Protein AF-L9KZW6-F1 (afdb_monomer_lite)

InterPro domains:
  IPR000504 RNA recognition motif domain [PF00076] (19-80)
  IPR000504 RNA recognition motif domain [PS50102] (16-87)
  IPR000504 RNA recognition motif domain [SM00360] (17-83)
  IPR012677 Nucleotide-binding alpha-beta plait domain superfamily [G3DSA:3.30.70.330] (2-97)
  IPR035979 RNA-binding domain superfamily [SSF54928] (19-91)
  IPR042861 Testis-expressed protein 11 [PTHR47083] (175-391)

Radius of gyration: 34.35 Å; chains: 1; bounding box: 108×61×88 Å

Organism: Tupaia chinensis (NCBI:txid246437)

Secondary structure (DSSP, 8-state):
--BS----S-HHHHTTEEEEES--TTT--HHHHHHHHGGGS-EEEEEEETTEEEEEESSHHHHHHHHHHHTT-EETTEE-EEEETT--THHHHHHHHHHHHHHHH--SS-----------HHHHHHHHHHHHHHTT-HHHHHHHHHHHHHH---HHHHHHH--HHHHHHHHHHHHHHHHHHHH-TT-HHHHHHHHHHHHHHHTTS---HHHHHHHHHHHHHHHHHHHHHHHH-SSHHHHHHHHHHHHHHHHHHHHHHHHHTTTS--TT-THHHHHHHHHHHHHHHTT-TTHHHHHHHHHT-TT--HHHHHHHHHHHTSTTT--HHHHHHHHHHHHHHHHHSTT--HHHHHHHHHHHHHHHSPPTT--S-PPPHHHHHHHHHHHHHHHHHHHHHHHHHHHHHHHHHHHHHHHTT-

pLDDT: mean 70.12, std 17.5, range [31.34, 97.5]

Structure (mmCIF, N/CA/C/O backbone):
data_AF-L9KZW6-F1
#
_entry.id   AF-L9KZW6-F1
#
loop_
_atom_site.group_PDB
_atom_site.id
_atom_site.type_symbol
_atom_site.label_atom_id
_atom_site.label_alt_id
_atom_site.label_comp_id
_atom_site.label_asym_id
_atom_site.label_entity_id
_atom_site.label_seq_id
_atom_site.pdbx_PDB_ins_code
_atom_site.Cartn_x
_atom_site.Cartn_y
_atom_site.Cartn_z
_atom_site.occupancy
_atom_site.B_iso_or_equiv
_atom_site.auth_seq_id
_atom_site.auth_comp_id
_atom_site.auth_asym_id
_atom_site.auth_atom_id
_atom_site.pdbx_PDB_model_num
ATOM 1 N N . MET A 1 1 ? 41.237 -28.675 -37.847 1.00 50.44 1 MET A N 1
ATOM 2 C CA . MET A 1 1 ? 39.876 -28.739 -38.418 1.00 50.44 1 MET A CA 1
ATOM 3 C C . MET A 1 1 ? 38.962 -27.949 -37.492 1.00 50.44 1 MET A C 1
ATOM 5 O O . MET A 1 1 ? 38.989 -28.221 -36.298 1.00 50.44 1 MET A O 1
ATOM 9 N N . VAL A 1 2 ? 38.278 -26.913 -37.986 1.00 56.03 2 VAL A N 1
ATOM 10 C CA . VAL A 1 2 ? 37.409 -26.044 -37.166 1.00 56.03 2 VAL A CA 1
ATOM 11 C C . VAL A 1 2 ? 36.025 -26.684 -37.055 1.00 56.03 2 VAL A C 1
ATOM 13 O O . VAL A 1 2 ? 35.460 -27.100 -38.065 1.00 56.03 2 VAL A O 1
ATOM 16 N N . SER A 1 3 ? 35.472 -26.774 -35.842 1.00 70.38 3 SER A N 1
ATOM 17 C CA . SER A 1 3 ? 34.146 -27.364 -35.627 1.00 70.38 3 SER A CA 1
ATOM 18 C C . SER A 1 3 ? 33.043 -26.538 -36.306 1.00 70.38 3 SER A C 1
ATOM 20 O O . SER A 1 3 ? 33.085 -25.304 -36.324 1.00 70.38 3 SER A O 1
ATOM 22 N N . ASN A 1 4 ? 32.024 -27.216 -36.841 1.00 61.22 4 ASN A N 1
ATOM 23 C CA . ASN A 1 4 ? 30.801 -26.587 -37.364 1.00 61.22 4 ASN A CA 1
ATOM 24 C C . ASN A 1 4 ? 29.805 -26.209 -36.253 1.00 61.22 4 ASN A C 1
ATOM 26 O O . ASN A 1 4 ? 28.788 -25.578 -36.530 1.00 61.22 4 ASN A O 1
ATOM 30 N N . VAL A 1 5 ? 30.090 -26.589 -35.005 1.00 58.75 5 VAL A N 1
ATOM 31 C CA . VAL A 1 5 ? 29.214 -26.390 -33.848 1.00 58.75 5 VAL A CA 1
ATOM 32 C C . VAL A 1 5 ? 29.963 -25.598 -32.779 1.00 58.75 5 VAL A C 1
ATOM 34 O O . VAL A 1 5 ? 31.076 -25.960 -32.395 1.00 58.75 5 VAL A O 1
ATOM 37 N N . THR A 1 6 ? 29.353 -24.519 -32.287 1.00 58.72 6 THR A N 1
ATOM 38 C CA . THR A 1 6 ? 29.842 -23.751 -31.130 1.00 58.72 6 THR A CA 1
ATOM 39 C C . THR A 1 6 ? 29.119 -24.210 -29.864 1.00 58.72 6 THR A C 1
ATOM 41 O O . THR A 1 6 ? 27.886 -24.218 -29.845 1.00 58.72 6 THR A O 1
ATOM 44 N N . ASN A 1 7 ? 29.859 -24.563 -28.811 1.00 61.19 7 ASN A N 1
ATOM 45 C CA . ASN A 1 7 ? 29.284 -25.012 -27.541 1.00 61.19 7 ASN A CA 1
ATOM 46 C C . ASN A 1 7 ? 28.564 -23.841 -26.828 1.00 61.19 7 ASN A C 1
ATOM 48 O O . ASN A 1 7 ? 29.096 -22.734 -26.746 1.00 61.19 7 ASN A O 1
ATOM 52 N N . LYS A 1 8 ? 27.319 -24.064 -26.384 1.00 57.69 8 LYS A N 1
ATOM 53 C CA . LYS A 1 8 ? 26.458 -23.073 -25.703 1.00 57.69 8 LYS A CA 1
ATOM 54 C C . LYS A 1 8 ? 26.263 -23.390 -24.207 1.00 57.69 8 LYS A C 1
ATOM 56 O O . LYS A 1 8 ? 25.644 -22.594 -23.516 1.00 57.69 8 LYS A O 1
ATOM 61 N N . ILE A 1 9 ? 26.736 -24.541 -23.726 1.00 50.34 9 ILE A N 1
ATOM 62 C CA . ILE A 1 9 ? 26.339 -25.100 -22.422 1.00 50.34 9 ILE A CA 1
ATOM 63 C C . ILE A 1 9 ? 27.388 -24.815 -21.330 1.00 50.34 9 ILE A C 1
ATOM 65 O O . ILE A 1 9 ? 27.025 -24.673 -20.168 1.00 50.34 9 ILE A O 1
ATOM 69 N N . ASP A 1 10 ? 28.661 -24.627 -21.693 1.00 56.78 10 ASP A N 1
ATOM 70 C CA . ASP A 1 10 ? 29.735 -24.376 -20.722 1.00 56.78 10 ASP A CA 1
ATOM 71 C C . ASP A 1 10 ? 29.971 -22.879 -20.465 1.00 56.78 10 ASP A C 1
ATOM 73 O O . ASP A 1 10 ? 30.402 -22.142 -21.359 1.00 56.78 10 ASP A O 1
ATOM 77 N N . SER A 1 11 ? 29.799 -22.440 -19.212 1.00 48.59 11 SER A N 1
ATOM 78 C CA . SER A 1 11 ? 30.023 -21.051 -18.767 1.00 48.59 11 SER A CA 1
ATOM 79 C C . SER A 1 11 ? 31.431 -20.524 -19.079 1.00 48.59 11 SER A C 1
ATOM 81 O O . SER A 1 11 ? 31.597 -19.347 -19.384 1.00 48.59 11 SER A O 1
ATOM 83 N N . CYS A 1 12 ? 32.450 -21.392 -19.088 1.00 52.91 12 CYS A N 1
ATOM 84 C CA . CYS A 1 12 ? 33.834 -21.021 -19.414 1.00 52.91 12 CYS A CA 1
ATOM 85 C C . CYS A 1 12 ? 34.053 -20.776 -20.927 1.00 52.91 12 CYS A C 1
ATOM 87 O O . CYS A 1 12 ? 34.955 -20.041 -21.321 1.00 52.91 12 CYS A O 1
ATOM 89 N N . SER A 1 13 ? 33.191 -21.337 -21.789 1.00 58.66 13 SER A N 1
ATOM 90 C CA . SER A 1 13 ? 33.219 -21.130 -23.248 1.00 58.66 13 SER A CA 1
ATOM 91 C C . SER A 1 13 ? 32.389 -19.920 -23.700 1.00 58.66 13 SER A C 1
ATOM 93 O O . SER A 1 13 ? 32.496 -19.487 -24.845 1.00 58.66 13 SER A O 1
ATOM 95 N N . MET A 1 14 ? 31.566 -19.330 -22.832 1.00 60.16 14 MET A N 1
ATOM 96 C CA . MET A 1 14 ? 30.727 -18.178 -23.189 1.00 60.16 14 MET A CA 1
ATOM 97 C C . MET A 1 14 ? 31.543 -16.906 -23.460 1.00 60.16 14 MET A C 1
ATOM 99 O O . MET A 1 14 ? 31.245 -16.181 -24.411 1.00 60.16 14 MET A O 1
ATOM 103 N N . ASN A 1 15 ? 32.620 -16.680 -22.703 1.00 62.16 15 ASN A N 1
ATOM 104 C CA . ASN A 1 15 ? 33.450 -15.474 -22.821 1.00 62.16 15 ASN A CA 1
ATOM 105 C C . ASN A 1 15 ? 34.400 -15.499 -24.031 1.00 62.16 15 ASN A C 1
ATOM 107 O O . ASN A 1 15 ? 34.839 -14.459 -24.518 1.00 62.16 15 ASN A O 1
ATOM 111 N N . SER A 1 16 ? 34.693 -16.681 -24.576 1.00 66.81 16 SER A N 1
ATOM 112 C CA . SER A 1 16 ? 35.509 -16.840 -25.785 1.00 66.81 16 SER A CA 1
ATOM 113 C C . SER A 1 16 ? 34.680 -16.921 -27.077 1.00 66.81 16 SER A C 1
ATOM 115 O O . SER A 1 16 ? 35.245 -17.060 -28.166 1.00 66.81 16 SER A O 1
ATOM 117 N N . ARG A 1 17 ? 33.348 -16.772 -26.983 1.00 74.88 17 ARG A N 1
ATOM 118 C CA . ARG A 1 17 ? 32.409 -16.774 -28.114 1.00 74.88 17 ARG A CA 1
ATOM 119 C C . ARG A 1 17 ? 32.063 -15.356 -28.564 1.00 74.88 17 ARG A C 1
ATOM 121 O O . ARG A 1 17 ? 31.811 -14.469 -27.749 1.00 74.88 17 ARG A O 1
ATOM 128 N N . LYS A 1 18 ? 31.990 -15.142 -29.874 1.00 73.00 18 LYS A N 1
ATOM 129 C CA . LYS A 1 18 ? 31.642 -13.865 -30.509 1.00 73.00 18 LYS A CA 1
ATOM 130 C C . LYS A 1 18 ? 30.385 -13.993 -31.332 1.00 73.00 18 LYS A C 1
ATOM 132 O O . LYS A 1 18 ? 30.256 -14.966 -32.066 1.00 73.00 18 LYS A O 1
ATOM 137 N N . PHE A 1 19 ? 29.498 -13.016 -31.210 1.00 78.50 19 PHE A N 1
ATOM 138 C CA . PHE A 1 19 ? 28.378 -12.796 -32.113 1.00 78.50 19 PHE A CA 1
ATOM 139 C C . PHE A 1 19 ? 28.809 -11.815 -33.206 1.00 78.50 19 PHE A C 1
ATOM 141 O O . PHE A 1 19 ? 29.358 -10.765 -32.889 1.00 78.50 19 PHE A O 1
ATOM 148 N N . ILE A 1 20 ? 28.561 -12.160 -34.468 1.00 77.81 20 ILE A N 1
ATOM 149 C CA . ILE A 1 20 ? 28.821 -11.322 -35.642 1.00 77.81 20 ILE A CA 1
ATOM 150 C C . ILE A 1 20 ? 27.482 -11.122 -36.350 1.00 77.81 20 ILE A C 1
ATOM 152 O O . ILE A 1 20 ? 26.956 -12.056 -36.953 1.00 77.81 20 ILE A O 1
ATOM 156 N N . GLY A 1 21 ? 26.912 -9.929 -36.244 1.00 71.88 21 GLY A N 1
ATOM 157 C CA . GLY A 1 21 ? 25.659 -9.543 -36.885 1.00 71.88 21 GLY A CA 1
ATOM 158 C C . GLY A 1 21 ? 25.863 -8.764 -38.185 1.00 71.88 21 GLY A C 1
ATOM 159 O O . GLY A 1 21 ? 26.980 -8.389 -38.541 1.00 71.88 21 GLY A O 1
ATOM 160 N N . ASN A 1 22 ? 24.745 -8.492 -38.865 1.00 69.94 22 ASN A N 1
ATOM 161 C CA . ASN A 1 22 ? 24.671 -7.677 -40.084 1.00 69.94 22 ASN A CA 1
ATOM 162 C C . ASN A 1 22 ? 25.496 -8.238 -41.259 1.00 69.94 22 ASN A C 1
ATOM 164 O O . ASN A 1 22 ? 26.228 -7.516 -41.934 1.00 69.94 22 ASN A O 1
ATOM 168 N N . LEU A 1 23 ? 25.380 -9.552 -41.480 1.00 68.75 23 LEU A N 1
ATOM 169 C CA . LEU A 1 23 ? 26.111 -10.284 -42.512 1.00 68.75 23 LEU A CA 1
ATOM 170 C C . LEU A 1 23 ? 25.267 -10.542 -43.764 1.00 68.75 23 LEU A C 1
ATOM 172 O O . LEU A 1 23 ? 24.252 -11.232 -43.707 1.00 68.75 23 LEU A O 1
ATOM 176 N N . LYS A 1 24 ? 25.756 -10.116 -44.932 1.00 61.66 24 LYS A N 1
ATOM 177 C CA . LYS A 1 24 ? 25.251 -10.555 -46.245 1.00 61.66 24 LYS A CA 1
ATOM 178 C C . LYS A 1 24 ? 25.870 -11.895 -46.646 1.00 61.66 24 LYS A C 1
ATOM 180 O O . LYS A 1 24 ? 26.891 -11.976 -47.326 1.00 61.66 24 LYS A O 1
ATOM 185 N N . ILE A 1 25 ? 25.202 -12.974 -46.269 1.00 58.62 25 ILE A N 1
ATOM 186 C CA . ILE A 1 25 ? 25.667 -14.363 -46.480 1.00 58.62 25 ILE A CA 1
ATOM 187 C C . ILE A 1 25 ? 25.580 -14.819 -47.936 1.00 58.62 25 ILE A C 1
ATOM 189 O O . ILE A 1 25 ? 26.194 -15.808 -48.319 1.00 58.62 25 ILE A O 1
ATOM 193 N N . LEU A 1 26 ? 24.856 -14.077 -48.780 1.00 56.75 26 LEU A N 1
ATOM 194 C CA . LEU A 1 26 ? 24.905 -14.280 -50.230 1.00 56.75 26 LEU A CA 1
ATOM 195 C C . LEU A 1 26 ? 26.314 -14.021 -50.800 1.00 56.75 26 LEU A C 1
ATOM 197 O O . LEU A 1 26 ? 26.597 -14.441 -51.917 1.00 56.75 26 LEU A O 1
ATOM 201 N N . VAL A 1 27 ? 27.190 -13.358 -50.032 1.00 60.12 27 VAL A N 1
ATOM 202 C CA . VAL A 1 27 ? 28.564 -13.019 -50.423 1.00 60.12 27 VAL A CA 1
ATOM 203 C C . VAL A 1 27 ? 29.602 -13.626 -49.471 1.00 60.12 27 VAL A C 1
ATOM 205 O O . VAL A 1 27 ? 30.637 -14.083 -49.942 1.00 60.12 27 VAL A O 1
ATOM 208 N N . VAL A 1 28 ? 29.342 -13.666 -48.158 1.00 65.56 28 VAL A N 1
ATOM 209 C CA . VAL A 1 28 ? 30.342 -14.089 -47.159 1.00 65.56 28 VAL A CA 1
ATOM 210 C C . VAL A 1 28 ? 30.153 -15.551 -46.748 1.00 65.56 28 VAL A C 1
ATOM 212 O O . VAL A 1 28 ? 29.150 -15.909 -46.127 1.00 65.56 28 VAL A O 1
ATOM 215 N N . LYS A 1 29 ? 31.137 -16.399 -47.063 1.00 77.06 29 LYS A N 1
ATOM 216 C CA . LYS A 1 29 ? 31.158 -17.825 -46.707 1.00 77.06 29 LYS A CA 1
ATOM 217 C C . LYS A 1 29 ? 31.884 -18.061 -45.382 1.00 77.06 29 LYS A C 1
ATOM 219 O O . LYS A 1 29 ? 32.641 -17.230 -44.887 1.00 77.06 29 LYS A O 1
ATOM 224 N N . LYS A 1 30 ? 31.710 -19.264 -44.825 1.00 76.19 30 LYS A N 1
ATOM 225 C CA . LYS A 1 30 ? 32.429 -19.716 -43.622 1.00 76.19 30 LYS A CA 1
ATOM 226 C C . LYS A 1 30 ? 33.958 -19.597 -43.762 1.00 76.19 30 LYS A C 1
ATOM 228 O O . LYS A 1 30 ? 34.615 -19.199 -42.807 1.00 76.19 30 LYS A O 1
ATOM 233 N N . SER A 1 31 ? 34.507 -19.888 -44.942 1.00 77.56 31 SER A N 1
ATOM 234 C CA . SER A 1 31 ? 35.939 -19.736 -45.237 1.00 77.56 31 SER A CA 1
ATOM 235 C C . SER A 1 31 ? 36.430 -18.299 -45.064 1.00 77.56 31 SER A C 1
ATOM 237 O O . SER A 1 31 ? 37.529 -18.082 -44.563 1.00 77.56 31 SER A O 1
ATOM 239 N N . ASP A 1 32 ? 35.601 -17.322 -45.429 1.00 79.56 32 ASP A N 1
ATOM 240 C CA . ASP A 1 32 ? 35.944 -15.903 -45.339 1.00 79.56 32 ASP A CA 1
ATOM 241 C C . ASP A 1 32 ? 35.928 -15.450 -43.877 1.00 79.56 32 ASP A C 1
ATOM 243 O O . ASP A 1 32 ? 36.826 -14.735 -43.437 1.00 79.56 32 ASP A O 1
ATOM 247 N N . MET A 1 33 ? 34.962 -15.945 -43.093 1.00 78.69 33 MET A N 1
ATOM 248 C CA . MET A 1 33 ? 34.924 -15.724 -41.645 1.00 78.69 33 MET A CA 1
ATOM 249 C C . MET A 1 33 ? 36.146 -16.306 -40.954 1.00 78.69 33 MET A C 1
ATOM 251 O O . MET A 1 33 ? 36.793 -15.625 -40.165 1.00 78.69 33 MET A O 1
ATOM 255 N N . GLU A 1 34 ? 36.509 -17.544 -41.266 1.00 81.00 34 GLU A N 1
ATOM 256 C CA . GLU A 1 34 ? 37.720 -18.132 -40.707 1.00 81.00 34 GLU A CA 1
ATOM 257 C C . GLU A 1 34 ? 38.955 -17.314 -41.105 1.00 81.00 34 GLU A C 1
ATOM 259 O O . GLU A 1 34 ? 39.739 -16.972 -40.227 1.00 81.00 34 GLU A O 1
ATOM 264 N N . ALA A 1 35 ? 39.089 -16.888 -42.365 1.00 81.44 35 ALA A N 1
ATOM 265 C CA . ALA A 1 35 ? 40.222 -16.079 -42.819 1.00 81.44 35 ALA A CA 1
ATOM 266 C C . ALA A 1 35 ? 40.325 -14.709 -42.118 1.00 81.44 35 ALA A C 1
ATOM 268 O O . ALA A 1 35 ? 41.417 -14.304 -41.714 1.00 81.44 35 ALA A O 1
ATOM 269 N N . ILE A 1 36 ? 39.203 -14.004 -41.938 1.00 82.75 36 ILE A N 1
ATOM 270 C CA . ILE A 1 36 ? 39.166 -12.685 -41.284 1.00 82.75 36 ILE A CA 1
ATOM 271 C C . ILE A 1 36 ? 39.509 -12.803 -39.795 1.00 82.75 36 ILE A C 1
ATOM 273 O O . ILE A 1 36 ? 40.265 -11.988 -39.265 1.00 82.75 36 ILE A O 1
ATOM 277 N N . PHE A 1 37 ? 38.971 -13.821 -39.123 1.00 84.00 37 PHE A N 1
ATOM 278 C CA . PHE A 1 37 ? 39.026 -13.942 -37.668 1.00 84.00 37 PHE A CA 1
ATOM 279 C C . PHE A 1 37 ? 40.222 -14.759 -37.154 1.00 84.00 37 PHE A C 1
ATOM 281 O O . PHE A 1 37 ? 40.580 -14.632 -35.979 1.00 84.00 37 PHE A O 1
ATOM 288 N N . LEU A 1 38 ? 40.897 -15.538 -38.009 1.00 85.19 38 LEU A N 1
ATOM 289 C CA . LEU A 1 38 ? 42.064 -16.348 -37.632 1.00 85.19 38 LEU A CA 1
ATOM 290 C C . LEU A 1 38 ? 43.242 -15.497 -37.134 1.00 85.19 38 LEU A C 1
ATOM 292 O O . LEU A 1 38 ? 43.992 -15.940 -36.266 1.00 85.19 38 LEU A O 1
ATOM 296 N N . LYS A 1 39 ? 43.384 -14.256 -37.623 1.00 85.75 39 LYS A N 1
ATOM 297 C CA . LYS A 1 39 ? 44.483 -13.354 -37.231 1.00 85.75 39 LYS A CA 1
ATOM 298 C C . LYS A 1 39 ? 44.453 -12.931 -35.756 1.00 85.75 39 LYS A C 1
ATOM 300 O O . LYS A 1 39 ? 45.480 -12.531 -35.222 1.00 85.75 39 LYS A O 1
ATOM 305 N N . TYR A 1 40 ? 43.300 -13.039 -35.091 1.00 85.25 40 TYR A N 1
ATOM 306 C CA . TYR A 1 40 ? 43.145 -12.685 -33.673 1.00 85.25 40 TYR A CA 1
ATOM 307 C C . TYR A 1 40 ? 43.390 -13.865 -32.723 1.00 85.25 40 TYR A C 1
ATOM 309 O O . TYR A 1 40 ? 43.574 -13.672 -31.518 1.00 85.25 40 TYR A O 1
ATOM 317 N N . GLY A 1 41 ? 43.401 -15.097 -33.238 1.00 84.50 41 GLY A N 1
ATOM 318 C CA . GLY A 1 41 ? 43.674 -16.288 -32.443 1.00 84.50 41 GLY A CA 1
ATOM 319 C C . GLY A 1 41 ? 43.112 -17.572 -33.042 1.00 84.50 41 GLY A C 1
ATOM 320 O O . GLY A 1 41 ? 42.391 -17.576 -34.037 1.00 84.50 41 GLY A O 1
ATOM 321 N N . LYS A 1 42 ? 43.424 -18.697 -32.391 1.00 84.00 42 LYS A N 1
ATOM 322 C CA . LYS A 1 42 ? 42.964 -20.023 -32.818 1.00 84.00 42 LYS A CA 1
ATOM 323 C C . LYS A 1 42 ? 41.449 -20.159 -32.633 1.00 84.00 42 LYS A C 1
ATOM 325 O O . LYS A 1 42 ? 40.946 -20.055 -31.512 1.00 84.00 42 LYS A O 1
ATOM 330 N N . ILE A 1 43 ? 40.750 -20.436 -33.732 1.00 85.56 43 ILE A N 1
ATOM 331 C CA . ILE A 1 43 ? 39.302 -20.663 -33.768 1.00 85.56 43 ILE A CA 1
ATOM 332 C C . ILE A 1 43 ? 39.013 -22.143 -33.478 1.00 85.56 43 ILE A C 1
ATOM 334 O O . ILE A 1 43 ? 39.577 -23.037 -34.109 1.00 85.56 43 ILE A O 1
ATOM 338 N N . VAL A 1 44 ? 38.132 -22.397 -32.513 1.00 82.38 44 VAL A N 1
ATOM 339 C CA . VAL A 1 44 ? 37.678 -23.736 -32.098 1.00 82.38 44 VAL A CA 1
ATOM 340 C C . VAL A 1 44 ? 36.392 -24.126 -32.824 1.00 82.38 44 VAL A C 1
ATOM 342 O O . VAL A 1 44 ? 36.207 -25.285 -33.194 1.00 82.38 44 VAL A O 1
ATOM 345 N N . GLY A 1 45 ? 35.520 -23.153 -33.081 1.00 80.19 45 GLY A N 1
ATOM 346 C CA . GLY A 1 45 ? 34.259 -23.376 -33.774 1.00 80.19 45 GLY A CA 1
ATOM 347 C C . GLY A 1 45 ? 33.796 -22.140 -34.526 1.00 80.19 45 GLY A C 1
ATOM 348 O O . GLY A 1 45 ? 33.946 -21.017 -34.048 1.00 80.19 45 GLY A O 1
ATOM 349 N N . CYS A 1 46 ? 33.217 -22.359 -35.699 1.00 82.31 46 CYS A N 1
ATOM 350 C CA . CYS A 1 46 ? 32.590 -21.317 -36.499 1.00 82.31 46 CYS A CA 1
ATOM 351 C C . CYS A 1 46 ? 31.250 -21.840 -37.019 1.00 82.31 46 CYS A C 1
ATOM 353 O O . CYS A 1 46 ? 31.199 -22.866 -37.708 1.00 82.31 46 CYS A O 1
ATOM 355 N N . SER A 1 47 ? 30.178 -21.130 -36.664 1.00 80.75 47 SER A N 1
ATOM 356 C CA . SER A 1 47 ? 28.805 -21.413 -37.093 1.00 80.75 47 SER A CA 1
ATOM 357 C C . SER A 1 47 ? 28.232 -20.186 -37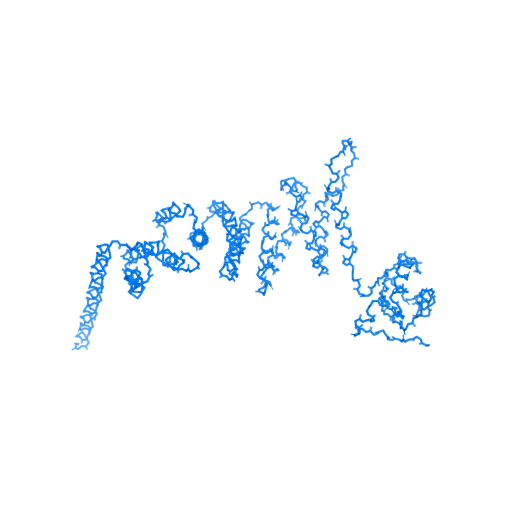.794 1.00 80.75 47 SER A C 1
ATOM 359 O O . SER A 1 47 ? 28.361 -19.071 -37.295 1.00 80.75 47 SER A O 1
ATOM 361 N N . VAL A 1 48 ? 27.631 -20.379 -38.965 1.00 78.25 48 VAL A N 1
ATOM 362 C CA . VAL A 1 48 ? 27.068 -19.301 -39.789 1.00 78.25 48 VAL A CA 1
ATOM 363 C C . VAL A 1 48 ? 25.575 -19.574 -39.967 1.00 78.25 48 VAL A C 1
ATOM 365 O O . VAL A 1 48 ? 25.192 -20.676 -40.356 1.00 78.25 48 VAL A O 1
ATOM 368 N N . HIS A 1 49 ? 24.739 -18.586 -39.656 1.00 76.50 49 HIS A N 1
ATOM 369 C CA . HIS A 1 49 ? 23.273 -18.614 -39.722 1.00 76.50 49 HIS A CA 1
ATOM 370 C C . HIS A 1 49 ? 22.758 -17.473 -40.598 1.00 76.50 49 HIS A C 1
ATOM 372 O O . HIS A 1 49 ? 23.524 -16.566 -40.878 1.00 76.50 49 HIS A O 1
ATOM 378 N N . LYS A 1 50 ? 21.462 -17.487 -40.961 1.00 66.25 50 LYS A N 1
ATOM 379 C CA . LYS A 1 50 ? 20.825 -16.666 -42.018 1.00 66.25 50 LYS A CA 1
ATOM 380 C C . LYS A 1 50 ? 21.056 -15.141 -41.976 1.00 66.25 50 LYS A C 1
ATOM 382 O O . LYS A 1 50 ? 21.025 -14.540 -43.042 1.00 66.25 50 LYS A O 1
ATOM 387 N N . ASP A 1 51 ? 21.387 -14.551 -40.826 1.00 70.19 51 ASP A N 1
ATOM 388 C CA . ASP A 1 51 ? 21.720 -13.115 -40.723 1.00 70.19 51 ASP A CA 1
ATOM 389 C C . ASP A 1 51 ? 22.905 -12.814 -39.774 1.00 70.19 51 ASP A C 1
ATOM 391 O O . ASP A 1 51 ? 23.231 -11.653 -39.507 1.00 70.19 51 ASP A O 1
ATOM 395 N N . PHE A 1 52 ? 23.547 -13.851 -39.224 1.00 78.38 52 PHE A N 1
ATOM 396 C CA . PHE A 1 52 ? 24.586 -13.716 -38.198 1.00 78.38 52 PHE A CA 1
ATOM 397 C C . PHE A 1 52 ? 25.497 -14.947 -38.134 1.00 78.38 52 PHE A C 1
ATOM 399 O O . PHE A 1 52 ? 25.126 -16.044 -38.544 1.00 78.38 52 PHE A O 1
ATOM 406 N N . ALA A 1 53 ? 26.683 -14.795 -37.561 1.00 81.88 53 ALA A N 1
ATOM 407 C CA . ALA A 1 53 ? 27.617 -15.886 -37.322 1.00 81.88 53 ALA A CA 1
ATOM 408 C C . ALA A 1 53 ? 28.113 -15.877 -35.876 1.00 81.88 53 ALA A C 1
ATOM 410 O O . ALA A 1 53 ? 28.122 -14.843 -35.208 1.00 81.88 53 ALA A O 1
ATOM 411 N N . PHE A 1 54 ? 28.556 -17.038 -35.401 1.00 83.25 54 PHE A N 1
ATOM 412 C CA . PHE A 1 54 ? 29.330 -17.142 -34.177 1.00 83.25 54 PHE A CA 1
ATOM 413 C C . PHE A 1 54 ? 30.721 -17.693 -34.446 1.00 83.25 54 PHE A C 1
ATOM 415 O O . PHE A 1 54 ? 30.872 -18.726 -35.105 1.00 83.25 54 PHE A O 1
ATOM 422 N N . VAL A 1 55 ? 31.718 -17.041 -33.854 1.00 85.12 55 VAL A N 1
ATOM 423 C CA . VAL A 1 55 ? 33.112 -17.493 -33.841 1.00 85.12 55 VAL A CA 1
ATOM 424 C C . VAL A 1 55 ? 33.526 -17.755 -32.400 1.00 85.12 55 VAL A C 1
ATOM 426 O O . VAL A 1 55 ? 33.344 -16.913 -31.525 1.00 85.12 55 VAL A O 1
ATOM 429 N N . GLN A 1 56 ? 34.064 -18.941 -32.151 1.00 82.88 56 GLN A N 1
ATOM 430 C CA . GLN A 1 56 ? 34.540 -19.383 -30.849 1.00 82.88 56 GLN A CA 1
ATOM 431 C C . GLN A 1 56 ? 36.062 -19.461 -30.869 1.00 82.88 56 GLN A C 1
ATOM 433 O O . GLN A 1 56 ? 36.626 -20.230 -31.649 1.00 82.88 56 GLN A O 1
ATOM 438 N N . TYR A 1 57 ? 36.720 -18.722 -29.986 1.00 84.62 57 TYR A N 1
ATOM 439 C CA . 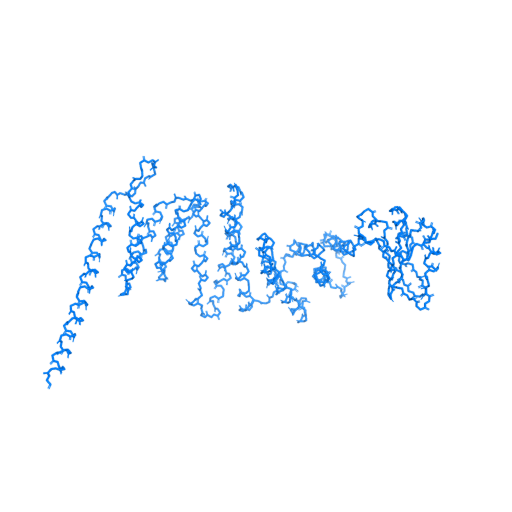TYR A 1 57 ? 38.165 -18.792 -29.797 1.00 84.62 57 TYR A CA 1
ATOM 440 C C . TYR A 1 57 ? 38.545 -19.755 -28.674 1.00 84.62 57 TYR A C 1
ATOM 442 O O . TYR A 1 57 ? 37.728 -20.084 -27.817 1.00 84.62 57 TYR A O 1
ATOM 450 N N . VAL A 1 58 ? 39.812 -20.180 -28.663 1.00 79.50 58 VAL A N 1
ATOM 451 C CA . VAL A 1 58 ? 40.388 -20.904 -27.514 1.00 79.50 58 VAL A CA 1
ATOM 452 C C . VAL A 1 58 ? 40.442 -19.996 -26.280 1.00 79.50 58 VAL A C 1
ATOM 454 O O . VAL A 1 58 ? 40.153 -20.445 -25.179 1.00 79.50 58 VAL A O 1
ATOM 457 N N . ASN A 1 59 ? 40.771 -18.713 -26.470 1.00 78.94 59 ASN A N 1
ATOM 458 C CA . ASN A 1 59 ? 41.019 -17.758 -25.390 1.00 78.94 59 ASN A CA 1
ATOM 459 C C . ASN A 1 59 ? 40.078 -16.550 -25.472 1.00 78.94 59 ASN A C 1
ATOM 461 O O . ASN A 1 59 ? 39.834 -16.019 -26.556 1.00 78.94 59 ASN A O 1
ATOM 465 N N . GLU A 1 60 ? 39.644 -16.045 -24.317 1.00 79.62 60 GLU A N 1
ATOM 466 C CA . GLU A 1 60 ? 38.845 -14.816 -24.202 1.00 79.62 60 GLU A CA 1
ATOM 467 C C . GLU A 1 60 ? 39.575 -13.578 -24.751 1.00 79.62 60 GLU A C 1
ATOM 469 O O . GLU A 1 60 ? 38.973 -12.774 -25.458 1.00 79.62 60 GLU A O 1
ATOM 474 N N . ARG A 1 61 ? 40.889 -13.449 -24.516 1.00 80.56 61 ARG A N 1
ATOM 475 C CA . ARG A 1 61 ? 41.679 -12.298 -25.003 1.00 80.56 61 ARG A CA 1
ATOM 476 C C . ARG A 1 61 ? 41.665 -12.173 -26.529 1.00 80.56 61 ARG A C 1
ATOM 478 O O . ARG A 1 61 ? 41.493 -11.080 -27.054 1.00 80.56 61 ARG A O 1
ATOM 485 N N . SER A 1 62 ? 41.791 -13.296 -27.241 1.00 83.38 62 SER A N 1
ATOM 486 C CA . SER A 1 62 ? 41.660 -13.345 -28.707 1.00 83.38 62 SER A CA 1
ATOM 487 C C . SER A 1 62 ? 40.277 -12.893 -29.153 1.00 83.38 62 SER A C 1
ATOM 489 O O . SER A 1 62 ? 40.117 -12.145 -30.114 1.00 83.38 62 SER A O 1
ATOM 491 N N . ALA A 1 63 ? 39.275 -13.315 -28.391 1.00 78.06 63 ALA A N 1
ATOM 492 C CA . ALA A 1 63 ? 37.898 -12.946 -28.589 1.00 78.06 63 ALA A CA 1
ATOM 493 C C . ALA A 1 63 ? 37.713 -11.416 -28.422 1.00 78.06 63 ALA A C 1
ATOM 495 O O . ALA A 1 63 ? 37.042 -10.787 -29.238 1.00 78.06 63 ALA A O 1
ATOM 496 N N . GLN A 1 64 ? 38.276 -10.790 -27.386 1.00 80.00 64 GLN A N 1
ATOM 497 C CA . GLN A 1 64 ? 38.209 -9.335 -27.158 1.00 80.00 64 GLN A CA 1
ATOM 498 C C . GLN A 1 64 ? 38.960 -8.535 -28.236 1.00 80.00 64 GLN A C 1
ATOM 500 O O . GLN A 1 64 ? 38.411 -7.572 -28.768 1.00 80.00 64 GLN A O 1
ATOM 505 N N . ALA A 1 65 ? 40.157 -8.980 -28.632 1.00 81.38 65 ALA A N 1
ATOM 506 C CA . ALA A 1 65 ? 40.933 -8.350 -29.702 1.00 81.38 65 ALA A CA 1
ATOM 507 C C . ALA A 1 65 ? 40.182 -8.340 -31.046 1.00 81.38 65 ALA A C 1
ATOM 509 O O . ALA A 1 65 ? 40.244 -7.359 -31.783 1.00 81.38 65 ALA A O 1
ATOM 510 N N . ALA A 1 66 ? 39.426 -9.403 -31.340 1.00 82.25 66 ALA A N 1
ATOM 511 C CA . ALA A 1 66 ? 38.588 -9.478 -32.534 1.00 82.25 66 ALA A CA 1
ATOM 512 C C . ALA A 1 66 ? 37.426 -8.468 -32.524 1.00 82.25 66 ALA A C 1
ATOM 514 O O . ALA A 1 66 ? 37.115 -7.908 -33.569 1.00 82.25 66 ALA A O 1
ATOM 515 N N . VAL A 1 67 ? 36.810 -8.204 -31.360 1.00 81.50 67 VAL A N 1
ATOM 516 C CA . VAL A 1 67 ? 35.776 -7.152 -31.232 1.00 81.50 67 VAL A CA 1
ATOM 517 C C . VAL A 1 67 ? 36.399 -5.795 -31.514 1.00 81.50 67 VAL A C 1
ATOM 519 O O . VAL A 1 67 ? 35.947 -5.092 -32.403 1.00 81.50 67 VAL A O 1
ATOM 522 N N . ALA A 1 68 ? 37.485 -5.460 -30.817 1.00 80.12 68 ALA A N 1
ATOM 523 C CA . ALA A 1 68 ? 38.129 -4.158 -30.963 1.00 80.12 68 ALA A CA 1
ATOM 524 C C . ALA A 1 68 ? 38.669 -3.901 -32.383 1.00 80.12 68 ALA A C 1
ATOM 526 O O . ALA A 1 68 ? 38.780 -2.752 -32.797 1.00 80.12 68 ALA A O 1
ATOM 527 N N . GLY A 1 69 ? 39.038 -4.958 -33.113 1.00 80.00 69 GLY A N 1
ATOM 528 C CA . GLY A 1 69 ? 39.663 -4.841 -34.428 1.00 80.00 69 GLY A CA 1
ATOM 529 C C . GLY A 1 69 ? 38.718 -4.909 -35.630 1.00 80.00 69 GLY A C 1
ATOM 530 O O . GLY A 1 69 ? 39.073 -4.385 -36.683 1.00 80.00 69 GLY A O 1
ATOM 531 N N . GLU A 1 70 ? 37.564 -5.570 -35.515 1.00 81.62 70 GLU A N 1
ATOM 532 C CA . GLU A 1 70 ? 36.660 -5.807 -36.656 1.00 81.62 70 GLU A CA 1
ATOM 533 C C . GLU A 1 70 ? 35.249 -5.230 -36.456 1.00 81.62 70 GLU A C 1
ATOM 535 O O . GLU A 1 70 ? 34.490 -5.151 -37.425 1.00 81.62 70 GLU A O 1
ATOM 540 N N . ASP A 1 71 ? 34.873 -4.824 -35.236 1.00 78.88 71 ASP A N 1
ATOM 541 C CA . ASP A 1 71 ? 33.590 -4.160 -34.988 1.00 78.88 71 ASP A CA 1
ATOM 542 C C . ASP A 1 71 ? 33.544 -2.813 -35.722 1.00 78.88 71 ASP A C 1
ATOM 544 O O . ASP A 1 71 ? 34.492 -2.028 -35.679 1.00 78.88 71 ASP A O 1
ATOM 548 N N . GLY A 1 72 ? 32.463 -2.555 -36.460 1.00 73.31 72 GLY A N 1
ATOM 549 C CA . GLY A 1 72 ? 32.345 -1.354 -37.288 1.00 73.31 72 GLY A CA 1
ATOM 550 C C . GLY A 1 72 ? 33.072 -1.424 -38.639 1.00 73.31 72 GLY A C 1
ATOM 551 O O . GLY A 1 72 ? 32.998 -0.475 -39.425 1.00 73.31 72 GLY A O 1
ATOM 552 N N . ARG A 1 73 ? 33.748 -2.534 -38.970 1.00 78.00 73 ARG A N 1
ATOM 553 C CA . ARG A 1 73 ? 34.432 -2.681 -40.261 1.00 78.00 73 ARG A CA 1
ATOM 554 C C . ARG A 1 73 ? 33.442 -2.978 -41.384 1.00 78.00 73 ARG A C 1
ATOM 556 O O . ARG A 1 73 ? 32.517 -3.772 -41.237 1.00 78.00 73 ARG A O 1
ATOM 563 N N . MET A 1 74 ? 33.665 -2.369 -42.544 1.00 76.94 74 MET A N 1
ATOM 564 C CA . MET A 1 74 ? 32.842 -2.590 -43.729 1.00 76.94 74 MET A CA 1
ATOM 565 C C . MET A 1 74 ? 33.310 -3.826 -44.511 1.00 76.94 74 MET A C 1
ATOM 567 O O . MET A 1 74 ? 34.420 -3.846 -45.042 1.00 76.94 74 MET A O 1
ATOM 571 N N . ILE A 1 75 ? 32.451 -4.841 -44.617 1.00 74.19 75 ILE A N 1
ATOM 572 C CA . ILE A 1 75 ? 32.670 -6.053 -45.416 1.00 74.19 75 ILE A CA 1
ATOM 573 C C . ILE A 1 75 ? 31.470 -6.254 -46.342 1.00 74.19 75 ILE A C 1
ATOM 575 O O . ILE A 1 75 ? 30.322 -6.195 -45.911 1.00 74.19 75 ILE A O 1
ATOM 579 N N . ALA A 1 76 ? 31.727 -6.451 -47.639 1.00 69.50 76 ALA A N 1
ATOM 580 C CA . ALA A 1 76 ? 30.687 -6.618 -48.665 1.00 69.50 76 ALA A CA 1
ATOM 581 C C . ALA A 1 76 ? 29.613 -5.498 -48.669 1.00 69.50 76 ALA A C 1
ATOM 583 O O . ALA A 1 76 ? 28.434 -5.740 -48.940 1.00 69.50 76 ALA A O 1
ATOM 584 N N . GLY A 1 77 ? 30.020 -4.261 -48.353 1.00 69.62 77 GLY A N 1
ATOM 585 C CA . GLY A 1 77 ? 29.136 -3.091 -48.308 1.00 69.62 77 GLY A CA 1
ATOM 586 C C . GLY A 1 77 ? 28.223 -3.020 -47.078 1.00 69.62 77 GLY A C 1
ATOM 587 O O . GLY A 1 77 ? 27.265 -2.251 -47.085 1.00 69.62 77 GLY A O 1
ATOM 588 N N . GLN A 1 78 ? 28.486 -3.814 -46.037 1.00 69.25 78 GLN A N 1
ATOM 589 C CA . GLN A 1 78 ? 27.811 -3.728 -44.742 1.00 69.25 78 GLN A CA 1
ATOM 590 C C . GLN A 1 78 ? 28.816 -3.564 -43.610 1.00 69.25 78 GLN A C 1
ATOM 592 O O . GLN A 1 78 ? 29.907 -4.124 -43.640 1.00 69.25 78 GLN A O 1
ATOM 597 N N . VAL A 1 79 ? 28.427 -2.783 -42.609 1.00 74.44 79 VAL A N 1
ATOM 598 C CA . VAL A 1 79 ? 29.193 -2.597 -41.378 1.00 74.44 79 VAL A CA 1
ATOM 599 C C . VAL A 1 79 ? 28.939 -3.793 -40.465 1.00 74.44 79 VAL A C 1
ATOM 601 O O . VAL A 1 79 ? 27.787 -4.054 -40.115 1.00 74.44 79 VAL A O 1
ATOM 604 N N . LEU A 1 80 ? 29.991 -4.520 -40.098 1.00 76.56 80 LEU A N 1
ATOM 605 C CA . LEU A 1 80 ? 29.901 -5.640 -39.165 1.00 76.56 80 LEU A CA 1
ATOM 606 C C . LEU A 1 80 ? 29.567 -5.152 -37.749 1.00 76.56 80 LEU A C 1
ATOM 608 O O . LEU A 1 80 ? 30.165 -4.189 -37.277 1.00 76.56 80 LEU A O 1
ATOM 612 N N . ASP A 1 81 ? 28.647 -5.844 -37.068 1.00 75.19 81 ASP A N 1
ATOM 613 C CA . ASP A 1 81 ? 28.341 -5.633 -35.640 1.00 75.19 81 ASP A CA 1
ATOM 614 C C . ASP A 1 81 ? 28.869 -6.829 -34.846 1.00 75.19 81 ASP A C 1
ATOM 616 O O . ASP A 1 81 ? 28.294 -7.920 -34.907 1.00 75.19 81 ASP A O 1
ATOM 620 N N . ILE A 1 82 ? 29.987 -6.653 -34.143 1.00 79.00 82 ILE A N 1
ATOM 621 C CA . ILE A 1 82 ? 30.677 -7.748 -33.459 1.00 79.00 82 ILE A CA 1
ATOM 622 C C . ILE A 1 82 ? 30.625 -7.513 -31.960 1.00 79.00 82 ILE A C 1
ATOM 624 O O . ILE A 1 82 ? 31.142 -6.526 -31.455 1.00 79.00 82 ILE A O 1
ATOM 628 N N . ASN A 1 83 ? 30.054 -8.464 -31.223 1.00 73.00 83 ASN A N 1
ATOM 629 C CA . ASN A 1 83 ? 29.947 -8.386 -29.768 1.00 73.00 83 ASN A CA 1
ATOM 630 C C . ASN A 1 83 ? 30.410 -9.692 -29.108 1.00 73.00 83 ASN A C 1
ATOM 632 O O . ASN A 1 83 ? 30.390 -10.770 -29.713 1.00 73.00 83 ASN A O 1
ATOM 636 N N . LEU A 1 84 ? 30.827 -9.612 -27.842 1.00 74.69 84 LEU A N 1
ATOM 637 C CA . LEU A 1 84 ? 30.939 -10.793 -26.981 1.00 74.69 84 LEU A CA 1
ATOM 638 C C . LEU A 1 84 ? 29.574 -11.487 -26.942 1.00 74.69 84 LEU A C 1
ATOM 640 O O . LEU A 1 84 ? 28.569 -10.846 -26.665 1.00 74.69 84 LEU A O 1
ATOM 644 N N . ALA A 1 85 ? 29.513 -12.797 -27.188 1.00 62.00 85 ALA A N 1
ATOM 645 C CA . ALA A 1 85 ? 28.236 -13.512 -27.108 1.00 62.00 85 ALA A CA 1
ATOM 646 C C . ALA A 1 85 ? 27.668 -13.529 -25.672 1.00 62.00 85 ALA A C 1
ATOM 648 O O . ALA A 1 85 ? 26.473 -13.751 -25.498 1.00 62.00 85 ALA A O 1
ATOM 649 N N . ALA A 1 86 ? 28.524 -13.289 -24.670 1.00 56.84 86 ALA A N 1
ATOM 650 C CA . ALA A 1 86 ? 28.165 -13.101 -23.267 1.00 56.84 86 ALA A CA 1
ATOM 651 C C . ALA A 1 86 ? 27.742 -11.657 -22.913 1.00 56.84 86 ALA A C 1
ATOM 653 O O . ALA A 1 86 ? 27.101 -11.464 -21.886 1.00 56.84 86 ALA A O 1
ATOM 654 N N . GLU A 1 87 ? 28.047 -10.654 -23.749 1.00 53.81 87 GLU A N 1
ATOM 655 C CA . GLU A 1 87 ? 27.646 -9.257 -23.523 1.00 53.81 87 GLU A CA 1
ATOM 656 C C . GLU A 1 87 ? 26.594 -8.831 -24.560 1.00 53.81 87 GLU A C 1
ATOM 658 O O . GLU A 1 87 ? 26.929 -8.407 -25.671 1.00 53.81 87 GLU A O 1
ATOM 663 N N . PRO A 1 88 ? 25.294 -8.925 -24.236 1.00 50.12 88 PRO A N 1
ATOM 664 C CA . PRO A 1 88 ? 24.271 -8.297 -25.054 1.00 50.12 88 PRO A CA 1
ATOM 665 C C . PRO A 1 88 ? 24.385 -6.763 -24.972 1.00 50.12 88 PRO A C 1
ATOM 667 O O . PRO A 1 88 ? 25.009 -6.220 -24.063 1.00 50.12 88 PRO A O 1
ATOM 670 N N . LYS A 1 89 ? 23.721 -6.062 -25.906 1.00 50.22 89 LYS A N 1
ATOM 671 C CA . LYS A 1 89 ? 23.664 -4.591 -26.147 1.00 50.22 89 LYS A CA 1
ATOM 672 C C . LYS A 1 89 ? 23.440 -3.660 -24.927 1.00 50.22 89 LYS A C 1
ATOM 674 O O . LYS A 1 89 ? 23.401 -2.443 -25.091 1.00 50.22 89 LYS A O 1
ATOM 679 N N . VAL A 1 90 ? 23.311 -4.215 -23.729 1.00 49.62 90 VAL A N 1
ATOM 680 C CA . VAL A 1 90 ? 23.123 -3.564 -22.428 1.00 49.62 90 VAL A CA 1
ATOM 681 C C . VAL A 1 90 ? 24.218 -2.525 -22.133 1.00 49.62 90 VAL A C 1
ATOM 683 O O . VAL A 1 90 ? 23.900 -1.446 -21.640 1.00 49.62 90 VAL A O 1
ATOM 686 N N . ASN A 1 91 ? 25.480 -2.781 -22.509 1.00 49.69 91 ASN A N 1
ATOM 687 C CA . ASN A 1 91 ? 26.598 -1.864 -22.224 1.00 49.69 91 ASN A CA 1
ATOM 688 C C . ASN A 1 91 ? 26.589 -0.585 -23.081 1.00 49.69 91 ASN A C 1
ATOM 690 O O . ASN A 1 91 ? 26.836 0.496 -22.555 1.00 49.69 91 ASN A O 1
ATOM 694 N N . ARG A 1 92 ? 26.242 -0.659 -24.375 1.00 49.44 92 ARG A N 1
ATOM 695 C CA . ARG A 1 92 ? 26.130 0.544 -25.230 1.00 49.44 92 ARG A CA 1
ATOM 696 C C . ARG A 1 92 ? 24.941 1.418 -24.822 1.00 49.44 92 ARG A C 1
ATOM 698 O O . ARG A 1 92 ? 25.051 2.639 -24.834 1.00 49.44 92 ARG A O 1
ATOM 705 N N . ALA A 1 93 ? 23.831 0.795 -24.420 1.00 48.53 93 ALA A N 1
ATOM 706 C CA . ALA A 1 93 ? 22.675 1.510 -23.887 1.00 48.53 93 ALA A CA 1
ATOM 707 C C . ALA A 1 93 ? 23.018 2.230 -22.571 1.00 48.53 93 ALA A C 1
ATOM 709 O O . ALA A 1 93 ? 22.705 3.407 -22.425 1.00 48.53 93 ALA A O 1
ATOM 710 N N . LEU A 1 94 ? 23.730 1.562 -21.655 1.00 52.62 94 LEU A N 1
ATOM 711 C CA . LEU A 1 94 ? 24.217 2.169 -20.412 1.00 52.62 94 LEU A CA 1
ATOM 712 C C . LEU A 1 94 ? 25.176 3.340 -20.661 1.00 52.62 94 LEU A C 1
ATOM 714 O O . LEU A 1 94 ? 25.003 4.390 -20.054 1.00 52.62 94 LEU A O 1
ATOM 718 N N . GLN A 1 95 ? 26.133 3.196 -21.580 1.00 50.72 95 GLN A N 1
ATOM 719 C CA . GLN A 1 95 ? 27.077 4.267 -21.930 1.00 50.72 95 GLN A CA 1
ATOM 720 C C . GLN A 1 95 ? 26.378 5.483 -22.556 1.00 50.72 95 GLN A C 1
ATOM 722 O O . GLN A 1 95 ? 26.699 6.623 -22.224 1.00 50.72 95 GLN A O 1
ATOM 727 N N . ALA A 1 96 ? 25.373 5.259 -23.408 1.00 50.97 96 ALA A N 1
ATOM 728 C CA . ALA A 1 96 ? 24.566 6.338 -23.976 1.00 50.97 96 ALA A CA 1
ATOM 729 C C . ALA A 1 96 ? 23.755 7.078 -22.897 1.00 50.97 96 ALA A C 1
ATOM 731 O O . ALA A 1 96 ? 23.673 8.303 -22.928 1.00 50.97 96 ALA A O 1
ATOM 732 N N . ILE A 1 97 ? 23.208 6.349 -21.918 1.00 56.69 97 ILE A N 1
ATOM 733 C CA . ILE A 1 97 ? 22.481 6.932 -20.781 1.00 56.69 97 ILE A CA 1
ATOM 734 C C . ILE A 1 97 ? 23.425 7.757 -19.889 1.00 56.69 97 ILE A C 1
ATOM 736 O O . ILE A 1 97 ? 23.087 8.887 -19.558 1.00 56.69 97 ILE A O 1
ATOM 740 N N . MET A 1 98 ? 24.624 7.251 -19.574 1.00 54.06 98 MET A N 1
ATOM 741 C CA . MET A 1 98 ? 25.636 7.982 -18.788 1.00 54.06 98 MET A CA 1
ATOM 742 C C . MET A 1 98 ? 26.174 9.224 -19.520 1.00 54.06 98 MET A C 1
ATOM 744 O O . MET A 1 98 ? 26.468 10.242 -18.909 1.00 54.06 98 MET A O 1
ATOM 748 N N . THR A 1 99 ? 26.274 9.181 -20.850 1.00 50.56 99 THR A N 1
ATOM 749 C CA . THR A 1 99 ? 26.683 10.356 -21.640 1.00 50.56 99 THR A CA 1
ATOM 750 C C . THR A 1 99 ? 25.593 11.437 -21.640 1.00 50.56 99 THR A C 1
ATOM 752 O O . THR A 1 99 ? 25.899 12.626 -21.597 1.00 50.56 99 THR A O 1
ATOM 755 N N . LEU A 1 100 ? 24.315 11.039 -21.664 1.00 53.88 100 LEU A N 1
ATOM 756 C CA . LEU A 1 100 ? 23.175 11.960 -21.560 1.00 53.88 100 LEU A CA 1
ATOM 757 C C . LEU A 1 100 ? 23.047 12.581 -20.161 1.00 53.88 100 LEU A C 1
ATOM 759 O O . LEU A 1 100 ? 22.605 13.721 -20.053 1.00 53.88 100 LEU A O 1
ATOM 763 N N . GLU A 1 101 ? 23.451 11.852 -19.120 1.00 54.91 101 GLU A N 1
ATOM 764 C CA . GLU A 1 101 ? 23.569 12.348 -17.743 1.00 54.91 101 GLU A CA 1
ATOM 765 C C . GLU A 1 101 ? 24.599 13.484 -17.641 1.00 54.91 101 GLU A C 1
ATOM 767 O O . GLU A 1 101 ? 24.265 14.563 -17.160 1.00 54.91 101 GLU A O 1
ATOM 772 N N . ASN A 1 102 ? 25.804 13.308 -18.194 1.00 54.47 102 ASN A N 1
ATOM 773 C CA . ASN A 1 102 ? 26.840 14.352 -18.169 1.00 54.47 102 ASN A CA 1
ATOM 774 C C . ASN A 1 102 ? 26.406 15.647 -18.890 1.00 54.47 102 ASN A C 1
ATOM 776 O O . ASN A 1 102 ? 26.716 16.752 -18.455 1.00 54.47 102 ASN A O 1
ATOM 780 N N . LEU A 1 103 ? 25.623 15.530 -19.969 1.00 50.53 103 LEU A N 1
ATOM 781 C CA . LEU A 1 103 ? 25.067 16.685 -20.691 1.00 50.53 103 LEU A CA 1
ATOM 782 C C . LEU A 1 103 ? 23.966 17.430 -19.914 1.00 50.53 103 LEU A C 1
ATOM 784 O O . LEU A 1 103 ? 23.636 18.566 -20.257 1.00 50.53 103 LEU A O 1
ATOM 788 N N . LEU A 1 104 ? 23.363 16.793 -18.907 1.00 52.31 104 LEU A N 1
ATOM 789 C CA . LEU A 1 104 ? 22.399 17.419 -18.000 1.00 52.31 104 LEU A CA 1
ATOM 790 C C . LEU A 1 104 ? 23.091 18.163 -16.853 1.00 52.31 104 LEU A C 1
ATOM 792 O O . LEU A 1 104 ? 22.539 19.150 -16.374 1.00 52.31 104 LEU A O 1
ATOM 796 N N . THR A 1 105 ? 24.278 17.717 -16.436 1.00 48.66 105 THR A N 1
ATOM 797 C CA . THR A 1 105 ? 25.060 18.341 -15.357 1.00 48.66 105 THR A CA 1
ATOM 798 C C . THR A 1 105 ? 25.888 19.546 -15.810 1.00 48.66 105 THR A C 1
ATOM 800 O O . THR A 1 105 ? 26.165 20.410 -14.989 1.00 48.66 105 THR A O 1
ATOM 803 N N . ASP A 1 106 ? 26.215 19.669 -17.101 1.00 44.84 106 ASP A N 1
ATOM 804 C CA . ASP A 1 106 ? 27.051 20.762 -17.641 1.00 44.84 106 ASP A CA 1
ATOM 805 C C . ASP A 1 106 ? 26.313 22.101 -17.879 1.00 44.84 106 ASP A C 1
ATOM 807 O O . ASP A 1 106 ? 26.852 23.016 -18.503 1.00 44.84 106 ASP A O 1
ATOM 811 N N . LYS A 1 107 ? 25.082 22.284 -17.382 1.00 41.03 107 LYS A N 1
ATOM 812 C CA . LYS A 1 107 ? 24.361 23.566 -17.508 1.00 41.03 107 LYS A CA 1
ATOM 813 C C . LYS A 1 107 ? 24.649 24.538 -16.363 1.00 41.03 107 LYS A C 1
ATOM 815 O O . LYS A 1 107 ? 23.731 25.025 -15.715 1.00 41.03 107 LYS A O 1
ATOM 820 N N . GLU A 1 108 ? 25.915 24.902 -16.215 1.00 41.94 108 GLU A N 1
ATOM 821 C CA . GLU A 1 108 ? 26.326 26.181 -15.626 1.00 41.94 108 GLU A CA 1
ATOM 822 C C . GLU A 1 108 ? 27.459 26.800 -16.460 1.00 41.94 108 GLU A C 1
ATOM 824 O O . GLU A 1 108 ? 28.573 26.915 -15.975 1.00 41.94 108 GLU A O 1
ATOM 829 N N . GLN A 1 109 ? 27.206 27.174 -17.724 1.00 38.62 109 GLN A N 1
ATOM 830 C CA . GLN A 1 109 ? 27.710 28.425 -18.328 1.00 38.62 109 GLN A CA 1
ATOM 831 C C . GLN A 1 109 ? 27.400 28.561 -19.830 1.00 38.62 109 GLN A C 1
ATOM 833 O O . GLN A 1 109 ? 27.325 27.590 -20.573 1.00 38.62 109 GLN A O 1
ATOM 838 N N . GLU A 1 110 ? 27.292 29.832 -20.222 1.00 36.03 110 GLU A N 1
ATOM 839 C CA . GLU A 1 110 ? 27.260 30.423 -21.567 1.00 36.03 110 GLU A CA 1
ATOM 840 C C . GLU A 1 110 ? 25.919 30.497 -22.314 1.00 36.03 110 GLU A C 1
ATOM 842 O O . GLU A 1 110 ? 25.499 29.648 -23.098 1.00 36.03 110 GLU A O 1
ATOM 847 N N . ASP A 1 111 ? 25.299 31.656 -22.084 1.00 39.72 111 ASP A N 1
ATOM 848 C CA . ASP A 1 111 ? 24.539 32.439 -23.047 1.00 39.72 111 ASP A CA 1
ATOM 849 C C . ASP A 1 111 ? 25.287 32.547 -24.389 1.00 39.72 111 ASP A C 1
ATOM 851 O O . ASP A 1 111 ? 26.369 33.125 -24.470 1.00 39.72 111 ASP A O 1
ATOM 855 N N . ASN A 1 112 ? 24.707 31.975 -25.440 1.00 31.34 112 ASN A N 1
ATOM 856 C CA . ASN A 1 112 ? 24.762 32.516 -26.791 1.00 31.34 112 ASN A CA 1
ATOM 857 C C . ASN A 1 112 ? 23.633 31.891 -27.606 1.00 31.34 112 ASN A C 1
ATOM 859 O O . ASN A 1 112 ? 23.483 30.671 -27.703 1.00 31.34 112 ASN A O 1
ATOM 863 N N . GLY A 1 113 ? 22.801 32.766 -28.165 1.00 42.09 113 GLY A N 1
ATOM 864 C CA . GLY A 1 113 ? 21.668 32.384 -28.985 1.00 42.09 113 GLY A CA 1
ATOM 865 C C . GLY A 1 113 ? 22.060 31.501 -30.169 1.00 42.09 113 GLY A C 1
ATOM 866 O O . GLY A 1 113 ? 23.183 31.543 -30.667 1.00 42.09 113 GLY A O 1
ATOM 867 N N . LEU A 1 114 ? 21.044 30.785 -30.660 1.00 36.53 114 LEU A N 1
ATOM 868 C CA . LEU A 1 114 ? 21.018 30.022 -31.909 1.00 36.53 114 LEU A CA 1
ATOM 869 C C . LEU A 1 114 ? 21.440 28.542 -31.819 1.00 36.53 114 LEU A C 1
ATOM 871 O O . LEU A 1 114 ? 22.413 28.148 -32.440 1.00 36.53 114 LEU A O 1
ATOM 875 N N . LEU A 1 115 ? 20.612 27.694 -31.192 1.00 31.83 115 LEU A N 1
ATOM 876 C CA . LEU A 1 115 ? 20.260 26.378 -31.757 1.00 31.83 115 LEU A CA 1
ATOM 877 C C . LEU A 1 115 ? 18.818 25.998 -31.385 1.00 31.83 115 LEU A C 1
ATOM 879 O O . LEU A 1 115 ? 18.512 25.442 -30.332 1.00 31.83 115 LEU A O 1
ATOM 883 N N . THR A 1 116 ? 17.930 26.326 -32.311 1.00 32.91 116 THR A N 1
ATOM 884 C CA . THR A 1 116 ? 16.589 25.780 -32.480 1.00 32.91 116 THR A CA 1
ATOM 885 C C . THR A 1 116 ? 16.633 24.267 -32.783 1.00 32.91 116 THR A C 1
ATOM 887 O O . THR A 1 116 ? 17.531 23.775 -33.459 1.00 32.91 116 THR A O 1
ATOM 890 N N . GLU A 1 117 ? 15.623 23.533 -32.300 1.00 35.50 117 GLU A N 1
ATOM 891 C CA . GLU A 1 117 ? 15.193 22.196 -32.770 1.00 35.50 117 GLU A CA 1
ATOM 892 C C . GLU A 1 117 ? 16.095 20.951 -32.580 1.00 35.50 117 GLU A C 1
ATOM 894 O O . GLU A 1 117 ? 16.223 20.114 -33.479 1.00 35.50 117 GLU A O 1
ATOM 899 N N . ARG A 1 118 ? 16.599 20.674 -31.371 1.00 35.03 118 ARG A N 1
ATOM 900 C CA . ARG A 1 118 ? 16.969 19.285 -31.023 1.00 35.03 118 ARG A CA 1
ATOM 901 C C . ARG A 1 118 ? 16.523 18.951 -29.600 1.00 35.03 118 ARG A C 1
ATOM 903 O O . ARG A 1 118 ? 16.811 19.698 -28.676 1.00 35.03 118 ARG A O 1
ATOM 910 N N . GLY A 1 119 ? 15.723 17.888 -29.474 1.00 43.78 119 GLY A N 1
ATOM 911 C CA . GLY A 1 119 ? 14.894 17.579 -28.302 1.00 43.78 119 GLY A CA 1
ATOM 912 C C . GLY A 1 119 ? 15.620 17.668 -26.958 1.00 43.78 119 GLY A C 1
ATOM 913 O O . GLY A 1 119 ? 16.786 17.299 -26.849 1.00 43.78 119 GLY A O 1
ATOM 914 N N . SER A 1 120 ? 14.897 18.153 -25.942 1.00 51.56 120 SER A N 1
ATOM 915 C CA . SER A 1 120 ? 15.375 18.274 -24.560 1.00 51.56 120 SER A CA 1
ATOM 916 C C . SER A 1 120 ? 16.067 16.977 -24.092 1.00 51.56 120 SER A C 1
ATOM 918 O O . SER A 1 120 ? 15.542 15.894 -24.363 1.00 51.56 120 SER A O 1
ATOM 920 N N . PRO A 1 121 ? 17.201 17.033 -23.369 1.00 51.31 121 PRO A N 1
ATOM 921 C CA . PRO A 1 121 ? 17.881 15.841 -22.847 1.00 51.31 121 PRO A CA 1
ATOM 922 C C . PRO A 1 121 ? 16.963 14.918 -22.021 1.00 51.31 121 PRO A C 1
ATOM 924 O O . PRO A 1 121 ? 17.077 13.695 -22.090 1.00 51.31 121 PRO A O 1
ATOM 927 N N . THR A 1 122 ? 15.958 15.483 -21.345 1.00 49.97 122 THR A N 1
ATOM 928 C CA . THR A 1 122 ? 14.882 14.747 -20.656 1.00 49.97 122 THR A CA 1
ATOM 929 C C . THR A 1 122 ? 14.049 13.895 -21.623 1.00 49.97 122 THR A C 1
ATOM 931 O O . THR A 1 122 ? 13.721 12.744 -21.346 1.00 49.97 122 THR A O 1
ATOM 934 N N . MET A 1 123 ? 13.746 14.421 -22.810 1.00 49.88 123 MET A N 1
ATOM 935 C CA . MET A 1 123 ? 13.012 13.713 -23.863 1.00 49.88 123 MET A CA 1
ATOM 936 C C . MET A 1 123 ? 13.827 12.543 -24.435 1.00 49.88 123 MET A C 1
ATOM 938 O O . MET A 1 123 ? 13.269 11.490 -24.750 1.00 49.88 123 MET A O 1
ATOM 942 N N . LEU A 1 124 ? 15.151 12.700 -24.524 1.00 53.84 124 LEU A N 1
ATOM 943 C CA . LEU A 1 124 ? 16.071 11.646 -24.960 1.00 53.84 124 LEU A CA 1
ATOM 944 C C . LEU A 1 124 ? 16.185 10.520 -23.923 1.00 53.84 124 LEU A C 1
ATOM 946 O O . LEU A 1 124 ? 16.169 9.350 -24.303 1.00 53.84 124 LEU A O 1
ATOM 950 N N . LEU A 1 125 ? 16.204 10.848 -22.628 1.00 59.44 125 LEU A N 1
ATOM 951 C CA . LEU A 1 125 ? 16.162 9.855 -21.549 1.00 59.44 125 LEU A CA 1
ATOM 952 C C . LEU A 1 125 ? 14.835 9.077 -21.520 1.00 59.44 125 LEU A C 1
ATOM 954 O O . LEU A 1 125 ? 14.849 7.854 -21.378 1.00 59.44 125 LEU A O 1
ATOM 958 N N . CYS A 1 126 ? 13.696 9.741 -21.754 1.00 51.12 126 CYS A N 1
ATOM 959 C CA . CYS A 1 126 ? 12.396 9.071 -21.898 1.00 51.12 126 CYS A CA 1
ATOM 960 C C . CYS A 1 126 ? 12.380 8.077 -23.071 1.00 51.12 126 CYS A C 1
ATOM 962 O O . CYS A 1 126 ? 11.881 6.957 -22.939 1.00 51.12 126 CYS A O 1
ATOM 964 N N . LEU A 1 127 ? 12.953 8.455 -24.218 1.00 51.16 127 LEU A N 1
ATOM 965 C CA . LEU A 1 127 ? 13.072 7.574 -25.386 1.00 51.16 127 LEU A CA 1
ATOM 966 C C . LEU A 1 127 ? 14.042 6.407 -25.136 1.00 51.16 127 LEU A C 1
ATOM 968 O O . LEU A 1 127 ? 13.777 5.288 -25.580 1.00 51.16 127 LEU A O 1
ATOM 972 N N . ALA A 1 128 ? 15.130 6.638 -24.396 1.00 57.91 128 ALA A N 1
ATOM 973 C CA . ALA A 1 128 ? 16.084 5.601 -24.010 1.00 57.91 128 ALA A CA 1
ATOM 974 C C . ALA A 1 128 ? 15.454 4.565 -23.065 1.00 57.91 128 ALA A C 1
ATOM 976 O O . ALA A 1 128 ? 15.594 3.362 -23.296 1.00 57.91 128 ALA A O 1
ATOM 977 N N . ALA A 1 129 ? 14.684 5.014 -22.067 1.00 57.22 129 ALA A N 1
ATOM 978 C CA . ALA A 1 129 ? 13.916 4.138 -21.184 1.00 57.22 129 ALA A CA 1
ATOM 979 C C . ALA A 1 129 ? 12.904 3.287 -21.972 1.00 57.22 129 ALA A C 1
ATOM 981 O O . ALA A 1 129 ? 12.847 2.070 -21.798 1.00 57.22 129 ALA A O 1
ATOM 982 N N . GLN A 1 130 ? 12.160 3.896 -22.903 1.00 48.44 130 GLN A N 1
ATOM 983 C CA . GLN A 1 130 ? 11.206 3.191 -23.770 1.00 48.44 130 GLN A CA 1
ATOM 984 C C . GLN A 1 130 ? 11.877 2.125 -24.641 1.00 48.44 130 GLN A C 1
ATOM 986 O O . GLN A 1 130 ? 11.376 1.005 -24.752 1.00 48.44 130 GLN A O 1
ATOM 991 N N . PHE A 1 131 ? 13.009 2.454 -25.266 1.00 50.28 131 PHE A N 1
ATOM 992 C CA . PHE A 1 131 ? 13.736 1.509 -26.107 1.00 50.28 131 PHE A CA 1
ATOM 993 C C . PHE A 1 131 ? 14.308 0.349 -25.285 1.00 50.28 131 PHE A C 1
ATOM 995 O O . PHE A 1 131 ? 14.215 -0.802 -25.709 1.00 50.28 131 PHE A O 1
ATOM 1002 N N . ALA A 1 132 ? 14.852 0.625 -24.098 1.00 52.72 132 ALA A N 1
ATOM 1003 C CA . ALA A 1 132 ? 15.365 -0.404 -23.202 1.00 52.72 132 ALA A CA 1
ATOM 1004 C C . ALA A 1 132 ? 14.249 -1.345 -22.714 1.00 52.72 132 ALA A C 1
ATOM 1006 O O . ALA A 1 132 ? 14.402 -2.562 -22.798 1.00 52.72 132 ALA A O 1
ATOM 1007 N N . LEU A 1 133 ? 13.093 -0.803 -22.314 1.00 51.00 133 LEU A N 1
ATOM 1008 C CA . LEU A 1 133 ? 11.928 -1.589 -21.889 1.00 51.00 133 LEU A CA 1
ATOM 1009 C C . LEU A 1 133 ? 11.363 -2.459 -23.018 1.00 51.00 133 LEU A C 1
ATOM 1011 O O . LEU A 1 133 ? 11.101 -3.641 -22.811 1.00 51.00 133 LEU A O 1
ATOM 1015 N N . LYS A 1 134 ? 11.235 -1.906 -24.232 1.00 44.09 134 LYS A N 1
ATOM 1016 C CA . LYS A 1 134 ? 10.725 -2.634 -25.406 1.00 44.09 134 LYS A CA 1
ATOM 1017 C C . LYS A 1 134 ? 11.619 -3.807 -25.826 1.00 44.09 134 LYS A C 1
ATOM 1019 O O . LYS A 1 134 ? 11.143 -4.729 -26.478 1.00 44.09 134 LYS A O 1
ATOM 1024 N N . ASN A 1 135 ? 12.900 -3.767 -25.467 1.00 45.62 135 ASN A N 1
ATOM 1025 C CA . ASN A 1 135 ? 13.873 -4.821 -25.752 1.00 45.62 135 ASN A CA 1
ATOM 1026 C C . ASN A 1 135 ? 14.218 -5.665 -24.506 1.00 45.62 135 ASN A C 1
ATOM 1028 O O . ASN A 1 135 ? 15.277 -6.289 -24.481 1.00 45.62 135 ASN A O 1
ATOM 1032 N N . GLU A 1 136 ? 13.368 -5.650 -23.469 1.00 44.34 136 GLU A N 1
ATOM 1033 C CA . GLU A 1 136 ? 13.537 -6.391 -22.203 1.00 44.34 136 GLU A CA 1
ATOM 1034 C C . GLU A 1 136 ? 14.851 -6.094 -21.450 1.00 44.34 136 GLU A C 1
ATOM 1036 O O . GLU A 1 136 ? 15.295 -6.848 -20.582 1.00 44.34 136 GLU A O 1
ATOM 1041 N N . GLN A 1 137 ? 15.478 -4.951 -21.729 1.00 45.81 137 GLN A N 1
ATOM 1042 C CA . GLN A 1 137 ? 16.707 -4.521 -21.071 1.00 45.81 137 GLN A CA 1
ATOM 1043 C C . GLN A 1 137 ? 16.371 -3.791 -19.769 1.00 45.81 137 GLN A C 1
ATOM 1045 O O . GLN A 1 137 ? 16.296 -2.563 -19.712 1.00 45.81 137 GLN A O 1
ATOM 1050 N N . ARG A 1 138 ? 16.177 -4.572 -18.702 1.00 43.06 138 ARG A N 1
ATOM 1051 C CA . ARG A 1 138 ? 15.747 -4.083 -17.380 1.00 43.06 138 ARG A CA 1
ATOM 1052 C C . ARG A 1 138 ? 16.750 -3.130 -16.717 1.00 43.06 138 ARG A C 1
ATOM 1054 O O . ARG A 1 138 ? 16.338 -2.151 -16.110 1.00 43.06 138 ARG A O 1
ATOM 1061 N N . ILE A 1 139 ? 18.055 -3.372 -16.875 1.00 49.38 139 ILE A N 1
ATOM 1062 C CA . ILE A 1 139 ? 19.113 -2.573 -16.225 1.00 49.38 139 ILE A CA 1
ATOM 1063 C C . ILE A 1 139 ? 19.235 -1.161 -16.843 1.00 49.38 139 ILE A C 1
ATOM 1065 O O . ILE A 1 139 ? 19.174 -0.188 -16.092 1.00 49.38 139 ILE A O 1
ATOM 1069 N N . PRO A 1 140 ? 19.344 -0.988 -18.180 1.00 53.03 140 PRO A N 1
ATOM 1070 C CA . PRO A 1 140 ? 19.365 0.342 -18.794 1.00 53.03 140 PRO A CA 1
ATOM 1071 C C . PRO A 1 140 ? 18.037 1.089 -18.627 1.00 53.03 140 PRO A C 1
ATOM 1073 O O . PRO A 1 140 ? 18.045 2.298 -18.426 1.00 53.03 140 PRO A O 1
ATOM 1076 N N . ALA A 1 141 ? 16.903 0.379 -18.658 1.00 53.44 141 ALA A N 1
ATOM 1077 C CA . ALA A 1 141 ? 15.596 0.971 -18.392 1.00 53.44 141 ALA A CA 1
ATOM 1078 C C . ALA A 1 141 ? 15.512 1.538 -16.970 1.00 53.44 141 ALA A C 1
ATOM 1080 O O . ALA A 1 141 ? 15.144 2.697 -16.801 1.00 53.44 141 ALA A O 1
ATOM 1081 N N . GLY A 1 142 ? 15.905 0.744 -15.968 1.00 46.19 142 GLY A N 1
ATOM 1082 C CA . GLY A 1 142 ? 15.927 1.167 -14.569 1.00 46.19 142 GLY A CA 1
ATOM 1083 C C . GLY A 1 142 ? 16.794 2.406 -14.361 1.00 46.19 142 GLY A C 1
ATOM 1084 O O . GLY A 1 142 ? 16.323 3.383 -13.789 1.00 46.19 142 GLY A O 1
ATOM 1085 N N . LYS A 1 143 ? 18.009 2.422 -14.926 1.00 56.12 143 LYS A N 1
ATOM 1086 C CA . LYS A 1 143 ? 18.898 3.588 -14.837 1.00 56.12 143 LYS A CA 1
ATOM 1087 C C . LYS A 1 143 ? 18.337 4.824 -15.542 1.00 56.12 143 LYS A C 1
ATOM 1089 O O . LYS A 1 143 ? 18.286 5.885 -14.937 1.00 56.12 143 LYS A O 1
ATOM 1094 N N . ALA A 1 144 ? 17.866 4.707 -16.787 1.00 59.41 144 ALA A N 1
ATOM 1095 C CA . ALA A 1 144 ? 17.291 5.842 -17.520 1.00 59.41 144 ALA A CA 1
ATOM 1096 C C . ALA A 1 144 ? 16.102 6.480 -16.777 1.00 59.41 144 ALA A C 1
ATOM 1098 O O . ALA A 1 144 ? 15.941 7.699 -16.788 1.00 59.41 144 ALA A O 1
ATOM 1099 N N . LEU A 1 145 ? 15.292 5.658 -16.105 1.00 55.88 145 LEU A N 1
ATOM 1100 C CA . LEU A 1 145 ? 14.160 6.106 -15.294 1.00 55.88 145 LEU A CA 1
ATOM 1101 C C . LEU A 1 145 ? 14.597 6.729 -13.960 1.00 55.88 145 LEU A C 1
ATOM 1103 O O . LEU A 1 145 ? 14.010 7.724 -13.537 1.00 55.88 145 LEU A O 1
ATOM 1107 N N . GLU A 1 146 ? 15.638 6.194 -13.321 1.00 53.03 146 GLU A N 1
ATOM 1108 C CA . GLU A 1 146 ? 16.228 6.769 -12.107 1.00 53.03 146 GLU A CA 1
ATOM 1109 C C . GLU A 1 146 ? 16.777 8.184 -12.362 1.00 53.03 146 GLU A C 1
ATOM 1111 O O . GLU A 1 146 ? 16.547 9.096 -11.566 1.00 53.03 146 GLU A O 1
ATOM 1116 N N . TYR A 1 147 ? 17.427 8.398 -13.509 1.00 59.47 147 TYR A N 1
ATOM 1117 C CA . TYR A 1 147 ? 17.964 9.705 -13.897 1.00 59.47 147 TYR A CA 1
ATOM 1118 C C . TYR A 1 147 ? 16.875 10.731 -14.226 1.00 59.47 147 TYR A C 1
ATOM 1120 O O . TYR A 1 147 ? 16.980 11.890 -13.825 1.00 59.47 147 TYR A O 1
ATOM 1128 N N . LEU A 1 148 ? 15.779 10.316 -14.871 1.00 59.06 148 LEU A N 1
ATOM 1129 C CA . LEU A 1 148 ? 14.614 11.187 -15.079 1.00 59.06 148 LEU A CA 1
ATOM 1130 C C . LEU A 1 148 ? 14.019 11.681 -13.758 1.00 59.06 148 LEU A C 1
ATOM 1132 O O . LEU A 1 148 ? 13.607 12.835 -13.656 1.00 59.06 148 LEU A O 1
ATOM 1136 N N . ALA A 1 149 ? 13.996 10.816 -12.744 1.00 52.53 149 ALA A N 1
ATOM 1137 C CA . ALA A 1 149 ? 13.453 11.148 -11.435 1.00 52.53 149 ALA A CA 1
ATOM 1138 C C . ALA A 1 149 ? 14.345 12.108 -10.626 1.00 52.53 149 ALA A C 1
ATOM 1140 O O . ALA A 1 149 ? 13.824 12.787 -9.745 1.00 52.53 149 ALA A O 1
ATOM 1141 N N . LYS A 1 150 ? 15.656 12.164 -10.904 1.00 53.16 150 LYS A N 1
ATOM 1142 C CA . LYS A 1 150 ? 16.626 13.018 -10.193 1.00 53.16 150 LYS A CA 1
ATOM 1143 C C . LYS A 1 150 ? 16.715 14.456 -10.724 1.00 53.16 150 LYS A C 1
ATOM 1145 O O . LYS A 1 150 ? 17.043 15.340 -9.948 1.00 53.16 150 LYS A O 1
ATOM 1150 N N . HIS A 1 151 ? 16.423 14.700 -12.006 1.00 53.50 151 HIS A N 1
ATOM 1151 C CA . HIS A 1 151 ? 16.749 15.976 -12.677 1.00 53.50 151 HIS A CA 1
ATOM 1152 C C . HIS A 1 151 ? 15.541 16.785 -13.183 1.00 53.50 151 HIS A C 1
ATOM 1154 O O . HIS A 1 151 ? 15.706 17.774 -13.894 1.00 53.50 151 HIS A O 1
ATOM 1160 N N . SER A 1 152 ? 14.312 16.372 -12.871 1.00 53.66 152 SER A N 1
ATOM 1161 C CA . SER A 1 152 ? 13.098 17.052 -13.335 1.00 53.66 152 SER A CA 1
ATOM 1162 C C . SER A 1 152 ? 12.544 18.014 -12.274 1.00 53.66 152 SER A C 1
ATOM 1164 O O . SER A 1 152 ? 11.648 17.643 -11.521 1.00 53.66 152 SER A O 1
ATOM 1166 N N . GLU A 1 153 ? 13.037 19.254 -12.238 1.00 46.94 153 GLU A N 1
ATOM 1167 C CA . GLU A 1 153 ? 12.588 20.289 -11.283 1.00 46.94 153 GLU A CA 1
ATOM 1168 C C . GLU A 1 153 ? 11.302 21.044 -11.692 1.00 46.94 153 GLU A C 1
ATOM 1170 O O . GLU A 1 153 ? 10.753 21.781 -10.878 1.00 46.94 153 GLU A O 1
ATOM 1175 N N . ASP A 1 154 ? 10.770 20.868 -12.913 1.00 46.59 154 ASP A N 1
ATOM 1176 C CA . ASP A 1 154 ? 9.598 21.638 -13.376 1.00 46.59 154 ASP A CA 1
ATOM 1177 C C . ASP A 1 154 ? 8.690 20.845 -14.355 1.00 46.59 154 ASP A C 1
ATOM 1179 O O . ASP A 1 154 ? 8.986 20.756 -15.555 1.00 46.59 154 ASP A O 1
ATOM 1183 N N . PRO A 1 155 ? 7.569 20.263 -13.878 1.00 47.09 155 PRO A N 1
ATOM 1184 C CA . PRO A 1 155 ? 6.621 19.500 -14.699 1.00 47.09 155 PRO A CA 1
ATOM 1185 C C . PRO A 1 155 ? 5.937 20.323 -15.805 1.00 47.09 155 PRO A C 1
ATOM 1187 O O . PRO A 1 155 ? 5.599 19.775 -16.858 1.00 47.09 155 PRO A O 1
ATOM 1190 N N . LEU A 1 156 ? 5.751 21.638 -15.610 1.00 40.50 156 LEU A N 1
ATOM 1191 C CA . LEU A 1 156 ? 4.992 22.488 -16.540 1.00 40.50 156 LEU A CA 1
ATOM 1192 C C . LEU A 1 156 ? 5.775 22.836 -17.816 1.00 40.50 156 LEU A C 1
ATOM 1194 O O . LEU A 1 156 ? 5.186 22.922 -18.893 1.00 40.50 156 LEU A O 1
ATOM 1198 N N . LYS A 1 157 ? 7.102 23.000 -17.737 1.00 43.09 157 LYS A N 1
ATOM 1199 C CA . LYS A 1 157 ? 7.945 23.290 -18.917 1.00 43.09 157 LYS A CA 1
ATOM 1200 C C . LYS A 1 157 ? 8.101 22.091 -19.850 1.00 43.09 157 LYS A C 1
ATOM 1202 O O . LYS A 1 157 ? 8.231 22.267 -21.061 1.00 43.09 157 LYS A O 1
ATOM 1207 N N . VAL A 1 158 ? 8.062 20.880 -19.298 1.00 42.16 158 VAL A N 1
ATOM 1208 C CA . VAL A 1 158 ? 8.094 19.625 -20.063 1.00 42.16 158 VAL A CA 1
ATOM 1209 C C . VAL A 1 158 ? 6.786 19.444 -20.846 1.00 42.16 158 VAL A C 1
ATOM 1211 O O . VAL A 1 158 ? 6.819 19.063 -22.014 1.00 42.16 158 VAL A O 1
ATOM 1214 N N . LEU A 1 159 ? 5.648 19.817 -20.252 1.00 37.91 159 LEU A N 1
ATOM 1215 C CA . LEU A 1 159 ? 4.310 19.748 -20.855 1.00 37.91 159 LEU A CA 1
ATOM 1216 C C . LEU A 1 159 ? 4.145 20.630 -22.104 1.00 37.91 159 LEU A C 1
ATOM 1218 O O . LEU A 1 159 ? 3.580 20.177 -23.095 1.00 37.91 159 LEU A O 1
ATOM 1222 N N . THR A 1 160 ? 4.689 21.851 -22.111 1.00 36.84 160 THR A N 1
ATOM 1223 C CA . THR A 1 160 ? 4.593 22.764 -23.271 1.00 36.84 160 THR A CA 1
ATOM 1224 C C . THR A 1 160 ? 5.408 22.283 -24.481 1.00 36.84 160 THR A C 1
ATOM 1226 O O . THR A 1 160 ? 5.132 22.675 -25.615 1.00 36.84 160 THR A O 1
ATOM 1229 N N . ALA A 1 161 ? 6.399 21.412 -24.258 1.00 34.97 161 ALA A N 1
ATOM 1230 C CA . ALA A 1 161 ? 7.235 20.828 -25.306 1.00 34.97 161 ALA A CA 1
ATOM 1231 C C . ALA A 1 161 ? 6.674 19.511 -25.878 1.00 34.97 161 ALA A C 1
ATOM 1233 O O . ALA A 1 161 ? 7.061 19.123 -26.983 1.00 34.97 161 ALA A O 1
ATOM 1234 N N . LEU A 1 162 ? 5.774 18.831 -25.155 1.00 36.34 162 LEU A N 1
ATOM 1235 C CA . LEU A 1 162 ? 5.274 17.509 -25.526 1.00 36.34 162 LEU A CA 1
ATOM 1236 C C . LEU A 1 162 ? 4.062 17.615 -26.467 1.00 36.34 162 LEU A C 1
ATOM 1238 O O . LEU A 1 162 ? 2.966 18.017 -26.079 1.00 36.34 162 LEU A O 1
ATOM 1242 N N . LYS A 1 163 ? 4.230 17.235 -27.737 1.00 41.72 163 LYS A N 1
ATOM 1243 C CA . LYS A 1 163 ? 3.121 17.196 -28.714 1.00 41.72 163 LYS A CA 1
ATOM 1244 C C . LYS A 1 163 ? 2.159 16.043 -28.374 1.00 41.72 163 LYS A C 1
ATOM 1246 O O . LYS A 1 163 ? 2.551 15.053 -27.770 1.00 41.72 163 LYS A O 1
ATOM 1251 N N . LYS A 1 164 ? 0.907 16.086 -28.859 1.00 42.25 164 LYS A N 1
ATOM 1252 C CA . LYS A 1 164 ? -0.158 15.068 -28.628 1.00 42.25 164 LYS A CA 1
ATOM 1253 C C . LYS A 1 164 ? 0.295 13.594 -28.758 1.00 42.25 164 LYS A C 1
ATOM 1255 O O . LYS A 1 164 ? -0.145 12.747 -27.995 1.00 42.25 164 LYS A O 1
ATOM 1260 N N . LYS A 1 165 ? 1.226 13.292 -29.673 1.00 40.06 165 LYS A N 1
ATOM 1261 C CA . LYS A 1 165 ? 1.798 11.945 -29.895 1.00 40.06 165 LYS A CA 1
ATOM 1262 C C . LYS A 1 165 ? 2.700 11.448 -28.751 1.00 40.06 165 LYS A C 1
ATOM 1264 O O . LYS A 1 165 ? 2.960 10.253 -28.646 1.00 40.06 165 LYS A O 1
ATOM 1269 N N . GLU A 1 166 ? 3.221 12.349 -27.928 1.00 48.53 166 GLU A N 1
ATOM 1270 C CA . GLU A 1 166 ? 4.061 12.038 -26.769 1.00 48.53 166 GLU A CA 1
ATOM 1271 C C . GLU A 1 166 ? 3.237 11.835 -25.494 1.00 48.53 166 GLU A C 1
ATOM 1273 O O . GLU A 1 166 ? 3.637 11.038 -24.648 1.00 48.53 166 GLU A O 1
ATOM 1278 N N . MET A 1 167 ? 2.040 12.422 -25.419 1.00 52.00 167 MET A N 1
ATOM 1279 C CA . MET A 1 167 ? 1.053 12.139 -24.370 1.00 52.00 167 MET A CA 1
ATOM 1280 C C . MET A 1 167 ? 0.571 10.685 -24.409 1.00 52.00 167 MET A C 1
ATOM 1282 O O . MET A 1 167 ? 0.591 10.002 -23.388 1.00 52.00 167 MET A O 1
ATOM 1286 N N . ASP A 1 168 ? 0.255 10.166 -25.601 1.00 53.56 168 ASP A N 1
ATOM 1287 C CA . ASP A 1 168 ? -0.110 8.751 -25.781 1.00 53.56 168 ASP A CA 1
ATOM 1288 C C . ASP A 1 168 ? 1.027 7.806 -25.342 1.00 53.56 168 ASP A C 1
ATOM 1290 O O . ASP A 1 168 ? 0.800 6.707 -24.824 1.00 53.56 168 ASP A O 1
ATOM 1294 N N . ARG A 1 169 ? 2.283 8.243 -25.510 1.00 55.12 169 ARG A N 1
ATOM 1295 C CA . ARG A 1 169 ? 3.469 7.490 -25.075 1.00 55.12 169 ARG A CA 1
ATOM 1296 C C . ARG A 1 169 ? 3.652 7.536 -23.561 1.00 55.12 169 ARG A C 1
ATOM 1298 O O . ARG A 1 169 ? 3.977 6.501 -22.986 1.00 55.12 169 ARG A O 1
ATOM 1305 N N . LEU A 1 170 ? 3.419 8.682 -22.918 1.00 57.34 170 LEU A N 1
ATOM 1306 C CA . LEU A 1 170 ? 3.427 8.797 -21.456 1.00 57.34 170 LEU A CA 1
ATOM 1307 C C . LEU A 1 170 ? 2.361 7.900 -20.825 1.00 57.34 170 LEU A C 1
ATOM 1309 O O . LEU A 1 170 ? 2.669 7.149 -19.902 1.00 57.34 170 LEU A O 1
ATOM 1313 N N . LEU A 1 171 ? 1.151 7.891 -21.387 1.00 64.31 171 LEU A N 1
ATOM 1314 C CA . LEU A 1 171 ? 0.070 7.022 -20.927 1.00 64.31 171 LEU A CA 1
ATOM 1315 C C . LEU A 1 171 ? 0.414 5.532 -21.104 1.00 64.31 171 LEU A C 1
ATOM 1317 O O . LEU A 1 171 ? 0.139 4.710 -20.232 1.00 64.31 171 LEU A O 1
ATOM 1321 N N . THR A 1 172 ? 1.093 5.179 -22.200 1.00 63.81 172 THR A N 1
ATOM 1322 C CA . THR A 1 172 ? 1.602 3.814 -22.414 1.00 63.81 172 THR A CA 1
ATOM 1323 C C . THR A 1 172 ? 2.659 3.431 -21.371 1.00 63.81 172 THR A C 1
ATOM 1325 O O . THR A 1 172 ? 2.620 2.320 -20.839 1.00 63.81 172 THR A O 1
ATOM 1328 N N . CYS A 1 173 ? 3.590 4.335 -21.045 1.00 60.09 173 CYS A N 1
ATOM 1329 C CA . CYS A 1 173 ? 4.590 4.110 -19.998 1.00 60.09 173 CYS A CA 1
ATOM 1330 C C . CYS A 1 173 ? 3.943 3.934 -18.618 1.00 60.09 173 CYS A C 1
ATOM 1332 O O . CYS A 1 173 ? 4.322 3.018 -17.892 1.00 60.09 173 CYS A O 1
ATOM 1334 N N . LEU A 1 174 ? 2.948 4.762 -18.289 1.00 70.62 174 LEU A N 1
ATOM 1335 C CA . LEU A 1 174 ? 2.166 4.665 -17.056 1.00 70.62 174 LEU A CA 1
ATOM 1336 C C . LEU A 1 174 ? 1.499 3.290 -16.934 1.00 70.62 174 LEU A C 1
ATOM 1338 O O . LEU A 1 174 ? 1.724 2.576 -15.960 1.00 70.62 174 LEU A O 1
ATOM 1342 N N . ASN A 1 175 ? 0.775 2.864 -17.972 1.00 70.69 175 ASN A N 1
ATOM 1343 C CA . ASN A 1 175 ? 0.118 1.555 -17.994 1.00 70.69 175 ASN A CA 1
ATOM 1344 C C . ASN A 1 175 ? 1.118 0.394 -17.911 1.00 70.69 175 ASN A C 1
ATOM 1346 O O . ASN A 1 175 ? 0.850 -0.624 -17.276 1.00 70.69 175 ASN A O 1
ATOM 1350 N N . THR A 1 176 ? 2.288 0.539 -18.534 1.00 65.94 176 THR A N 1
ATOM 1351 C CA . THR A 1 176 ? 3.346 -0.477 -18.467 1.00 65.94 176 THR A CA 1
ATOM 1352 C C . THR A 1 176 ? 3.904 -0.593 -17.051 1.00 65.94 176 THR A C 1
ATOM 1354 O O . THR A 1 176 ? 4.022 -1.705 -16.545 1.00 65.94 176 THR A O 1
ATOM 1357 N N . ALA A 1 177 ? 4.203 0.531 -16.392 1.00 66.44 177 ALA A N 1
ATOM 1358 C CA . ALA A 1 177 ? 4.670 0.546 -15.008 1.00 66.44 177 ALA A CA 1
ATOM 1359 C C . ALA A 1 177 ? 3.630 -0.075 -14.064 1.00 66.44 177 ALA A C 1
ATOM 1361 O O . ALA A 1 177 ? 3.972 -0.949 -13.273 1.00 66.44 177 ALA A O 1
ATOM 1362 N N . TRP A 1 178 ? 2.353 0.288 -14.211 1.00 79.00 178 TRP A N 1
ATOM 1363 C CA . TRP A 1 178 ? 1.255 -0.325 -13.464 1.00 79.00 178 TRP A CA 1
ATOM 1364 C C . TRP A 1 178 ? 1.199 -1.850 -13.645 1.00 79.00 178 TRP A C 1
ATOM 1366 O O . TRP A 1 178 ? 1.168 -2.599 -12.670 1.00 79.00 178 TRP A O 1
ATOM 1376 N N . ASN A 1 179 ? 1.239 -2.330 -14.890 1.00 72.19 179 ASN A N 1
ATOM 1377 C CA . ASN A 1 179 ? 1.185 -3.763 -15.181 1.00 72.19 179 ASN A CA 1
ATOM 1378 C C . ASN A 1 179 ? 2.394 -4.517 -14.614 1.00 72.19 179 ASN A C 1
ATOM 1380 O O . ASN A 1 179 ? 2.238 -5.626 -14.108 1.00 72.19 179 ASN A O 1
ATOM 1384 N N . LEU A 1 180 ? 3.587 -3.916 -14.666 1.00 59.12 180 LEU A N 1
ATOM 1385 C CA . LEU A 1 180 ? 4.789 -4.481 -14.053 1.00 59.12 180 LEU A CA 1
ATOM 1386 C C . LEU A 1 180 ? 4.674 -4.538 -12.526 1.00 59.12 180 LEU A C 1
ATOM 1388 O O . LEU A 1 180 ? 5.094 -5.533 -11.939 1.00 59.12 180 LEU A O 1
ATOM 1392 N N . ALA A 1 181 ? 4.061 -3.534 -11.889 1.00 69.25 181 ALA A N 1
ATOM 1393 C CA . ALA A 1 181 ? 3.788 -3.563 -10.453 1.00 69.25 181 ALA A CA 1
ATOM 1394 C C . ALA A 1 181 ? 2.906 -4.765 -10.090 1.00 69.25 181 ALA A C 1
ATOM 1396 O O . ALA A 1 181 ? 3.288 -5.583 -9.260 1.00 69.25 181 ALA A O 1
ATOM 1397 N N . VAL A 1 182 ? 1.773 -4.926 -10.782 1.00 76.44 182 VAL A N 1
ATOM 1398 C CA . VAL A 1 182 ? 0.817 -6.026 -10.553 1.00 76.44 182 VAL A CA 1
ATOM 1399 C C . VAL A 1 182 ? 1.453 -7.404 -10.783 1.00 76.44 182 VAL A C 1
ATOM 1401 O O . VAL A 1 182 ? 1.129 -8.354 -10.078 1.00 76.44 182 VAL A O 1
ATOM 1404 N N . GLN A 1 183 ? 2.379 -7.520 -11.738 1.00 73.44 183 GLN A N 1
ATOM 1405 C CA . GLN A 1 183 ? 3.109 -8.763 -12.025 1.00 73.44 183 GLN A CA 1
ATOM 1406 C C . GLN A 1 183 ? 4.255 -9.062 -11.045 1.00 73.44 183 GLN A C 1
ATOM 1408 O O . GLN A 1 183 ? 4.828 -10.148 -11.100 1.00 73.44 183 GLN A O 1
ATOM 1413 N N . SER A 1 184 ? 4.611 -8.123 -10.166 1.00 74.12 184 SER A N 1
ATOM 1414 C CA . SER A 1 184 ? 5.717 -8.259 -9.209 1.00 74.12 184 SER A CA 1
ATOM 1415 C C . SER A 1 184 ? 5.256 -8.808 -7.850 1.00 74.12 184 SER A C 1
ATOM 1417 O O . SER A 1 184 ? 5.808 -8.446 -6.817 1.00 74.12 184 SER A O 1
ATOM 1419 N N . ASP A 1 185 ? 4.252 -9.688 -7.825 1.00 78.25 185 ASP A N 1
ATOM 1420 C CA . ASP A 1 185 ? 3.630 -10.253 -6.611 1.00 78.25 185 ASP A CA 1
ATOM 1421 C C . ASP A 1 185 ? 4.615 -10.913 -5.630 1.00 78.25 185 ASP A C 1
ATOM 1423 O O . ASP A 1 185 ? 4.392 -10.919 -4.421 1.00 78.25 185 ASP A O 1
ATOM 1427 N N . LYS A 1 186 ? 5.730 -11.435 -6.143 1.00 78.94 186 LYS A N 1
ATOM 1428 C CA . LYS A 1 186 ? 6.787 -12.092 -5.356 1.00 78.94 186 LYS A CA 1
ATOM 1429 C C . LYS A 1 186 ? 7.858 -11.145 -4.815 1.00 78.94 186 LYS A C 1
ATOM 1431 O O . LYS A 1 186 ? 8.686 -11.585 -4.021 1.00 78.94 186 LYS A O 1
ATOM 1436 N N . ASP A 1 187 ? 7.872 -9.888 -5.251 1.00 78.56 187 ASP A N 1
ATOM 1437 C CA . ASP A 1 187 ? 8.858 -8.885 -4.848 1.00 78.56 187 ASP A CA 1
ATOM 1438 C C . ASP A 1 187 ? 8.151 -7.567 -4.477 1.00 78.56 187 ASP A C 1
ATOM 1440 O O . ASP A 1 187 ? 7.933 -6.706 -5.340 1.00 78.56 187 ASP A O 1
ATOM 1444 N N . PRO A 1 188 ? 7.781 -7.388 -3.193 1.00 80.50 188 PRO A N 1
ATOM 1445 C CA . PRO A 1 188 ? 7.022 -6.223 -2.748 1.00 80.50 188 PRO A CA 1
ATOM 1446 C C . PRO A 1 188 ? 7.812 -4.917 -2.903 1.00 80.50 188 PRO A C 1
ATOM 1448 O O . PRO A 1 188 ? 7.218 -3.867 -3.146 1.00 80.50 188 PRO A O 1
ATOM 1451 N N . VAL A 1 189 ? 9.147 -4.956 -2.832 1.00 79.06 189 VAL A N 1
ATOM 1452 C CA . VAL A 1 189 ? 9.983 -3.767 -3.049 1.00 79.06 189 VAL A CA 1
ATOM 1453 C C . VAL A 1 189 ? 9.862 -3.320 -4.502 1.00 79.06 189 VAL A C 1
ATOM 1455 O O . VAL A 1 189 ? 9.524 -2.165 -4.764 1.00 79.06 189 VAL A O 1
ATOM 1458 N N . THR A 1 190 ? 10.046 -4.241 -5.448 1.00 68.88 190 THR A N 1
ATOM 1459 C CA . THR A 1 190 ? 9.919 -3.936 -6.880 1.00 68.88 190 THR A CA 1
ATOM 1460 C C . THR A 1 190 ? 8.494 -3.524 -7.257 1.00 68.88 190 THR A C 1
ATOM 1462 O O . THR A 1 190 ? 8.314 -2.548 -7.989 1.00 68.88 190 THR A O 1
ATOM 1465 N N . MET A 1 191 ? 7.471 -4.200 -6.721 1.00 77.94 191 MET A N 1
ATOM 1466 C CA . MET A 1 191 ? 6.066 -3.817 -6.909 1.00 77.94 191 MET A CA 1
ATOM 1467 C C . MET A 1 191 ? 5.828 -2.356 -6.505 1.00 77.94 191 MET A C 1
ATOM 1469 O O . MET A 1 191 ? 5.259 -1.573 -7.271 1.00 77.94 191 MET A O 1
ATOM 1473 N N . ARG A 1 192 ? 6.297 -1.976 -5.313 1.00 87.06 192 ARG A N 1
ATOM 1474 C CA . ARG A 1 192 ? 6.162 -0.620 -4.779 1.00 87.06 192 ARG A CA 1
ATOM 1475 C C . ARG A 1 192 ? 6.871 0.413 -5.647 1.00 87.06 192 ARG A C 1
ATOM 1477 O O . ARG A 1 192 ? 6.285 1.454 -5.945 1.00 87.06 192 ARG A O 1
ATOM 1484 N N . GLU A 1 193 ? 8.097 0.136 -6.085 1.00 76.62 193 GLU A N 1
ATOM 1485 C CA . GLU A 1 193 ? 8.838 1.053 -6.958 1.00 76.62 193 GLU A CA 1
ATOM 1486 C C . GLU A 1 193 ? 8.121 1.284 -8.293 1.00 76.62 193 GLU A C 1
ATOM 1488 O O . GLU A 1 193 ? 8.053 2.420 -8.764 1.00 76.62 193 GLU A O 1
ATOM 1493 N N . PHE A 1 194 ? 7.500 0.254 -8.873 1.00 74.00 194 PHE A N 1
ATOM 1494 C CA . PHE A 1 194 ? 6.710 0.419 -10.092 1.00 74.00 194 PHE A CA 1
ATOM 1495 C C . PHE A 1 194 ? 5.426 1.233 -9.879 1.00 74.00 194 PHE A C 1
ATOM 1497 O O . PHE A 1 194 ? 5.091 2.055 -10.737 1.00 74.00 194 PHE A O 1
ATOM 1504 N N . PHE A 1 195 ? 4.735 1.086 -8.742 1.00 84.25 195 PHE A N 1
ATOM 1505 C CA . PHE A 1 195 ? 3.602 1.960 -8.414 1.00 84.25 195 PHE A CA 1
ATOM 1506 C C . PHE A 1 195 ? 4.035 3.423 -8.266 1.00 84.25 195 PHE A C 1
ATOM 1508 O O . PHE A 1 195 ? 3.395 4.311 -8.831 1.00 84.25 195 PHE A O 1
ATOM 1515 N N . ILE A 1 196 ? 5.149 3.689 -7.580 1.00 80.88 196 ILE A N 1
ATOM 1516 C CA . ILE A 1 196 ? 5.685 5.051 -7.444 1.00 80.88 196 ILE A CA 1
ATOM 1517 C C . ILE A 1 196 ? 6.169 5.610 -8.780 1.00 80.88 196 ILE A C 1
ATOM 1519 O O . ILE A 1 196 ? 5.968 6.792 -9.055 1.00 80.88 196 ILE A O 1
ATOM 1523 N N . LEU A 1 197 ? 6.765 4.783 -9.637 1.00 74.44 197 LEU A N 1
ATOM 1524 C CA . LEU A 1 197 ? 7.139 5.190 -10.985 1.00 74.44 197 LEU A CA 1
ATOM 1525 C C . LEU A 1 197 ? 5.901 5.581 -11.800 1.00 74.44 197 LEU A C 1
ATOM 1527 O O . LEU A 1 197 ? 5.892 6.641 -12.421 1.00 74.44 197 LEU A O 1
ATOM 1531 N N . SER A 1 198 ? 4.854 4.756 -11.768 1.00 78.31 198 SER A N 1
ATOM 1532 C CA . SER A 1 198 ? 3.578 5.039 -12.430 1.00 78.31 198 SER A CA 1
ATOM 1533 C C . SER A 1 198 ? 2.971 6.356 -11.929 1.00 78.31 198 SER A C 1
ATOM 1535 O O . SER A 1 198 ? 2.558 7.192 -12.734 1.00 78.31 198 SER A O 1
ATOM 1537 N N . TYR A 1 199 ? 3.011 6.596 -10.614 1.00 83.62 199 TYR A N 1
ATOM 1538 C CA . TYR A 1 199 ? 2.616 7.871 -10.016 1.00 83.62 199 TYR A CA 1
ATOM 1539 C C . TYR A 1 199 ? 3.449 9.042 -10.557 1.00 83.62 199 TYR A C 1
ATOM 1541 O O . TYR A 1 199 ? 2.882 9.996 -11.080 1.00 83.62 199 TYR A O 1
ATOM 1549 N N . LYS A 1 200 ? 4.782 8.972 -10.517 1.00 76.19 200 LYS A N 1
ATOM 1550 C CA . LYS A 1 200 ? 5.652 10.051 -11.018 1.00 76.19 200 LYS A CA 1
ATOM 1551 C C . LYS A 1 200 ? 5.410 10.344 -12.501 1.00 76.19 200 LYS A C 1
ATOM 1553 O O . LYS A 1 200 ? 5.313 11.501 -12.889 1.00 76.19 200 LYS A O 1
ATOM 1558 N N . LEU A 1 201 ? 5.246 9.307 -13.326 1.00 68.56 201 LEU A N 1
ATOM 1559 C CA . LEU A 1 201 ? 4.940 9.456 -14.753 1.00 68.56 201 LEU A CA 1
ATOM 1560 C C . LEU A 1 201 ? 3.595 10.156 -14.992 1.00 68.56 201 LEU A C 1
ATOM 1562 O O . LEU A 1 201 ? 3.465 10.963 -15.911 1.00 68.56 201 LEU A O 1
ATOM 1566 N N . SER A 1 202 ? 2.602 9.877 -14.150 1.00 76.00 202 SER A N 1
ATOM 1567 C CA . SER A 1 202 ? 1.283 10.501 -14.250 1.00 76.00 202 SER A CA 1
ATOM 1568 C C . SER A 1 202 ? 1.296 12.005 -13.951 1.00 76.00 202 SER A C 1
ATOM 1570 O O . SER A 1 202 ? 0.418 12.716 -14.426 1.00 76.00 202 SER A O 1
ATOM 1572 N N . GLN A 1 203 ? 2.284 12.516 -13.205 1.00 76.50 203 GLN A N 1
ATOM 1573 C CA . GLN A 1 203 ? 2.393 13.948 -12.888 1.00 76.50 203 GLN A CA 1
ATOM 1574 C C . GLN A 1 203 ? 2.745 14.801 -14.116 1.00 76.50 203 GLN A C 1
ATOM 1576 O O . GLN A 1 203 ? 2.533 16.009 -14.103 1.00 76.50 203 GLN A O 1
ATOM 1581 N N . PHE A 1 204 ? 3.251 14.181 -15.187 1.00 65.94 204 PHE A N 1
ATOM 1582 C CA . PHE A 1 204 ? 3.473 14.843 -16.476 1.00 65.94 204 PHE A CA 1
ATOM 1583 C C . PHE A 1 204 ? 2.212 14.882 -17.348 1.00 65.94 204 PHE A C 1
ATOM 1585 O O . PHE A 1 204 ? 2.232 15.467 -18.431 1.00 65.94 204 PHE A O 1
ATOM 1592 N N . CYS A 1 205 ? 1.130 14.231 -16.914 1.00 65.56 205 CYS A N 1
ATOM 1593 C CA . CYS A 1 205 ? -0.135 14.240 -17.628 1.00 65.56 205 CYS A CA 1
ATOM 1594 C C . CYS A 1 205 ? -1.007 15.419 -17.174 1.00 65.56 205 CYS A C 1
ATOM 1596 O O . CYS A 1 205 ? -0.929 15.813 -16.010 1.00 65.56 205 CYS A O 1
ATOM 1598 N N . PRO A 1 206 ? -1.845 15.997 -18.057 1.00 67.81 206 PRO A N 1
ATOM 1599 C CA . PRO A 1 206 ? -2.831 16.977 -17.635 1.00 67.81 206 PRO A CA 1
ATOM 1600 C C . PRO A 1 206 ? -3.731 16.343 -16.574 1.00 67.81 206 PRO A C 1
ATOM 1602 O O . PRO A 1 206 ? -4.167 15.200 -16.720 1.00 67.81 206 PRO A O 1
ATOM 1605 N N . SER A 1 207 ? -3.982 17.088 -15.502 1.00 72.94 207 SER A N 1
ATOM 1606 C CA . SER A 1 207 ? -4.799 16.629 -14.383 1.00 72.94 207 SER A CA 1
ATOM 1607 C C . SER A 1 207 ? -6.266 16.538 -14.798 1.00 72.94 207 SER A C 1
ATOM 1609 O O . SER A 1 207 ? -7.022 17.498 -14.667 1.00 72.94 207 SER A O 1
ATOM 1611 N N . ASP A 1 208 ? -6.661 15.378 -15.314 1.00 82.06 208 ASP A N 1
ATOM 1612 C CA . ASP A 1 208 ? -8.054 14.981 -15.485 1.00 82.06 208 ASP A CA 1
ATOM 1613 C C . ASP A 1 208 ? -8.458 13.933 -14.433 1.00 82.06 208 ASP A C 1
ATOM 1615 O O . ASP A 1 208 ? -7.631 13.418 -13.675 1.00 82.06 208 ASP A O 1
ATOM 1619 N N . GLN A 1 209 ? -9.752 13.618 -14.363 1.00 88.06 209 GLN A N 1
ATOM 1620 C CA . GLN A 1 209 ? -10.283 12.669 -13.383 1.00 88.06 209 GLN A CA 1
ATOM 1621 C C . GLN A 1 209 ? -9.628 11.280 -13.494 1.00 88.06 209 GLN A C 1
ATOM 1623 O O . GLN A 1 209 ? -9.403 10.628 -12.476 1.00 88.06 209 GLN A O 1
ATOM 1628 N N . VAL A 1 210 ? -9.288 10.828 -14.705 1.00 87.00 210 VAL A N 1
ATOM 1629 C CA . VAL A 1 210 ? -8.683 9.508 -14.943 1.00 87.00 210 VAL A CA 1
ATOM 1630 C C . VAL A 1 210 ? -7.259 9.474 -14.394 1.00 87.00 210 VAL A C 1
ATOM 1632 O O . VAL A 1 210 ? -6.886 8.530 -13.695 1.00 87.00 210 VAL A O 1
ATOM 1635 N N . ILE A 1 211 ? -6.479 10.524 -14.651 1.00 85.44 211 ILE A N 1
ATOM 1636 C CA . ILE A 1 211 ? -5.113 10.668 -14.144 1.00 85.44 211 ILE A CA 1
ATOM 1637 C C . ILE A 1 211 ? -5.104 10.826 -12.623 1.00 85.44 211 ILE A C 1
ATOM 1639 O O . ILE A 1 211 ? -4.290 10.186 -11.962 1.00 85.44 211 ILE A O 1
ATOM 1643 N N . LEU A 1 212 ? -6.033 11.593 -12.044 1.00 88.31 212 LEU A N 1
ATOM 1644 C CA . LEU A 1 212 ? -6.161 11.725 -10.588 1.00 88.31 212 LEU A CA 1
ATOM 1645 C C . LEU A 1 212 ? -6.527 10.387 -9.921 1.00 88.31 212 LEU A C 1
ATOM 1647 O O . LEU A 1 212 ? -5.968 10.041 -8.879 1.00 88.31 212 LEU A O 1
ATOM 1651 N N . ILE A 1 213 ? -7.409 9.588 -10.536 1.00 90.69 213 ILE A N 1
ATOM 1652 C CA . ILE A 1 213 ? -7.708 8.224 -10.072 1.00 90.69 213 ILE A CA 1
ATOM 1653 C C . ILE A 1 213 ? -6.456 7.344 -10.149 1.00 90.69 213 ILE A C 1
ATOM 1655 O O . ILE A 1 213 ? -6.159 6.629 -9.188 1.00 90.69 213 ILE A O 1
ATOM 1659 N N . ALA A 1 214 ? -5.702 7.400 -11.250 1.00 90.00 214 ALA A N 1
ATOM 1660 C CA . ALA A 1 214 ? -4.465 6.636 -11.398 1.00 90.00 214 ALA A CA 1
ATOM 1661 C C . ALA A 1 214 ? -3.431 7.032 -10.330 1.00 90.00 214 ALA A C 1
ATOM 1663 O O . ALA A 1 214 ? -2.898 6.164 -9.641 1.00 90.00 214 ALA A O 1
ATOM 1664 N N . GLN A 1 215 ? -3.222 8.334 -10.121 1.00 91.12 215 GLN A N 1
ATOM 1665 C CA . GLN A 1 215 ? -2.342 8.883 -9.090 1.00 91.12 215 GLN A CA 1
ATOM 1666 C C . GLN A 1 215 ? -2.706 8.390 -7.691 1.00 91.12 215 GLN A C 1
ATOM 1668 O O . GLN A 1 215 ? -1.861 7.814 -7.000 1.00 91.12 215 GLN A O 1
ATOM 1673 N N . LYS A 1 216 ? -3.976 8.575 -7.305 1.00 94.25 216 LYS A N 1
ATOM 1674 C CA . LYS A 1 216 ? -4.537 8.099 -6.036 1.00 94.25 216 LYS A CA 1
ATOM 1675 C C . LYS A 1 216 ? -4.251 6.615 -5.854 1.00 94.25 216 LYS A C 1
ATOM 1677 O O . LYS A 1 216 ? -3.734 6.200 -4.823 1.00 94.25 216 LYS A O 1
ATOM 1682 N N . THR A 1 217 ? -4.570 5.811 -6.865 1.00 94.50 217 THR A N 1
ATOM 1683 C CA . THR A 1 217 ? -4.455 4.354 -6.774 1.00 94.50 217 THR A CA 1
ATOM 1684 C C . THR A 1 217 ? -2.993 3.916 -6.665 1.00 94.50 217 THR A C 1
ATOM 1686 O O . THR A 1 217 ? -2.681 3.068 -5.836 1.00 94.50 217 THR A O 1
ATOM 1689 N N . CYS A 1 218 ? -2.070 4.528 -7.413 1.00 93.38 218 CYS A N 1
ATOM 1690 C CA . CYS A 1 218 ? -0.639 4.242 -7.300 1.00 93.38 218 CYS A CA 1
ATOM 1691 C C . CYS A 1 218 ? -0.090 4.538 -5.897 1.00 93.38 218 CYS A C 1
ATOM 1693 O O . CYS A 1 218 ? 0.581 3.687 -5.314 1.00 93.38 218 CYS A O 1
ATOM 1695 N N . LEU A 1 219 ? -0.390 5.717 -5.341 1.00 96.38 219 LEU A N 1
ATOM 1696 C CA . LEU A 1 219 ? 0.049 6.081 -3.989 1.00 96.38 219 LEU A CA 1
ATOM 1697 C C . LEU A 1 219 ? -0.583 5.184 -2.926 1.00 96.38 219 LEU A C 1
ATOM 1699 O O . LEU A 1 219 ? 0.102 4.746 -2.006 1.00 96.38 219 LEU A O 1
ATOM 1703 N N . PHE A 1 220 ? -1.873 4.881 -3.076 1.00 96.25 220 PHE A N 1
ATOM 1704 C CA . PHE A 1 220 ? -2.606 4.000 -2.175 1.00 96.25 220 PHE A CA 1
ATOM 1705 C C . PHE A 1 220 ? -1.984 2.598 -2.129 1.00 96.25 220 PHE A C 1
ATOM 1707 O O . PHE A 1 220 ? -1.722 2.073 -1.048 1.00 96.25 220 PHE A O 1
ATOM 1714 N N . MET A 1 221 ? -1.686 2.015 -3.294 1.00 95.94 221 MET A N 1
ATOM 1715 C CA . MET A 1 221 ? -1.052 0.698 -3.378 1.00 95.94 221 MET A CA 1
ATOM 1716 C C . MET A 1 221 ? 0.382 0.720 -2.841 1.00 95.94 221 MET A C 1
ATOM 1718 O O . MET A 1 221 ? 0.770 -0.188 -2.112 1.00 95.94 221 MET A O 1
ATOM 1722 N N . ALA A 1 222 ? 1.162 1.767 -3.130 1.00 93.69 222 ALA A N 1
ATOM 1723 C CA . ALA A 1 222 ? 2.508 1.909 -2.579 1.00 93.69 222 ALA A CA 1
ATOM 1724 C C . ALA A 1 222 ? 2.498 2.005 -1.041 1.00 93.69 222 ALA A C 1
ATOM 1726 O O . ALA A 1 222 ? 3.299 1.340 -0.387 1.00 93.69 222 ALA A O 1
ATOM 1727 N N . ALA A 1 223 ? 1.563 2.770 -0.465 1.00 97.50 223 ALA A N 1
ATOM 1728 C CA . ALA A 1 223 ? 1.379 2.860 0.983 1.00 97.50 223 ALA A CA 1
ATOM 1729 C C . ALA A 1 223 ? 0.988 1.508 1.600 1.00 97.50 223 ALA A C 1
ATOM 1731 O O . ALA A 1 223 ? 1.530 1.129 2.634 1.00 97.50 223 ALA A O 1
ATOM 1732 N N . ALA A 1 224 ? 0.089 0.760 0.950 1.00 96.50 224 ALA A N 1
ATOM 1733 C CA . ALA A 1 224 ? -0.324 -0.567 1.402 1.00 96.50 224 ALA A CA 1
ATOM 1734 C C . ALA A 1 224 ? 0.857 -1.550 1.457 1.00 96.50 224 ALA A C 1
ATOM 1736 O O . ALA A 1 224 ? 1.019 -2.273 2.440 1.00 96.50 224 ALA A O 1
ATOM 1737 N N . VAL A 1 225 ? 1.705 -1.540 0.424 1.00 94.69 225 VAL A N 1
ATOM 1738 C CA . VAL A 1 225 ? 2.903 -2.386 0.360 1.00 94.69 225 VAL A CA 1
ATOM 1739 C C . VAL A 1 225 ? 3.923 -1.996 1.436 1.00 94.69 225 VAL A C 1
ATOM 1741 O O . VAL A 1 225 ? 4.516 -2.874 2.063 1.00 94.69 225 VAL A O 1
ATOM 1744 N N . ASP A 1 226 ? 4.113 -0.699 1.684 1.00 95.44 226 ASP A N 1
ATOM 1745 C CA . ASP A 1 226 ? 5.016 -0.207 2.732 1.00 95.44 226 ASP A CA 1
ATOM 1746 C C . ASP A 1 226 ? 4.520 -0.576 4.139 1.00 95.44 226 ASP A C 1
ATOM 1748 O O . ASP A 1 226 ? 5.312 -1.021 4.969 1.00 95.44 226 ASP A O 1
ATOM 1752 N N . LEU A 1 227 ? 3.211 -0.484 4.393 1.00 95.06 227 LEU A N 1
ATOM 1753 C CA . LEU A 1 227 ? 2.591 -0.942 5.640 1.00 95.06 227 LEU A CA 1
ATOM 1754 C C . LEU A 1 227 ? 2.754 -2.449 5.842 1.00 95.06 227 LEU A C 1
ATOM 1756 O O . LEU A 1 227 ? 3.154 -2.890 6.919 1.00 95.06 227 LEU A O 1
ATOM 1760 N N . GLU A 1 228 ? 2.479 -3.254 4.813 1.00 94.06 228 GLU A N 1
ATOM 1761 C CA . GLU A 1 228 ? 2.611 -4.708 4.906 1.00 94.06 228 GLU A CA 1
ATOM 1762 C C . GLU A 1 228 ? 4.058 -5.128 5.191 1.00 94.06 228 GLU A C 1
ATOM 1764 O O . GLU A 1 228 ? 4.298 -5.989 6.042 1.00 94.06 228 GLU A O 1
ATOM 1769 N N . GLN A 1 229 ? 5.028 -4.496 4.526 1.00 91.75 229 GLN A N 1
ATOM 1770 C CA . GLN A 1 229 ? 6.442 -4.713 4.822 1.00 91.75 229 GLN A CA 1
ATOM 1771 C C . GLN A 1 229 ? 6.800 -4.226 6.229 1.00 91.75 229 GLN A C 1
ATOM 1773 O O . GLN A 1 229 ? 7.505 -4.929 6.945 1.00 91.75 229 GLN A O 1
ATOM 1778 N N . GLY A 1 230 ? 6.259 -3.088 6.675 1.00 92.00 230 GLY A N 1
ATOM 1779 C CA . GLY A 1 230 ? 6.462 -2.567 8.029 1.00 92.00 230 GLY A CA 1
ATOM 1780 C C . GLY A 1 230 ? 5.973 -3.520 9.125 1.00 92.00 230 GLY A C 1
ATOM 1781 O O . GLY A 1 230 ? 6.607 -3.628 10.175 1.00 92.00 230 GLY A O 1
ATOM 1782 N N . ARG A 1 231 ? 4.895 -4.278 8.879 1.00 90.94 231 ARG A N 1
ATOM 1783 C CA . ARG A 1 231 ? 4.422 -5.341 9.791 1.00 90.94 231 ARG A CA 1
ATOM 1784 C C . ARG A 1 231 ? 5.351 -6.559 9.832 1.00 90.94 231 ARG A C 1
ATOM 1786 O O . ARG A 1 231 ? 5.381 -7.254 10.841 1.00 90.94 231 ARG A O 1
ATOM 1793 N N . LYS A 1 232 ? 6.075 -6.830 8.741 1.00 90.88 232 LYS A N 1
ATOM 1794 C CA . LYS A 1 232 ? 6.999 -7.971 8.580 1.00 90.88 232 LYS A CA 1
ATOM 1795 C C . LYS A 1 232 ? 8.465 -7.610 8.858 1.00 90.88 232 LYS A C 1
ATOM 1797 O O . LYS A 1 232 ? 9.323 -8.486 8.778 1.00 90.88 232 LYS A O 1
ATOM 1802 N N . ALA A 1 233 ? 8.754 -6.340 9.140 1.00 90.38 233 ALA A N 1
ATOM 1803 C CA . ALA A 1 233 ? 10.105 -5.835 9.334 1.00 90.38 233 ALA A CA 1
ATOM 1804 C C . ALA A 1 233 ? 10.808 -6.559 10.488 1.00 90.38 233 ALA A C 1
ATOM 1806 O O . ALA A 1 233 ? 10.218 -6.803 11.542 1.00 90.38 233 ALA A O 1
ATOM 1807 N N . SER A 1 234 ? 12.088 -6.881 10.296 1.00 89.56 234 SER A N 1
ATOM 1808 C CA . SER A 1 234 ? 12.861 -7.633 11.298 1.00 89.56 234 SER A CA 1
ATOM 1809 C C . SER A 1 234 ? 13.40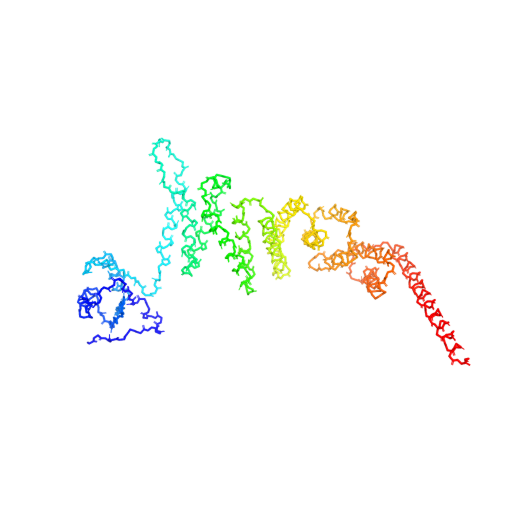0 -6.735 12.410 1.00 89.56 234 SER A C 1
ATOM 1811 O O . SER A 1 234 ? 13.764 -7.212 13.483 1.00 89.56 234 SER A O 1
ATOM 1813 N N . THR A 1 235 ? 13.482 -5.429 12.151 1.00 90.00 235 THR A N 1
ATOM 1814 C CA . THR A 1 235 ? 14.029 -4.445 13.086 1.00 90.00 235 THR A CA 1
ATOM 1815 C C . THR A 1 235 ? 13.117 -3.232 13.202 1.00 90.00 235 THR A C 1
ATOM 1817 O O . THR A 1 235 ? 12.459 -2.832 12.241 1.00 90.00 235 THR A O 1
ATOM 1820 N N . THR A 1 236 ? 13.132 -2.588 14.370 1.00 89.12 236 THR A N 1
ATOM 1821 C CA . THR A 1 236 ? 12.411 -1.328 14.600 1.00 89.12 236 THR A CA 1
ATOM 1822 C C . THR A 1 236 ? 12.870 -0.227 13.643 1.00 89.12 236 THR A C 1
ATOM 1824 O O . THR A 1 236 ? 12.055 0.553 13.169 1.00 89.12 236 THR A O 1
ATOM 1827 N N . PHE A 1 237 ? 14.163 -0.175 13.306 1.00 89.06 237 PHE A N 1
ATOM 1828 C CA . PHE A 1 237 ? 14.700 0.818 12.371 1.00 89.06 237 PHE A CA 1
ATOM 1829 C C . PHE A 1 237 ? 14.115 0.666 10.958 1.00 89.06 237 PHE A C 1
ATOM 1831 O O . PHE A 1 237 ? 13.637 1.637 10.376 1.00 89.06 237 PHE A O 1
ATOM 1838 N N . GLU A 1 238 ? 14.104 -0.560 10.429 1.00 89.62 238 GLU A N 1
ATOM 1839 C CA . GLU A 1 238 ? 13.498 -0.875 9.132 1.00 89.62 238 GLU A CA 1
ATOM 1840 C C . GLU A 1 238 ? 11.998 -0.556 9.127 1.00 89.62 238 GLU A C 1
ATOM 1842 O O . GLU A 1 238 ? 11.503 0.095 8.205 1.00 89.62 238 GLU A O 1
ATOM 1847 N N . GLN A 1 239 ? 11.291 -0.935 10.196 1.00 92.31 239 GLN A N 1
ATOM 1848 C CA . GLN A 1 239 ? 9.877 -0.616 10.368 1.00 92.31 239 GLN A CA 1
ATOM 1849 C C . GLN A 1 239 ? 9.630 0.896 10.317 1.00 92.31 239 GLN A C 1
ATOM 1851 O O . GLN A 1 239 ? 8.764 1.347 9.575 1.00 92.31 239 GLN A O 1
ATOM 1856 N N . VAL A 1 240 ? 10.411 1.695 11.047 1.00 90.75 240 VAL A N 1
ATOM 1857 C CA . VAL A 1 240 ? 10.267 3.159 11.076 1.00 90.75 240 VAL A CA 1
ATOM 1858 C C . VAL A 1 240 ? 10.490 3.780 9.694 1.00 90.75 240 VAL A C 1
ATOM 1860 O O . VAL A 1 240 ? 9.755 4.693 9.318 1.00 90.75 240 VAL A O 1
ATOM 1863 N N . ILE A 1 241 ? 11.456 3.297 8.906 1.00 91.06 241 ILE A N 1
ATOM 1864 C CA . ILE A 1 241 ? 11.669 3.786 7.531 1.00 91.06 241 ILE A CA 1
ATOM 1865 C C . ILE A 1 241 ? 10.440 3.508 6.660 1.00 91.06 241 ILE A C 1
ATOM 1867 O O . ILE A 1 241 ? 9.959 4.404 5.963 1.00 91.06 241 ILE A O 1
ATOM 1871 N N . LEU A 1 242 ? 9.924 2.279 6.709 1.00 91.81 242 LEU A N 1
ATOM 1872 C CA . LEU A 1 242 ? 8.770 1.860 5.914 1.00 91.81 242 LEU A CA 1
ATOM 1873 C C . LEU A 1 242 ? 7.502 2.629 6.308 1.00 91.81 242 LEU A C 1
ATOM 1875 O O . LEU A 1 242 ? 6.796 3.128 5.434 1.00 91.81 242 LEU A O 1
ATOM 1879 N N . LEU A 1 243 ? 7.251 2.798 7.610 1.00 94.50 243 LEU A N 1
ATOM 1880 C CA . LEU A 1 243 ? 6.096 3.538 8.121 1.00 94.50 243 LEU A CA 1
ATOM 1881 C C . LEU A 1 243 ? 6.161 5.034 7.776 1.00 94.50 243 LEU A C 1
ATOM 1883 O O . LEU A 1 243 ? 5.163 5.590 7.319 1.00 94.50 243 LEU A O 1
ATOM 1887 N N . ASN A 1 244 ? 7.328 5.678 7.890 1.00 93.19 244 ASN A N 1
ATOM 1888 C CA . ASN A 1 244 ? 7.508 7.067 7.447 1.00 93.19 244 ASN A CA 1
ATOM 1889 C C . ASN A 1 244 ? 7.229 7.228 5.948 1.00 93.19 244 ASN A C 1
ATOM 1891 O O . ASN A 1 244 ? 6.546 8.163 5.525 1.00 93.19 244 ASN A O 1
ATOM 1895 N N . ARG A 1 245 ? 7.734 6.293 5.136 1.00 92.00 245 ARG A N 1
ATOM 1896 C CA . ARG A 1 245 ? 7.515 6.294 3.688 1.00 92.00 245 ARG A CA 1
ATOM 1897 C C . ARG A 1 245 ? 6.041 6.100 3.339 1.00 92.00 245 ARG A C 1
ATOM 1899 O O . ARG A 1 245 ? 5.544 6.792 2.448 1.00 92.00 245 ARG A O 1
ATOM 1906 N N . ALA A 1 246 ? 5.346 5.212 4.054 1.00 97.00 246 ALA A N 1
ATOM 1907 C CA . ALA A 1 246 ? 3.906 5.015 3.924 1.00 97.00 246 ALA A CA 1
ATOM 1908 C C . ALA A 1 246 ? 3.137 6.297 4.273 1.00 97.00 246 ALA A C 1
ATOM 1910 O O . ALA A 1 246 ? 2.281 6.713 3.495 1.00 97.00 246 ALA A O 1
ATOM 1911 N N . LEU A 1 247 ? 3.482 6.961 5.383 1.00 95.88 247 LEU A N 1
ATOM 1912 C CA . LEU A 1 247 ? 2.849 8.211 5.817 1.00 95.88 247 LEU A CA 1
ATOM 1913 C C . LEU A 1 247 ? 2.960 9.316 4.763 1.00 95.88 247 LEU A C 1
ATOM 1915 O O . LEU A 1 247 ? 1.976 9.987 4.458 1.00 95.88 247 LEU A O 1
ATOM 1919 N N . GLU A 1 248 ? 4.133 9.460 4.145 1.00 93.81 248 GLU A N 1
ATOM 1920 C CA . GLU A 1 248 ? 4.340 10.412 3.053 1.00 93.81 248 GLU A CA 1
ATOM 1921 C C . GLU A 1 248 ? 3.410 10.128 1.860 1.00 93.81 248 GLU A C 1
ATOM 1923 O O . GLU A 1 248 ? 2.793 11.048 1.316 1.00 93.81 248 GLU A O 1
ATOM 1928 N N . GLN A 1 249 ? 3.270 8.855 1.463 1.00 93.94 249 GLN A N 1
ATOM 1929 C CA . GLN A 1 249 ? 2.368 8.487 0.368 1.00 93.94 249 GLN A CA 1
ATOM 1930 C C . GLN A 1 249 ? 0.897 8.680 0.745 1.00 93.94 249 GLN A C 1
ATOM 1932 O O . GLN A 1 249 ? 0.109 9.095 -0.103 1.00 93.94 249 GLN A O 1
ATOM 1937 N N . ILE A 1 250 ? 0.524 8.421 2.002 1.00 97.00 250 ILE A N 1
ATOM 1938 C CA . ILE A 1 250 ? -0.835 8.630 2.518 1.00 97.00 250 ILE A CA 1
ATOM 1939 C C . ILE A 1 250 ? -1.213 10.108 2.432 1.00 97.00 250 ILE A C 1
ATOM 1941 O O . ILE A 1 250 ? -2.278 10.418 1.901 1.00 97.00 250 ILE A O 1
ATOM 1945 N N . HIS A 1 251 ? -0.345 11.020 2.879 1.00 94.81 251 HIS A N 1
ATOM 1946 C CA . HIS A 1 251 ? -0.606 12.460 2.794 1.00 94.81 251 HIS A CA 1
ATOM 1947 C C . HIS A 1 251 ? -0.762 12.925 1.342 1.00 94.81 251 HIS A C 1
ATOM 1949 O O . HIS A 1 251 ? -1.778 13.528 1.001 1.00 94.81 251 HIS A O 1
ATOM 1955 N N . LYS A 1 252 ? 0.164 12.538 0.454 1.00 93.38 252 LYS A N 1
ATOM 1956 C CA . LYS A 1 252 ? 0.051 12.834 -0.986 1.00 93.38 252 LYS A CA 1
ATOM 1957 C C . LYS A 1 252 ? -1.244 12.278 -1.584 1.00 93.38 252 LYS A C 1
ATOM 1959 O O . LYS A 1 252 ? -1.897 12.932 -2.392 1.00 93.38 252 LYS A O 1
ATOM 1964 N N . CYS A 1 253 ? -1.638 11.070 -1.180 1.00 96.12 253 CYS A N 1
ATOM 1965 C CA . CYS A 1 253 ? -2.867 10.437 -1.645 1.00 96.12 253 CYS A CA 1
ATOM 1966 C C . CYS A 1 253 ? -4.110 11.185 -1.143 1.00 96.12 253 CYS A C 1
ATOM 1968 O O . CYS A 1 253 ? -5.056 11.359 -1.907 1.00 96.12 253 CYS A O 1
ATOM 1970 N N . LYS A 1 254 ? -4.097 11.687 0.099 1.00 94.62 254 LYS A N 1
ATOM 1971 C CA . LYS A 1 254 ? -5.166 12.528 0.657 1.00 94.62 254 LYS A CA 1
ATOM 1972 C C . LYS A 1 254 ? -5.322 13.847 -0.097 1.00 94.62 254 LYS A C 1
ATOM 1974 O O . LYS A 1 254 ? -6.456 14.239 -0.366 1.00 94.62 254 LYS A O 1
ATOM 1979 N N . ASP A 1 255 ? -4.226 14.494 -0.483 1.00 93.06 255 ASP A N 1
ATOM 1980 C CA . ASP A 1 255 ? -4.278 15.727 -1.278 1.00 93.06 255 ASP A CA 1
ATOM 1981 C C . ASP A 1 255 ?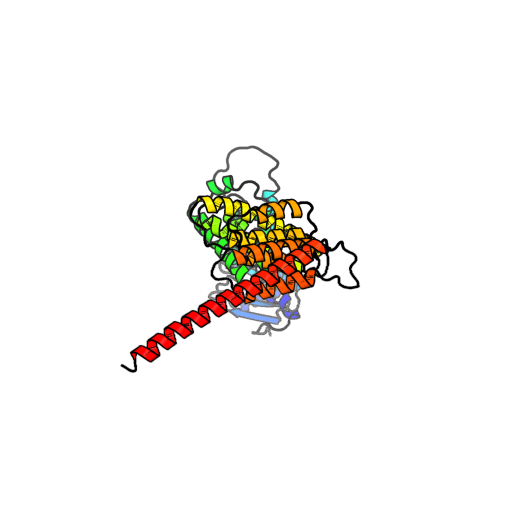 -4.964 15.480 -2.627 1.00 93.06 255 ASP A C 1
ATOM 1983 O O . ASP A 1 255 ? -5.913 16.174 -2.998 1.00 93.06 255 ASP A O 1
ATOM 1987 N N . ILE A 1 256 ? -4.557 14.414 -3.321 1.00 91.50 256 ILE A N 1
ATOM 1988 C CA . ILE A 1 256 ? -5.147 14.007 -4.603 1.00 91.50 256 ILE A CA 1
ATOM 1989 C C . ILE A 1 256 ? -6.605 13.585 -4.428 1.00 91.50 256 ILE A C 1
ATOM 1991 O O . ILE A 1 256 ? -7.450 13.926 -5.252 1.00 91.50 256 ILE A O 1
ATOM 1995 N N . TRP A 1 257 ? -6.931 12.891 -3.338 1.00 92.88 257 TRP A N 1
ATOM 1996 C CA . TRP A 1 257 ? -8.300 12.514 -3.001 1.00 92.88 257 TRP A CA 1
ATOM 1997 C C . TRP A 1 257 ? -9.199 13.733 -2.781 1.00 92.88 257 TRP A C 1
ATOM 1999 O O . TRP A 1 257 ? -10.326 13.768 -3.273 1.00 92.88 257 TRP A O 1
ATOM 2009 N N . ASN A 1 258 ? -8.705 14.757 -2.087 1.00 91.44 258 ASN A N 1
ATOM 2010 C CA . ASN A 1 258 ? -9.443 15.996 -1.862 1.00 91.44 258 ASN A CA 1
ATOM 2011 C C . ASN A 1 258 ? -9.696 16.767 -3.163 1.00 91.44 258 ASN A C 1
ATOM 2013 O O . ASN A 1 258 ? -10.779 17.329 -3.319 1.00 91.44 258 ASN A O 1
ATOM 2017 N N . LEU A 1 259 ? -8.749 16.749 -4.106 1.00 90.75 259 LEU A N 1
ATOM 2018 C CA . LEU A 1 259 ? -8.955 17.277 -5.458 1.00 90.75 259 LEU A CA 1
ATOM 2019 C C . LEU A 1 259 ? -9.984 16.442 -6.230 1.00 90.75 259 LEU A C 1
ATOM 2021 O O . LEU A 1 259 ? -10.904 16.987 -6.834 1.00 90.75 259 LEU A O 1
ATOM 2025 N N . LEU A 1 260 ? -9.875 15.114 -6.168 1.00 90.56 260 LEU A N 1
ATOM 2026 C CA . LEU A 1 260 ? -10.765 14.199 -6.877 1.00 90.56 260 LEU A CA 1
ATOM 2027 C C . LEU A 1 260 ? -12.219 14.332 -6.399 1.00 90.56 260 LEU A C 1
ATOM 2029 O O . LEU A 1 260 ? -13.119 14.374 -7.235 1.00 90.56 260 LEU A O 1
ATOM 2033 N N . LYS A 1 261 ? -12.460 14.507 -5.092 1.00 89.31 261 LYS A N 1
ATOM 2034 C CA . LYS A 1 261 ? -13.799 14.754 -4.517 1.00 89.31 261 LYS A CA 1
ATOM 2035 C C . LYS A 1 261 ? -14.508 15.984 -5.102 1.00 89.31 261 LYS A C 1
ATOM 2037 O O . LYS A 1 261 ? -15.729 16.049 -5.056 1.00 89.31 261 LYS A O 1
ATOM 2042 N N . GLN A 1 262 ? -13.776 16.943 -5.671 1.00 88.06 262 GLN A N 1
ATOM 2043 C CA . GLN A 1 262 ? -14.368 18.116 -6.330 1.00 88.06 262 GLN A CA 1
ATOM 2044 C C . GLN A 1 262 ? -14.889 17.805 -7.743 1.00 88.06 262 GLN A C 1
ATOM 2046 O O . GLN A 1 262 ? -15.625 18.603 -8.315 1.00 88.06 262 GLN A O 1
ATOM 2051 N N . THR A 1 263 ? -14.509 16.659 -8.318 1.00 85.19 263 THR A N 1
ATOM 2052 C CA . THR A 1 263 ? -14.802 16.299 -9.716 1.00 85.19 263 THR A CA 1
ATOM 2053 C C . THR A 1 263 ? -16.039 15.412 -9.892 1.00 85.19 263 THR A C 1
ATOM 2055 O O . THR A 1 263 ? -16.516 15.262 -11.014 1.00 85.19 263 THR A O 1
ATOM 2058 N N . GLY A 1 264 ? -16.585 14.830 -8.819 1.00 82.31 264 GLY A N 1
ATOM 2059 C CA . GLY A 1 264 ? -17.735 13.925 -8.893 1.00 82.31 264 GLY A CA 1
ATOM 2060 C C . GLY A 1 264 ? -18.147 13.345 -7.539 1.00 82.31 264 GLY A C 1
ATOM 2061 O O . GLY A 1 264 ? -17.548 13.661 -6.513 1.00 82.31 264 GLY A O 1
ATOM 2062 N N . ASP A 1 265 ? -19.174 12.490 -7.539 1.00 82.88 265 ASP A N 1
ATOM 2063 C CA . ASP A 1 265 ? -19.625 11.777 -6.338 1.00 82.88 265 ASP A CA 1
ATOM 2064 C C . ASP A 1 265 ? -18.822 10.483 -6.131 1.00 82.88 265 ASP A C 1
ATOM 2066 O O . ASP A 1 265 ? -18.803 9.597 -6.987 1.00 82.88 265 ASP A O 1
ATOM 2070 N N . PHE A 1 266 ? -18.180 10.377 -4.967 1.00 83.94 266 PHE A N 1
ATOM 2071 C CA . PHE A 1 266 ? -17.416 9.209 -4.530 1.00 83.94 266 PHE A CA 1
ATOM 2072 C C . PHE A 1 266 ? -17.905 8.658 -3.183 1.00 83.94 266 PHE A C 1
ATOM 2074 O O . PHE A 1 266 ? -17.152 7.997 -2.471 1.00 83.94 266 PHE A O 1
ATOM 2081 N N . SER A 1 267 ? -19.165 8.905 -2.822 1.00 75.50 267 SER A N 1
ATOM 2082 C CA . SER A 1 267 ? -19.775 8.499 -1.545 1.00 75.50 267 SER A CA 1
ATOM 2083 C C . SER A 1 267 ? -19.626 7.008 -1.192 1.00 75.50 267 SER A C 1
ATOM 2085 O O . SER A 1 267 ? -19.623 6.648 -0.014 1.00 75.50 267 SER A O 1
ATOM 2087 N N . ASN A 1 268 ? -19.460 6.138 -2.194 1.00 77.81 268 ASN A N 1
ATOM 2088 C CA . ASN A 1 268 ? -19.277 4.692 -2.022 1.00 77.81 268 ASN A CA 1
ATOM 2089 C C . ASN A 1 268 ? -17.811 4.216 -2.082 1.00 77.81 268 ASN A C 1
ATOM 2091 O O . ASN A 1 268 ? -17.554 3.033 -1.852 1.00 77.81 268 ASN A O 1
ATOM 2095 N N . ASP A 1 269 ? -16.850 5.088 -2.399 1.00 82.81 269 ASP A N 1
ATOM 2096 C CA . ASP A 1 269 ? -15.435 4.711 -2.490 1.00 82.81 269 ASP A CA 1
ATOM 2097 C C . ASP A 1 269 ? -14.854 4.515 -1.069 1.00 82.81 269 ASP A C 1
ATOM 2099 O O . ASP A 1 269 ? -14.914 5.422 -0.233 1.00 82.81 269 ASP A O 1
ATOM 2103 N N . PRO A 1 270 ? -14.272 3.342 -0.753 1.00 87.50 270 PRO A N 1
ATOM 2104 C CA . PRO A 1 270 ? -13.725 3.066 0.574 1.00 87.50 270 PRO A CA 1
ATOM 2105 C C . PRO A 1 270 ? -12.418 3.820 0.879 1.00 87.50 270 PRO A C 1
ATOM 2107 O O . PRO A 1 270 ? -11.924 3.730 2.003 1.00 87.50 270 PRO A O 1
ATOM 2110 N N . CYS A 1 271 ? -11.836 4.537 -0.085 1.00 90.00 271 CYS A N 1
ATOM 2111 C CA . CYS A 1 271 ? -10.502 5.130 -0.006 1.00 90.00 271 CYS A CA 1
ATOM 2112 C C . CYS A 1 271 ? -10.332 6.070 1.187 1.00 90.00 271 CYS A C 1
ATOM 2114 O O . CYS A 1 271 ? -9.331 5.956 1.887 1.00 90.00 271 CYS A O 1
ATOM 2116 N N . GLU A 1 272 ? -11.312 6.924 1.491 1.00 89.75 272 GLU A N 1
ATOM 2117 C CA . GLU A 1 272 ? -11.224 7.831 2.644 1.00 89.75 272 GLU A CA 1
ATOM 2118 C C . GLU A 1 272 ? -11.137 7.066 3.971 1.00 89.75 272 GLU A C 1
ATOM 2120 O O . GLU A 1 272 ? -10.299 7.368 4.821 1.00 89.75 272 GLU A O 1
ATOM 2125 N N . THR A 1 273 ? -11.948 6.014 4.119 1.00 91.50 273 THR A N 1
ATOM 2126 C CA . THR A 1 273 ? -11.919 5.151 5.308 1.00 91.50 273 THR A CA 1
ATOM 2127 C C . THR A 1 273 ? -10.608 4.367 5.393 1.00 91.50 273 THR A C 1
ATOM 2129 O O . THR A 1 273 ? -10.045 4.229 6.475 1.00 91.50 273 THR A O 1
ATOM 2132 N N . LEU A 1 274 ? -10.100 3.860 4.267 1.00 94.25 274 LEU A N 1
ATOM 2133 C CA . LEU A 1 274 ? -8.858 3.088 4.237 1.00 94.25 274 LEU A CA 1
ATOM 2134 C C . LEU A 1 274 ? -7.624 3.960 4.500 1.00 94.25 274 LEU A C 1
ATOM 2136 O O . LEU A 1 274 ? -6.769 3.556 5.280 1.00 94.25 274 LEU A O 1
ATOM 2140 N N . LEU A 1 275 ? -7.547 5.162 3.921 1.00 94.44 275 LEU A N 1
ATOM 2141 C CA . LEU A 1 275 ? -6.465 6.118 4.189 1.00 94.44 275 LEU A CA 1
ATOM 2142 C C . LEU A 1 275 ? -6.447 6.550 5.658 1.00 94.44 275 LEU A C 1
ATOM 2144 O O . LEU A 1 275 ? -5.374 6.706 6.233 1.00 94.44 275 LEU A O 1
ATOM 2148 N N . LEU A 1 276 ? -7.621 6.708 6.276 1.00 95.00 276 LEU A N 1
ATOM 2149 C CA . LEU A 1 276 ? -7.739 6.964 7.710 1.00 95.00 276 LEU A CA 1
ATOM 2150 C C . LEU A 1 276 ? -7.163 5.808 8.533 1.00 95.00 276 LEU A C 1
ATOM 2152 O O . LEU A 1 276 ? -6.37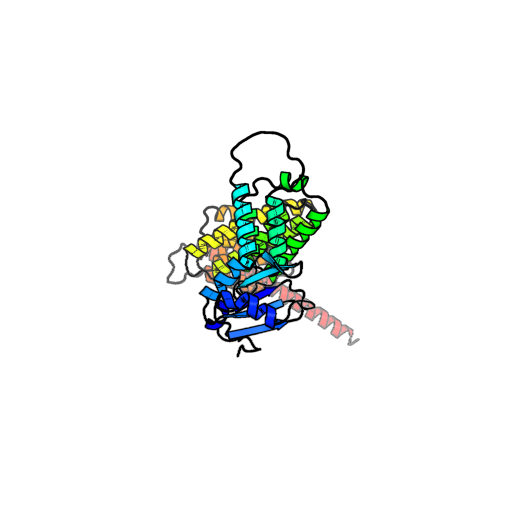9 6.049 9.445 1.00 95.00 276 LEU A O 1
ATOM 2156 N N . LEU A 1 277 ? -7.520 4.562 8.204 1.00 96.00 277 LEU A N 1
ATOM 2157 C CA . LEU A 1 277 ? -6.995 3.380 8.895 1.00 96.00 277 LEU A CA 1
ATOM 2158 C C . LEU A 1 277 ? -5.481 3.226 8.704 1.00 96.00 277 LEU A C 1
ATOM 2160 O O . LEU A 1 277 ? -4.786 2.886 9.656 1.00 96.00 277 LEU A O 1
ATOM 2164 N N . TYR A 1 278 ? -4.971 3.512 7.505 1.00 96.81 278 TYR A N 1
ATOM 2165 C CA . TYR A 1 278 ? -3.539 3.483 7.207 1.00 96.81 278 TYR A CA 1
ATOM 2166 C C . TYR A 1 278 ? -2.777 4.537 8.012 1.00 96.81 278 TYR A C 1
ATOM 2168 O O . TYR A 1 278 ? -1.756 4.222 8.616 1.00 96.81 278 TYR A O 1
ATOM 2176 N N . GLU A 1 279 ? -3.279 5.773 8.073 1.00 96.56 279 GLU A N 1
ATOM 2177 C CA . GLU A 1 279 ? -2.645 6.824 8.873 1.00 96.56 279 GLU A CA 1
ATOM 2178 C C . GLU A 1 279 ? -2.685 6.503 10.365 1.00 96.56 279 GLU A C 1
ATOM 2180 O O . GLU A 1 279 ? -1.674 6.656 11.049 1.00 96.56 279 GLU A O 1
ATOM 2185 N N . PHE A 1 280 ? -3.825 6.007 10.856 1.00 96.44 280 PHE A N 1
ATOM 2186 C CA . PHE A 1 280 ? -3.952 5.553 12.235 1.00 96.44 280 PHE A CA 1
ATOM 2187 C C . PHE A 1 280 ? -2.899 4.491 12.566 1.00 96.44 280 PHE A C 1
ATOM 2189 O O . PHE A 1 280 ? -2.206 4.613 13.572 1.00 96.44 280 PHE A O 1
ATOM 2196 N N . GLU A 1 281 ? -2.751 3.478 11.708 1.00 95.38 281 GLU A N 1
ATOM 2197 C CA . GLU A 1 281 ? -1.784 2.400 11.903 1.00 95.38 281 GLU A CA 1
ATOM 2198 C C . GLU A 1 281 ? -0.346 2.919 11.989 1.00 95.38 281 GLU A C 1
ATOM 2200 O O . GLU A 1 281 ? 0.402 2.511 12.879 1.00 95.38 281 GLU A O 1
ATOM 2205 N N . VAL A 1 282 ? 0.042 3.837 11.099 1.00 95.50 282 VAL A N 1
ATOM 2206 C CA . VAL A 1 282 ? 1.375 4.443 11.157 1.00 95.50 282 VAL A CA 1
ATOM 2207 C C . VAL A 1 282 ? 1.554 5.215 12.462 1.00 95.50 282 VAL A C 1
ATOM 2209 O O . VAL A 1 282 ? 2.519 4.977 13.188 1.00 95.50 282 VAL A O 1
ATOM 2212 N N . LYS A 1 283 ? 0.617 6.114 12.784 1.00 94.56 283 LYS A N 1
ATOM 2213 C CA . LYS A 1 283 ? 0.719 6.999 13.951 1.00 94.56 283 LYS A CA 1
ATOM 2214 C C . LYS A 1 283 ? 0.769 6.227 15.263 1.00 94.56 283 LYS A C 1
ATOM 2216 O O . LYS A 1 283 ? 1.579 6.554 16.126 1.00 94.56 283 LYS A O 1
ATOM 2221 N N . VAL A 1 284 ? -0.054 5.187 15.395 1.00 93.25 284 VAL A N 1
ATOM 2222 C CA . VAL A 1 284 ? -0.110 4.364 16.606 1.00 93.25 284 VAL A CA 1
ATOM 2223 C C . VAL A 1 284 ? 1.159 3.519 16.761 1.00 93.25 284 VAL A C 1
ATOM 2225 O O . VAL A 1 284 ? 1.734 3.486 17.841 1.00 93.25 284 VAL A O 1
ATOM 2228 N N . LYS A 1 285 ? 1.681 2.913 15.682 1.00 91.00 285 LYS A N 1
ATOM 2229 C CA . LYS A 1 285 ? 2.916 2.105 15.742 1.00 91.00 285 LYS A CA 1
ATOM 2230 C C . LYS A 1 285 ? 4.180 2.952 15.934 1.00 91.00 285 LYS A C 1
ATOM 2232 O O . LYS A 1 285 ? 5.169 2.446 16.454 1.00 91.00 285 LYS A O 1
ATOM 2237 N N . MET A 1 286 ? 4.159 4.222 15.529 1.00 90.00 286 MET A N 1
ATOM 2238 C CA . MET A 1 286 ? 5.275 5.157 15.712 1.00 90.00 286 MET A CA 1
ATOM 2239 C C . MET A 1 286 ? 5.200 5.985 17.004 1.00 90.00 286 MET A C 1
ATOM 2241 O O . MET A 1 286 ? 6.119 6.763 17.257 1.00 90.00 286 MET A O 1
ATOM 2245 N N . ASN A 1 287 ? 4.140 5.837 17.809 1.00 87.62 287 ASN A N 1
ATOM 2246 C CA . ASN A 1 287 ? 3.857 6.697 18.963 1.00 87.62 287 ASN A CA 1
ATOM 2247 C C . ASN A 1 287 ? 3.919 8.200 18.596 1.00 87.62 287 ASN A C 1
ATOM 2249 O O . ASN A 1 287 ? 4.588 9.001 19.253 1.00 87.62 287 ASN A O 1
ATOM 2253 N N . ASP A 1 288 ? 3.273 8.559 17.480 1.00 91.00 288 ASP A N 1
ATOM 2254 C CA . ASP A 1 288 ? 3.275 9.912 16.914 1.00 91.00 288 ASP A CA 1
ATOM 2255 C C . ASP A 1 288 ? 2.609 10.915 17.886 1.00 91.00 288 ASP A C 1
ATOM 2257 O O . ASP A 1 288 ? 1.492 10.668 18.349 1.00 91.00 288 ASP A O 1
ATOM 2261 N N . PRO A 1 289 ? 3.233 12.076 18.175 1.00 90.56 289 PRO A N 1
ATOM 2262 C CA . PRO A 1 289 ? 2.704 13.059 19.128 1.00 90.56 289 PRO A CA 1
ATOM 2263 C C . PRO A 1 289 ? 1.358 13.677 18.715 1.00 90.56 289 PRO A C 1
ATOM 2265 O O . PRO A 1 289 ? 0.661 14.253 19.546 1.00 90.56 289 PRO A O 1
ATOM 2268 N N . SER A 1 290 ? 0.983 13.581 17.439 1.00 93.12 290 SER A N 1
ATOM 2269 C CA . SER A 1 290 ? -0.300 14.054 16.905 1.00 93.12 290 SER A CA 1
ATOM 2270 C C . SER A 1 290 ? -1.398 12.984 16.895 1.00 93.12 290 SER A C 1
ATOM 2272 O O . SER A 1 290 ? -2.489 13.241 16.392 1.00 93.12 290 SER A O 1
ATOM 2274 N N . LEU A 1 291 ? -1.145 11.786 17.433 1.00 93.12 291 LEU A N 1
ATOM 2275 C CA . LEU A 1 291 ? -2.116 10.689 17.440 1.00 93.12 291 LEU A CA 1
ATOM 2276 C C . LEU A 1 291 ? -3.429 11.070 18.137 1.00 93.12 291 LEU A C 1
ATOM 2278 O O . LEU A 1 291 ? -4.501 10.799 17.598 1.00 93.12 291 LEU A O 1
ATOM 2282 N N . ASP A 1 292 ? -3.355 11.723 19.297 1.00 89.56 292 ASP A N 1
ATOM 2283 C CA . ASP A 1 292 ? -4.549 12.114 20.050 1.00 89.56 292 ASP A CA 1
ATOM 2284 C C . ASP A 1 292 ? -5.384 13.146 19.282 1.00 89.56 292 ASP A C 1
ATOM 2286 O O . ASP A 1 292 ? -6.587 12.960 19.111 1.00 89.56 292 ASP A O 1
ATOM 2290 N N . SER A 1 293 ? -4.754 14.196 18.739 1.00 93.62 293 SER A N 1
ATOM 2291 C CA . SER A 1 293 ? -5.465 15.219 17.958 1.00 93.62 293 SER A CA 1
ATOM 2292 C C . SER A 1 293 ? -6.058 14.656 16.664 1.00 93.62 293 SER A C 1
ATOM 2294 O O . SER A 1 293 ? -7.173 15.018 16.283 1.00 93.62 293 SER A O 1
ATOM 2296 N N . PHE A 1 294 ? -5.351 13.726 16.017 1.00 93.88 294 PHE A N 1
ATOM 2297 C CA . PHE A 1 294 ? -5.868 12.971 14.883 1.00 93.88 294 PHE A CA 1
ATOM 2298 C C . PHE A 1 294 ? -7.110 12.162 15.278 1.00 93.88 294 PHE A C 1
ATOM 2300 O O . PHE A 1 294 ? -8.135 12.260 14.604 1.00 93.88 294 PHE A O 1
ATOM 2307 N N . LEU A 1 295 ? -7.066 11.406 16.377 1.00 92.56 295 LEU A N 1
ATOM 2308 C CA . LEU A 1 295 ? -8.187 10.578 16.822 1.00 92.56 295 LEU A CA 1
ATOM 2309 C C . LEU A 1 295 ? -9.423 11.399 17.192 1.00 92.56 295 LEU A C 1
ATOM 2311 O O . LEU A 1 295 ? -10.522 11.016 16.799 1.00 92.56 295 LEU A O 1
ATOM 2315 N N . GLU A 1 296 ? -9.260 12.538 17.866 1.00 91.56 296 GLU A N 1
ATOM 2316 C CA . GLU A 1 296 ? -10.383 13.445 18.137 1.00 91.56 296 GLU A CA 1
ATOM 2317 C C . GLU A 1 296 ? -11.076 13.876 16.834 1.00 91.56 296 GLU A C 1
ATOM 2319 O O . GLU A 1 296 ? -12.300 13.815 16.734 1.00 91.56 296 GLU A O 1
ATOM 2324 N N . SER A 1 297 ? -10.313 14.183 15.776 1.00 91.94 297 SER A N 1
ATOM 2325 C CA . SER A 1 297 ? -10.905 14.485 14.463 1.00 91.94 297 SER A CA 1
ATOM 2326 C C . SER A 1 297 ? -11.640 13.290 13.837 1.00 91.94 297 SER A C 1
ATOM 2328 O O . SER A 1 297 ? -12.663 13.470 13.178 1.00 91.94 297 SER A O 1
ATOM 2330 N N . VAL A 1 298 ? -11.163 12.060 14.072 1.00 92.25 298 VAL A N 1
ATOM 2331 C CA . VAL A 1 298 ? -11.795 10.824 13.583 1.00 92.25 298 VAL A CA 1
ATOM 2332 C C . VAL A 1 298 ? -13.121 10.557 14.294 1.00 92.25 298 VAL A C 1
ATOM 2334 O O . VAL A 1 298 ? -14.082 10.120 13.656 1.00 92.25 298 VAL A O 1
ATOM 2337 N N . TRP A 1 299 ? -13.205 10.814 15.601 1.00 89.62 299 TRP A N 1
ATOM 2338 C CA . TRP A 1 299 ? -14.410 10.554 16.396 1.00 89.62 299 TRP A CA 1
ATOM 2339 C C . TRP A 1 299 ? -15.589 11.459 16.048 1.00 89.62 299 TRP A C 1
ATOM 2341 O O . TRP A 1 299 ? -16.740 11.032 16.216 1.00 89.62 299 TRP A O 1
ATOM 2351 N N . GLU A 1 300 ? -15.307 12.645 15.520 1.00 88.56 300 GLU A N 1
ATOM 2352 C CA . GLU A 1 300 ? -16.301 13.631 15.090 1.00 88.56 300 GLU A CA 1
ATOM 2353 C C . GLU A 1 300 ? -16.810 13.408 13.655 1.00 88.56 300 GLU A C 1
ATOM 2355 O O . GLU A 1 300 ? -17.727 14.096 13.205 1.00 88.56 300 GLU A O 1
ATOM 2360 N N . LEU A 1 301 ? -16.278 12.420 12.923 1.00 86.25 301 LEU A N 1
ATOM 2361 C CA . LEU A 1 301 ? -16.727 12.141 11.558 1.00 86.25 301 LEU A CA 1
ATOM 2362 C C . LEU A 1 301 ? -18.183 11.624 11.531 1.00 86.25 301 LEU A C 1
ATOM 2364 O O . LEU A 1 301 ? -18.475 10.567 12.102 1.00 86.25 301 LEU A O 1
ATOM 2368 N N . PRO A 1 302 ? -19.104 12.285 10.797 1.00 79.00 302 PRO A N 1
ATOM 2369 C CA . PRO A 1 302 ? -20.529 11.936 10.796 1.00 79.00 302 PRO A CA 1
ATOM 2370 C C . PRO A 1 302 ? -20.830 10.593 10.115 1.00 79.00 302 PRO A C 1
ATOM 2372 O O . PRO A 1 302 ? -21.827 9.946 10.428 1.00 79.00 302 PRO A O 1
ATOM 2375 N N . HIS A 1 303 ? -19.964 10.152 9.200 1.00 80.94 303 HIS A N 1
ATOM 2376 C CA . HIS A 1 303 ? -20.121 8.911 8.433 1.00 80.94 303 HIS A CA 1
ATOM 2377 C C . HIS A 1 303 ? -19.273 7.749 8.976 1.00 80.94 303 HIS A C 1
ATOM 2379 O O . HIS A 1 303 ? -19.072 6.747 8.284 1.00 80.94 303 HIS A O 1
ATOM 2385 N N . LEU A 1 304 ? -18.756 7.867 10.205 1.00 86.00 304 LEU A N 1
ATOM 2386 C CA . LEU A 1 304 ? -17.936 6.827 10.818 1.00 86.00 304 LEU A CA 1
ATOM 2387 C C . LEU A 1 304 ? -18.754 5.542 11.027 1.00 86.00 304 LEU A C 1
ATOM 2389 O O . LEU A 1 304 ? -19.790 5.536 11.692 1.00 86.00 304 LEU A O 1
ATOM 2393 N N . LYS A 1 305 ? -18.272 4.431 10.462 1.00 87.88 305 LYS A N 1
ATOM 2394 C CA . LYS A 1 305 ? -18.917 3.114 10.563 1.00 87.88 305 LYS A CA 1
ATOM 2395 C C . LYS A 1 305 ? -18.389 2.353 11.778 1.00 87.88 305 LYS A C 1
ATOM 2397 O O . LYS A 1 305 ? -17.197 2.406 12.077 1.00 87.88 305 LYS A O 1
ATOM 2402 N N . SER A 1 306 ? -19.244 1.546 12.412 1.00 86.56 306 SER A N 1
ATOM 2403 C CA . SER A 1 306 ? -18.851 0.692 13.547 1.00 86.56 306 SER A CA 1
ATOM 2404 C C . SER A 1 306 ? -17.682 -0.240 13.205 1.00 86.56 306 SER A C 1
ATOM 2406 O O . SER A 1 306 ? -16.766 -0.405 14.006 1.00 86.56 306 SER A O 1
ATOM 2408 N N . LYS A 1 307 ? -17.644 -0.764 11.972 1.00 88.12 307 LYS A N 1
ATOM 2409 C CA . LYS A 1 307 ? -16.540 -1.605 11.483 1.00 88.12 307 LYS A CA 1
ATOM 2410 C C . LYS A 1 307 ? -15.189 -0.880 11.447 1.00 88.12 307 LYS A C 1
ATOM 2412 O O . LYS A 1 307 ? -14.160 -1.504 11.706 1.00 88.12 307 LYS A O 1
ATOM 2417 N N . THR A 1 308 ? -15.181 0.420 11.155 1.00 91.56 308 THR A N 1
ATOM 2418 C CA . THR A 1 308 ? -13.959 1.234 11.180 1.00 91.56 308 THR A CA 1
ATOM 2419 C C . THR A 1 308 ? -13.424 1.318 12.606 1.00 91.56 308 THR A C 1
ATOM 2421 O O . THR A 1 308 ? -12.253 1.036 12.831 1.00 91.56 308 THR A O 1
ATOM 2424 N N . CYS A 1 309 ? -14.295 1.585 13.584 1.00 90.31 309 CYS A N 1
ATOM 2425 C CA . CYS A 1 309 ? -13.936 1.606 15.003 1.00 90.31 309 CYS A CA 1
ATOM 2426 C C . CYS A 1 309 ? -13.409 0.249 15.508 1.00 90.31 309 CYS A C 1
ATOM 2428 O O . CYS A 1 309 ? -12.400 0.211 16.204 1.00 90.31 309 CYS A O 1
ATOM 2430 N N . GLU A 1 310 ? -14.031 -0.869 15.118 1.00 88.19 310 GLU A N 1
ATOM 2431 C CA . GLU A 1 310 ? -13.524 -2.218 15.439 1.00 88.19 310 GLU A CA 1
ATOM 2432 C C . GLU A 1 310 ? -12.112 -2.457 14.879 1.00 88.19 310 GLU A C 1
ATOM 2434 O O . GLU A 1 310 ? -11.277 -3.100 15.519 1.00 88.19 310 GLU A O 1
ATOM 2439 N N . THR A 1 311 ? -11.842 -1.943 13.677 1.00 91.94 311 THR A N 1
ATOM 2440 C CA . THR A 1 311 ? -10.530 -2.075 13.030 1.00 91.94 311 THR A CA 1
ATOM 2441 C C . THR A 1 311 ? -9.486 -1.216 13.740 1.00 91.94 311 THR A C 1
ATOM 2443 O O . THR A 1 311 ? -8.404 -1.713 14.027 1.00 91.94 311 THR A O 1
ATOM 2446 N N . ILE A 1 312 ? -9.833 0.023 14.113 1.00 93.62 312 ILE A N 1
ATOM 2447 C CA . ILE A 1 312 ? -8.978 0.896 14.936 1.00 93.62 312 ILE A CA 1
ATOM 2448 C C . ILE A 1 312 ? -8.630 0.209 16.260 1.00 93.62 312 ILE A C 1
ATOM 2450 O O . ILE A 1 312 ? -7.464 0.173 16.640 1.00 93.62 312 ILE A O 1
ATOM 2454 N N . ALA A 1 313 ? -9.614 -0.396 16.933 1.00 87.75 313 ALA A N 1
ATOM 2455 C CA . ALA A 1 313 ? -9.371 -1.115 18.179 1.00 87.75 313 ALA A CA 1
ATOM 2456 C C . ALA A 1 313 ? -8.419 -2.303 18.007 1.00 87.75 313 ALA A C 1
ATOM 2458 O O . ALA A 1 313 ? -7.549 -2.523 18.845 1.00 87.75 313 ALA A O 1
ATOM 2459 N N . SER A 1 314 ? -8.571 -3.045 16.909 1.00 89.12 314 SER A N 1
ATOM 2460 C CA . SER A 1 314 ? -7.700 -4.181 16.596 1.00 89.12 314 SER A CA 1
ATOM 2461 C C . SER A 1 314 ? -6.263 -3.711 16.348 1.00 89.12 314 SER A C 1
ATOM 2463 O O . SER A 1 314 ? -5.348 -4.200 17.000 1.00 89.12 314 SER A O 1
ATOM 2465 N N . LEU A 1 315 ? -6.079 -2.702 15.489 1.00 90.50 315 LEU A N 1
ATOM 2466 C CA . LEU A 1 315 ? -4.770 -2.125 15.161 1.00 90.50 315 LEU A CA 1
ATOM 2467 C C . LEU A 1 315 ? -4.078 -1.491 16.380 1.00 90.50 315 LEU A C 1
ATOM 2469 O O . LEU A 1 315 ? -2.862 -1.587 16.508 1.00 90.50 315 LEU A O 1
ATOM 2473 N N . ALA A 1 316 ? -4.838 -0.878 17.295 1.00 88.75 316 ALA A N 1
ATOM 2474 C CA . ALA A 1 316 ? -4.304 -0.298 18.529 1.00 88.75 316 ALA A CA 1
ATOM 2475 C C . ALA A 1 316 ? -3.694 -1.352 19.468 1.00 88.75 316 ALA A C 1
ATOM 2477 O O . ALA A 1 316 ? -2.770 -1.039 20.212 1.00 88.75 316 ALA A O 1
ATOM 2478 N N . MET A 1 317 ? -4.202 -2.587 19.438 1.00 84.19 317 MET A N 1
ATOM 2479 C CA . MET A 1 317 ? -3.716 -3.702 20.259 1.00 84.19 317 MET A CA 1
ATOM 2480 C C . MET A 1 317 ? -2.626 -4.532 19.572 1.00 84.19 317 MET A C 1
ATOM 2482 O O . MET A 1 317 ? -2.068 -5.436 20.188 1.00 84.19 317 MET A O 1
ATOM 2486 N N . GLU A 1 318 ? -2.309 -4.255 18.307 1.00 84.62 318 GLU A N 1
ATOM 2487 C CA . GLU A 1 318 ? -1.222 -4.941 17.618 1.00 84.62 318 GLU A CA 1
ATOM 2488 C C . GLU A 1 318 ? 0.142 -4.445 18.101 1.00 84.62 318 GLU A C 1
ATOM 2490 O O . GLU A 1 318 ? 0.400 -3.242 18.176 1.00 84.62 318 GLU A O 1
ATOM 2495 N N . MET A 1 319 ? 1.070 -5.377 18.314 1.00 74.06 319 MET A N 1
ATOM 2496 C CA . MET A 1 319 ? 2.482 -5.046 18.505 1.00 74.06 319 MET A CA 1
ATOM 2497 C C . MET A 1 319 ? 3.031 -4.318 17.256 1.00 74.06 319 MET A C 1
ATOM 2499 O O . MET A 1 319 ? 2.657 -4.654 16.124 1.00 74.06 319 MET A O 1
ATOM 2503 N N . PRO A 1 320 ? 3.908 -3.311 17.414 1.00 75.00 320 PRO A N 1
ATOM 2504 C CA . PRO A 1 320 ? 4.510 -2.821 18.662 1.00 75.00 320 PRO A CA 1
ATOM 2505 C C . PRO A 1 320 ? 3.686 -1.753 19.408 1.00 75.00 320 PRO A C 1
ATOM 2507 O O . PRO A 1 320 ? 4.184 -1.192 20.376 1.00 75.00 320 PRO A O 1
ATOM 2510 N N . AL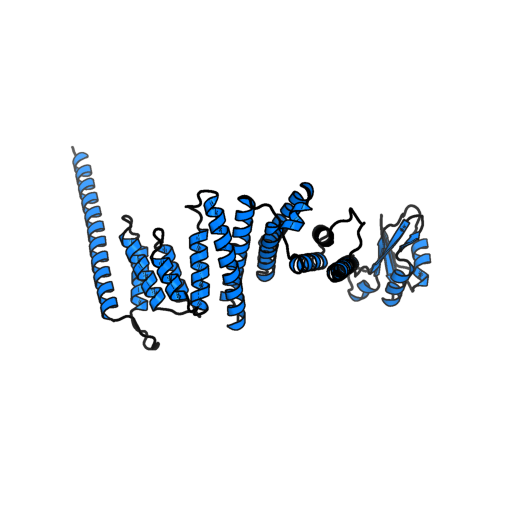A A 1 321 ? 2.477 -1.422 18.950 1.00 79.19 321 ALA A N 1
ATOM 2511 C CA . ALA A 1 321 ? 1.751 -0.247 19.416 1.00 79.19 321 ALA A CA 1
ATOM 2512 C C . ALA A 1 321 ? 1.162 -0.432 20.825 1.00 79.19 321 ALA A C 1
ATOM 2514 O O . ALA A 1 321 ? 1.470 0.340 21.723 1.00 79.19 321 ALA A O 1
ATOM 2515 N N . CYS A 1 322 ? 0.336 -1.464 21.026 1.00 80.12 322 CYS A N 1
ATOM 2516 C CA . CYS A 1 322 ? -0.274 -1.817 22.316 1.00 80.12 322 CYS A CA 1
ATOM 2517 C C . CYS A 1 322 ? -0.799 -0.614 23.132 1.00 80.12 322 CYS A C 1
ATOM 2519 O O . CYS A 1 322 ? -0.299 -0.308 24.215 1.00 80.12 322 CYS A O 1
ATOM 2521 N N . HIS A 1 323 ? -1.864 0.030 22.638 1.00 81.12 323 HIS A N 1
ATOM 2522 C CA . HIS A 1 323 ? -2.581 1.126 23.301 1.00 81.12 323 HIS A CA 1
ATOM 2523 C C . HIS A 1 323 ? -4.008 0.713 23.737 1.00 81.12 323 HIS A C 1
ATOM 2525 O O . HIS A 1 323 ? -4.986 1.036 23.048 1.00 81.12 323 HIS A O 1
ATOM 2531 N N . PRO A 1 324 ? -4.173 0.058 24.907 1.00 76.12 324 PRO A N 1
ATOM 2532 C CA . PRO A 1 324 ? -5.477 -0.389 25.408 1.00 76.12 324 PRO A CA 1
ATOM 2533 C C . PRO A 1 324 ? -6.510 0.729 25.564 1.00 76.12 324 PRO A C 1
ATOM 2535 O O . PRO A 1 324 ? -7.685 0.525 25.276 1.00 76.12 324 PRO A O 1
ATOM 2538 N N . SER A 1 325 ? -6.088 1.932 25.962 1.00 76.56 325 SER A N 1
ATOM 2539 C CA . SER A 1 325 ? -6.984 3.084 26.133 1.00 76.56 325 SER A CA 1
ATOM 2540 C C . SER A 1 325 ? -7.621 3.536 24.813 1.00 76.56 325 SER A C 1
ATOM 2542 O O . SER A 1 325 ? -8.812 3.848 24.767 1.00 76.56 325 SER A O 1
ATOM 2544 N N . ILE A 1 326 ? -6.851 3.527 23.720 1.00 85.00 326 ILE A N 1
ATOM 2545 C CA . ILE A 1 326 ? -7.336 3.844 22.371 1.00 85.00 326 ILE A CA 1
ATOM 2546 C C . ILE A 1 326 ? -8.272 2.736 21.887 1.00 85.00 326 ILE A C 1
ATOM 2548 O O . ILE A 1 326 ? -9.357 3.028 21.380 1.00 85.00 326 ILE A O 1
ATOM 2552 N N . ALA A 1 327 ? -7.890 1.472 22.094 1.00 79.44 327 ALA A N 1
ATOM 2553 C CA . ALA A 1 327 ? -8.720 0.328 21.733 1.00 79.44 327 ALA A CA 1
ATOM 2554 C C . ALA A 1 327 ? -10.075 0.358 22.450 1.00 79.44 327 ALA A C 1
ATOM 2556 O O . ALA A 1 327 ? -11.124 0.203 21.824 1.00 79.44 327 ALA A O 1
ATOM 2557 N N . PHE A 1 328 ? -10.059 0.653 23.747 1.00 75.81 328 PHE A N 1
ATOM 2558 C CA . PHE A 1 328 ? -11.247 0.806 24.569 1.00 75.81 328 PHE A CA 1
ATOM 2559 C C . PHE A 1 328 ? -12.161 1.931 24.065 1.00 75.81 328 PHE A C 1
ATOM 2561 O O . PHE A 1 328 ? -13.349 1.699 23.821 1.00 75.81 328 PHE A O 1
ATOM 2568 N N . LYS A 1 329 ? -11.616 3.135 23.827 1.00 82.31 329 LYS A N 1
ATOM 2569 C CA . LYS A 1 329 ? -12.377 4.267 23.263 1.00 82.31 329 LYS A CA 1
ATOM 2570 C C . LYS A 1 329 ? -13.019 3.907 21.919 1.00 82.31 329 LYS A C 1
ATOM 2572 O O . LYS A 1 329 ? -14.199 4.194 21.699 1.00 82.31 329 LYS A O 1
ATOM 2577 N N . ALA A 1 330 ? -12.271 3.242 21.039 1.00 86.56 330 ALA A N 1
ATOM 2578 C CA . ALA A 1 330 ? -12.756 2.831 19.728 1.00 86.56 330 ALA A CA 1
ATOM 2579 C C . ALA A 1 330 ? -13.892 1.796 19.832 1.00 86.56 330 ALA A C 1
ATOM 2581 O O . ALA A 1 330 ? -14.929 1.964 19.189 1.00 86.56 330 ALA A O 1
ATOM 2582 N N . LEU A 1 331 ? -13.764 0.773 20.686 1.00 79.19 331 LEU A N 1
ATOM 2583 C CA . LEU A 1 331 ? -14.834 -0.205 20.922 1.00 79.19 331 LEU A CA 1
ATOM 2584 C C . LEU A 1 331 ? -16.081 0.450 21.530 1.00 79.19 331 LEU A C 1
ATOM 2586 O O . LEU A 1 331 ? -17.192 0.171 21.081 1.00 79.19 331 LEU A O 1
ATOM 2590 N N . LYS A 1 332 ? -15.921 1.386 22.474 1.00 78.62 332 LYS A N 1
ATOM 2591 C CA . LYS A 1 332 ? -17.046 2.156 23.033 1.00 78.62 332 LYS A CA 1
ATOM 2592 C C . LYS A 1 332 ? -17.803 2.914 21.938 1.00 78.62 332 LYS A C 1
ATOM 2594 O O . LYS A 1 332 ? -19.030 2.841 21.866 1.00 78.62 332 LYS A O 1
ATOM 2599 N N . LYS A 1 333 ? -17.088 3.585 21.028 1.00 84.00 333 LYS A N 1
ATOM 2600 C CA . LYS A 1 333 ? -17.702 4.256 19.868 1.00 84.00 333 LYS A CA 1
ATOM 2601 C C . LYS A 1 333 ? -18.389 3.256 18.928 1.00 84.00 333 LYS A C 1
ATOM 2603 O O . LYS A 1 333 ? -19.500 3.528 18.476 1.00 84.00 333 LYS A O 1
ATOM 2608 N N . ALA A 1 334 ? -17.783 2.093 18.676 1.00 83.31 334 ALA A N 1
ATOM 2609 C CA . ALA A 1 334 ? -18.375 1.037 17.852 1.00 83.31 334 ALA A CA 1
ATOM 2610 C C . ALA A 1 334 ? -19.722 0.554 18.418 1.00 83.31 334 ALA A C 1
ATOM 2612 O O . ALA A 1 334 ? -20.694 0.429 17.673 1.00 83.31 334 ALA A O 1
ATOM 2613 N N . LEU A 1 335 ? -19.803 0.346 19.736 1.00 75.25 335 LEU A N 1
ATOM 2614 C CA . LEU A 1 335 ? -21.022 -0.070 20.438 1.00 75.25 335 LEU A CA 1
ATOM 2615 C C . LEU A 1 335 ? -22.129 0.985 20.352 1.00 75.25 335 LEU A C 1
ATOM 2617 O O . LEU A 1 335 ? -23.279 0.648 20.070 1.00 75.25 335 LEU A O 1
ATOM 2621 N N . LEU A 1 336 ? -21.784 2.266 20.529 1.00 79.44 336 LEU A N 1
ATOM 2622 C CA . LEU A 1 336 ? -22.731 3.374 20.364 1.00 79.44 336 LEU A CA 1
ATOM 2623 C C . LEU A 1 336 ? -23.306 3.430 18.942 1.00 79.44 336 LEU A C 1
ATOM 2625 O O . LEU A 1 336 ? -24.492 3.711 18.768 1.00 79.44 336 LEU A O 1
ATOM 2629 N N . LEU A 1 337 ? -22.487 3.143 17.928 1.00 81.38 337 LEU A N 1
ATOM 2630 C CA . LEU A 1 337 ? -22.925 3.087 16.532 1.00 81.38 337 LEU A CA 1
ATOM 2631 C C . LEU A 1 337 ? -23.797 1.856 16.249 1.00 81.38 337 LEU A C 1
ATOM 2633 O O . LEU A 1 337 ? -24.802 1.980 15.552 1.00 81.38 337 LEU A O 1
ATOM 2637 N N . HIS A 1 338 ? -23.474 0.694 16.826 1.00 74.00 338 HIS A N 1
ATOM 2638 C CA . HIS A 1 338 ? -24.320 -0.504 16.735 1.00 74.00 338 HIS A CA 1
ATOM 2639 C C . HIS A 1 338 ? -25.699 -0.283 17.378 1.00 74.00 338 HIS A C 1
ATOM 2641 O O . HIS A 1 338 ? -26.692 -0.746 16.828 1.00 74.00 338 HIS A O 1
ATOM 2647 N N . LYS A 1 339 ? -25.785 0.481 18.479 1.00 67.50 339 LYS A N 1
ATOM 2648 C CA . LYS A 1 339 ? -27.053 0.826 19.158 1.00 67.50 339 LYS A CA 1
ATOM 2649 C C . LYS A 1 339 ? -27.968 1.738 18.331 1.00 67.50 339 LYS A C 1
ATOM 2651 O O . LYS A 1 339 ? -29.180 1.681 18.495 1.00 67.50 339 LYS A O 1
ATOM 2656 N N . LYS A 1 340 ? -27.404 2.594 17.471 1.00 70.69 340 LYS A N 1
ATOM 2657 C CA . LYS A 1 340 ? -28.173 3.523 16.621 1.00 70.69 340 LYS A CA 1
ATOM 2658 C C . LYS A 1 340 ? -28.767 2.867 15.370 1.00 70.69 340 LYS A C 1
ATOM 2660 O O . LYS A 1 340 ? -29.654 3.454 14.764 1.00 70.69 340 LYS A O 1
ATOM 2665 N N . ASN A 1 341 ? -28.284 1.690 14.975 1.00 63.28 341 ASN A N 1
ATOM 2666 C CA . ASN A 1 341 ? -28.819 0.955 13.832 1.00 63.28 341 ASN A CA 1
ATOM 2667 C C . ASN A 1 341 ? -29.906 -0.028 14.302 1.00 63.28 341 ASN A C 1
ATOM 2669 O O . ASN A 1 341 ? -29.603 -1.005 14.982 1.00 63.28 341 ASN A O 1
ATOM 2673 N N . ASP A 1 342 ? -31.155 0.178 13.870 1.00 50.94 342 ASP A N 1
ATOM 2674 C CA . ASP A 1 342 ? -32.338 -0.642 14.216 1.00 50.94 342 ASP A CA 1
ATOM 2675 C C . ASP A 1 342 ? -32.247 -2.133 13.804 1.00 50.94 342 ASP A C 1
ATOM 2677 O O . ASP A 1 342 ? -33.108 -2.946 14.146 1.00 50.94 342 ASP A O 1
ATOM 2681 N N . SER A 1 343 ? -31.195 -2.522 13.076 1.00 50.84 343 SER A N 1
ATOM 2682 C CA . SER A 1 343 ? -30.897 -3.893 12.640 1.00 50.84 343 SER A CA 1
ATOM 2683 C C . SER A 1 343 ? -29.785 -4.580 13.446 1.00 50.84 343 SER A C 1
ATOM 2685 O O . SER A 1 343 ? -29.191 -5.534 12.946 1.00 50.84 343 SER A O 1
ATOM 2687 N N . ALA A 1 344 ? -29.498 -4.092 14.662 1.00 55.28 344 ALA A N 1
ATOM 2688 C CA . ALA A 1 344 ? -28.396 -4.509 15.532 1.00 55.28 344 ALA A CA 1
ATOM 2689 C C . ALA A 1 344 ? -28.009 -5.995 15.385 1.00 55.28 344 ALA A C 1
ATOM 2691 O O . ALA A 1 344 ? -28.717 -6.908 15.815 1.00 55.28 344 ALA A O 1
ATOM 2692 N N . ASP A 1 345 ? -26.847 -6.223 14.772 1.00 61.66 345 ASP A N 1
ATOM 2693 C CA . ASP A 1 345 ? -26.218 -7.535 14.673 1.00 61.66 345 ASP A CA 1
ATOM 2694 C C . ASP A 1 345 ? -25.718 -7.930 16.070 1.00 61.66 345 ASP A C 1
ATOM 2696 O O . ASP A 1 345 ? -24.625 -7.552 16.503 1.00 61.66 345 ASP A O 1
ATOM 2700 N N . VAL A 1 346 ? -26.573 -8.653 16.797 1.00 63.75 346 VAL A N 1
ATOM 2701 C CA . VAL A 1 346 ? -26.373 -9.066 18.195 1.00 63.75 346 VAL A CA 1
ATOM 2702 C C . VAL A 1 346 ? -25.038 -9.793 18.385 1.00 63.75 346 VAL A C 1
ATOM 2704 O O . VAL A 1 346 ? -24.389 -9.629 19.418 1.00 63.75 346 VAL A O 1
ATOM 2707 N N . LEU A 1 347 ? -24.579 -10.541 17.374 1.00 66.12 347 LEU A N 1
ATOM 2708 C CA . LEU A 1 347 ? -23.300 -11.252 17.413 1.00 66.12 347 LEU A CA 1
ATOM 2709 C C . LEU A 1 347 ? -22.112 -10.285 17.351 1.00 66.12 347 LEU A C 1
ATOM 2711 O O . LEU A 1 347 ? -21.152 -10.446 18.106 1.00 66.12 347 LEU A O 1
ATOM 2715 N N . LYS A 1 348 ? -22.171 -9.254 16.496 1.00 66.06 348 LYS A N 1
ATOM 2716 C CA . LYS A 1 348 ? -21.127 -8.213 16.440 1.00 66.06 348 LYS A CA 1
ATOM 2717 C C . LYS A 1 348 ? -21.082 -7.387 17.718 1.00 66.06 348 LYS A C 1
ATOM 2719 O O . LYS A 1 348 ? -19.993 -7.131 18.228 1.00 66.06 348 LYS A O 1
ATOM 2724 N N . TYR A 1 349 ? -22.247 -7.027 18.256 1.00 66.19 349 TYR A N 1
ATOM 2725 C CA . TYR A 1 349 ? -22.341 -6.332 19.537 1.00 66.19 349 TYR A CA 1
ATOM 2726 C C . TYR A 1 349 ? -21.725 -7.173 20.663 1.00 66.19 349 TYR A C 1
ATOM 2728 O O . TYR A 1 349 ? -20.837 -6.703 21.366 1.00 66.19 349 TYR A O 1
ATOM 2736 N N . SER A 1 350 ? -22.113 -8.449 20.769 1.00 65.06 350 SER A N 1
ATOM 2737 C CA . SER A 1 350 ? -21.580 -9.387 21.764 1.00 65.06 350 SER A CA 1
ATOM 2738 C C . SER A 1 350 ? -20.060 -9.559 21.656 1.00 65.06 350 SER A C 1
ATOM 2740 O O . SER A 1 350 ? -19.363 -9.466 22.664 1.00 65.06 350 SER A O 1
ATOM 2742 N N . LYS A 1 351 ? -19.519 -9.724 20.441 1.00 71.75 351 LYS A N 1
ATOM 2743 C CA . LYS A 1 351 ? -18.068 -9.829 20.222 1.00 71.75 351 LYS A CA 1
ATOM 2744 C C . LYS A 1 351 ? -17.329 -8.548 20.618 1.00 71.75 351 LYS A C 1
ATOM 2746 O O . LYS A 1 351 ? -16.286 -8.614 21.263 1.00 71.75 351 LYS A O 1
ATOM 2751 N N . CYS A 1 352 ? -17.868 -7.387 20.249 1.00 65.56 352 CYS A N 1
ATOM 2752 C CA . CYS A 1 352 ? -17.306 -6.091 20.619 1.00 65.56 352 CYS A CA 1
ATOM 2753 C C . CYS A 1 352 ? -17.311 -5.897 22.144 1.00 65.56 352 CYS A C 1
ATOM 2755 O O . CYS A 1 352 ? -16.325 -5.421 22.703 1.00 65.56 352 CYS A O 1
ATOM 2757 N N . MET A 1 353 ? -18.382 -6.327 22.816 1.00 63.84 353 MET A N 1
ATOM 2758 C CA . MET A 1 353 ? -18.489 -6.293 24.272 1.00 63.84 353 MET A CA 1
ATOM 2759 C C . MET A 1 353 ? -17.491 -7.215 24.960 1.00 63.84 353 MET A C 1
ATOM 2761 O O . MET A 1 353 ? -16.830 -6.798 25.903 1.00 63.84 353 MET A O 1
ATOM 2765 N N . HIS A 1 354 ? -17.345 -8.448 24.474 1.00 69.75 354 HIS A N 1
ATOM 2766 C CA . HIS A 1 354 ? -16.372 -9.391 25.016 1.00 69.75 354 HIS A CA 1
ATOM 2767 C C . HIS A 1 354 ? -14.944 -8.835 24.924 1.00 69.75 354 HIS A C 1
ATOM 2769 O O . HIS A 1 354 ? -14.203 -8.869 25.901 1.00 69.75 354 HIS A O 1
ATOM 2775 N N . ASN A 1 355 ? -14.588 -8.229 23.787 1.00 70.88 355 ASN A N 1
ATOM 2776 C CA . ASN A 1 355 ? -13.294 -7.569 23.623 1.00 70.88 355 ASN A CA 1
ATOM 2777 C C . ASN A 1 355 ? -13.121 -6.373 24.575 1.00 70.88 355 ASN A C 1
ATOM 2779 O O . ASN A 1 355 ? -12.047 -6.205 25.143 1.00 70.88 355 ASN A O 1
ATOM 2783 N N . LEU A 1 356 ? -14.165 -5.558 24.772 1.00 65.38 356 LEU A N 1
ATOM 2784 C CA . LEU A 1 356 ? -14.135 -4.427 25.708 1.00 65.38 356 LEU A CA 1
ATOM 2785 C C . LEU A 1 356 ? -13.905 -4.905 27.151 1.00 65.38 356 LEU A C 1
ATOM 2787 O O . LEU A 1 356 ? -13.102 -4.321 27.874 1.00 65.38 356 LEU A O 1
ATOM 2791 N N . ILE A 1 357 ? -14.587 -5.982 27.547 1.00 64.31 357 ILE A N 1
ATOM 2792 C CA . ILE A 1 357 ? -14.463 -6.601 28.870 1.00 64.31 357 ILE A CA 1
ATOM 2793 C C . ILE A 1 357 ? -13.050 -7.140 29.074 1.00 64.31 357 ILE A C 1
ATOM 2795 O O . ILE A 1 357 ? -12.430 -6.810 30.078 1.00 64.31 357 ILE A O 1
ATOM 2799 N N . ASN A 1 358 ? -12.510 -7.888 28.109 1.00 68.62 358 ASN A N 1
ATOM 2800 C CA . ASN A 1 358 ? -11.154 -8.434 28.203 1.00 68.62 358 ASN A CA 1
ATOM 2801 C C . ASN A 1 358 ? -10.096 -7.332 28.369 1.00 68.62 358 ASN A C 1
ATOM 2803 O O . ASN A 1 358 ? -9.150 -7.516 29.118 1.00 68.62 358 ASN A O 1
ATOM 2807 N N . LEU A 1 359 ? -10.274 -6.170 27.730 1.00 65.31 359 LEU A N 1
ATOM 2808 C CA . LEU A 1 359 ? -9.380 -5.016 27.906 1.00 65.31 359 LEU A CA 1
ATOM 2809 C C . LEU A 1 359 ? -9.556 -4.287 29.247 1.00 65.31 359 LEU A C 1
ATOM 2811 O O . LEU A 1 359 ? -8.702 -3.492 29.629 1.00 65.31 359 LEU A O 1
ATOM 2815 N N . SER A 1 360 ? -10.682 -4.504 29.925 1.00 55.88 360 SER A N 1
ATOM 2816 C CA . SER A 1 360 ? -11.032 -3.844 31.186 1.00 55.88 360 SER A CA 1
ATOM 2817 C C . SER A 1 360 ? -10.637 -4.655 32.422 1.00 55.88 360 SER A C 1
ATOM 2819 O O . SER A 1 360 ? -10.595 -4.105 33.522 1.00 55.88 360 SER A O 1
ATOM 2821 N N . VAL A 1 361 ? -10.382 -5.956 32.261 1.00 58.34 361 VAL A N 1
ATOM 2822 C CA . VAL A 1 361 ? -9.907 -6.832 33.335 1.00 58.34 361 VAL A CA 1
ATOM 2823 C C . VAL A 1 361 ? -8.379 -6.703 33.416 1.00 58.34 361 VAL A C 1
ATOM 2825 O O . VAL A 1 361 ? -7.717 -6.866 32.394 1.00 58.34 361 VAL A O 1
ATOM 2828 N N . PRO A 1 362 ? -7.796 -6.388 34.588 1.00 52.62 362 PRO A N 1
ATOM 2829 C CA . PRO A 1 362 ? -6.345 -6.332 34.742 1.00 52.62 362 PRO A CA 1
ATOM 2830 C C . PRO A 1 362 ? -5.732 -7.717 34.495 1.00 52.62 362 PRO A C 1
ATOM 2832 O O . PRO A 1 362 ? -6.094 -8.663 35.192 1.00 52.62 362 PRO A O 1
ATOM 2835 N N . ASP A 1 363 ? -4.787 -7.830 33.561 1.00 48.38 363 ASP A N 1
ATOM 2836 C CA . ASP A 1 363 ? -3.827 -8.939 33.582 1.00 48.38 363 ASP A CA 1
ATOM 2837 C C . ASP A 1 363 ? -2.851 -8.707 34.745 1.00 48.38 363 ASP A C 1
ATOM 2839 O O . ASP A 1 363 ? -2.419 -7.575 34.984 1.00 48.38 363 ASP A O 1
ATOM 2843 N N . GLU A 1 364 ? -2.488 -9.772 35.461 1.00 45.59 364 GLU A N 1
ATOM 2844 C CA . GLU A 1 364 ? -1.646 -9.725 36.670 1.00 45.59 364 GLU A CA 1
ATOM 2845 C C . GLU A 1 364 ? -0.240 -9.111 36.444 1.00 45.59 364 GLU A C 1
ATOM 2847 O O . GLU A 1 364 ? 0.462 -8.835 37.416 1.00 45.59 364 GLU A O 1
ATOM 2852 N N . GLU A 1 365 ? 0.175 -8.829 35.198 1.00 43.78 365 GLU A N 1
ATOM 2853 C CA . GLU A 1 365 ? 1.563 -8.475 34.854 1.00 43.78 365 GLU A CA 1
ATOM 2854 C C . GLU A 1 365 ? 1.807 -7.137 34.120 1.00 43.78 365 GLU A C 1
ATOM 2856 O O . GLU A 1 365 ? 2.970 -6.778 33.928 1.00 43.78 365 GLU A O 1
ATOM 2861 N N . SER A 1 366 ? 0.803 -6.323 33.757 1.00 41.25 366 SER A N 1
ATOM 2862 C CA . SER A 1 366 ? 1.066 -5.040 33.059 1.00 41.25 366 SER A CA 1
ATOM 2863 C C . SER A 1 366 ? 0.595 -3.801 33.830 1.00 41.25 366 SER A C 1
ATOM 2865 O O . SER A 1 366 ? -0.591 -3.494 33.903 1.00 41.25 366 SER A O 1
ATOM 2867 N N . SER A 1 367 ? 1.552 -3.033 34.358 1.00 36.69 367 SER A N 1
ATOM 2868 C CA . SER A 1 367 ? 1.377 -1.831 35.191 1.00 36.69 367 SER A CA 1
ATOM 2869 C C . SER A 1 367 ? 1.013 -0.538 34.433 1.00 36.69 367 SER A C 1
ATOM 2871 O O . SER A 1 367 ? 1.277 0.569 34.910 1.00 36.69 367 SER A O 1
ATOM 2873 N N . ALA A 1 368 ? 0.380 -0.629 33.262 1.00 42.22 368 ALA A N 1
ATOM 2874 C CA . ALA A 1 368 ? -0.061 0.550 32.518 1.00 42.22 368 ALA A CA 1
ATOM 2875 C C . ALA A 1 368 ? -1.488 0.941 32.937 1.00 42.22 368 ALA A C 1
ATOM 2877 O O . ALA A 1 368 ? -2.422 0.179 32.721 1.00 42.22 368 ALA A O 1
ATOM 2878 N N . LYS A 1 369 ? -1.632 2.128 33.553 1.00 44.78 369 LYS A N 1
ATOM 2879 C CA . LYS A 1 369 ? -2.883 2.759 34.033 1.00 44.78 369 LYS A CA 1
ATOM 2880 C C . LYS A 1 369 ? -4.141 2.297 33.277 1.00 44.78 369 LYS A C 1
ATOM 2882 O O . LYS A 1 369 ? -4.459 2.809 32.204 1.00 44.78 369 LYS A O 1
ATOM 2887 N N . LEU A 1 370 ? -4.848 1.356 33.894 1.00 48.84 370 LEU A N 1
ATOM 2888 C CA . LEU A 1 370 ? -6.160 0.867 33.488 1.00 48.84 370 LEU A CA 1
ATOM 2889 C C . LEU A 1 370 ? -7.219 1.972 33.644 1.00 48.84 370 LEU A C 1
ATOM 2891 O O . LEU A 1 370 ? -7.091 2.849 34.504 1.00 48.84 370 LEU A O 1
ATOM 2895 N N . CYS A 1 371 ? -8.257 1.924 32.802 1.00 49.00 371 CYS A N 1
ATOM 2896 C CA . CYS A 1 371 ? -9.464 2.745 32.933 1.00 49.00 371 CYS A CA 1
ATOM 2897 C C . CYS A 1 371 ? -10.014 2.689 34.374 1.00 49.00 371 CYS A C 1
ATOM 2899 O O . CYS A 1 371 ? -9.931 1.631 35.005 1.00 49.00 371 CYS A O 1
ATOM 2901 N N . PRO A 1 372 ? -10.601 3.780 34.905 1.00 52.56 372 PRO A N 1
ATOM 2902 C CA . PRO A 1 372 ? -11.230 3.759 36.222 1.00 52.56 372 PRO A CA 1
ATOM 2903 C C . PRO A 1 372 ? -12.271 2.636 36.292 1.00 52.56 372 PRO A C 1
ATOM 2905 O O . PRO A 1 372 ? -13.131 2.527 35.417 1.00 52.56 372 PRO A O 1
ATOM 2908 N N . LEU A 1 373 ? -12.197 1.806 37.335 1.00 48.12 373 LEU A N 1
ATOM 2909 C CA . LEU A 1 373 ? -13.064 0.637 37.549 1.00 48.12 373 LEU A CA 1
ATOM 2910 C C . LEU A 1 373 ? -14.570 0.985 37.455 1.00 48.12 373 LEU A C 1
ATOM 2912 O O . LEU A 1 373 ? -15.390 0.157 37.066 1.00 48.12 373 LEU A O 1
ATOM 2916 N N . GLU A 1 374 ? -14.925 2.233 37.767 1.00 51.84 374 GLU A N 1
ATOM 2917 C CA . GLU A 1 374 ? -16.279 2.800 37.700 1.00 51.84 374 GLU A CA 1
ATOM 2918 C C . GLU A 1 374 ? -16.798 2.965 36.261 1.00 51.84 374 GLU A C 1
ATOM 2920 O O . GLU A 1 374 ? -17.972 2.702 35.987 1.00 51.84 374 GLU A O 1
ATOM 2925 N N . GLU A 1 375 ? -15.936 3.335 35.307 1.00 52.12 375 GLU A N 1
ATOM 2926 C CA . GLU A 1 375 ? -16.312 3.391 33.888 1.00 52.12 375 GLU A CA 1
ATOM 2927 C C . GLU A 1 375 ? -16.527 1.984 33.326 1.00 52.12 375 GLU A C 1
ATOM 2929 O O . GLU A 1 375 ? -17.453 1.756 32.548 1.00 52.12 375 GLU A O 1
ATOM 2934 N N . VAL A 1 376 ? -15.695 1.028 33.748 1.00 50.53 376 VAL A N 1
ATOM 2935 C CA . VAL A 1 376 ? -15.824 -0.391 33.394 1.00 50.53 376 VAL A CA 1
ATOM 2936 C C . VAL A 1 376 ? -17.160 -0.943 33.894 1.00 50.53 376 VAL A C 1
ATOM 2938 O O . VAL A 1 376 ? -17.894 -1.561 33.124 1.00 50.53 376 VAL A O 1
ATOM 2941 N N . TRP A 1 377 ? -17.510 -0.658 35.150 1.00 54.97 377 TRP A N 1
ATOM 2942 C CA . TRP A 1 377 ? -18.774 -1.074 35.757 1.00 54.97 377 TRP A CA 1
ATOM 2943 C C . TRP A 1 377 ? -19.998 -0.475 35.054 1.00 54.97 377 TRP A C 1
ATOM 2945 O O . TRP A 1 377 ? -20.933 -1.197 34.715 1.00 54.97 377 TRP A O 1
ATOM 2955 N N . THR A 1 378 ? -19.953 0.819 34.731 1.00 56.91 378 THR A N 1
ATOM 2956 C CA . THR A 1 378 ? -21.023 1.490 33.972 1.00 56.91 378 THR A CA 1
ATOM 2957 C C . THR A 1 378 ? -21.242 0.826 32.607 1.00 56.91 378 THR A C 1
ATOM 2959 O O . THR A 1 378 ? -22.375 0.594 32.190 1.00 56.91 378 THR A O 1
ATOM 2962 N N . ASN A 1 379 ? -20.161 0.434 31.924 1.00 52.66 379 ASN A N 1
ATOM 2963 C CA . ASN A 1 379 ? -20.268 -0.282 30.653 1.00 52.66 379 ASN A CA 1
ATOM 2964 C C . ASN A 1 379 ? -20.848 -1.696 30.828 1.00 52.66 379 ASN A C 1
ATOM 2966 O O . ASN A 1 379 ? -21.599 -2.147 29.961 1.00 52.66 379 ASN A O 1
ATOM 2970 N N . PHE A 1 380 ? -20.540 -2.403 31.922 1.00 56.53 380 PHE A N 1
ATOM 2971 C CA . PHE A 1 380 ? -21.175 -3.689 32.240 1.00 56.53 380 PHE A CA 1
ATOM 2972 C C . PHE A 1 380 ? -22.688 -3.541 32.439 1.00 56.53 380 PHE A C 1
ATOM 2974 O O . PHE A 1 380 ? -23.454 -4.337 31.892 1.00 56.53 380 PHE A O 1
ATOM 2981 N N . GLU A 1 381 ? -23.129 -2.510 33.160 1.00 62.16 381 GLU A N 1
ATOM 2982 C CA . GLU A 1 381 ? -24.552 -2.221 33.370 1.00 62.16 381 GLU A CA 1
ATOM 2983 C C . GLU A 1 381 ? -25.266 -1.869 32.057 1.00 62.16 381 GLU A C 1
ATOM 2985 O O . GLU A 1 381 ? -26.321 -2.436 31.757 1.00 62.16 381 GLU A O 1
ATOM 2990 N N . ASP A 1 382 ? -24.655 -1.028 31.217 1.00 57.34 382 ASP A N 1
ATOM 2991 C CA . ASP A 1 382 ? -25.173 -0.694 29.884 1.00 57.34 382 ASP A CA 1
ATOM 2992 C C . ASP A 1 382 ? -25.298 -1.935 28.984 1.00 57.34 382 ASP A C 1
ATOM 2994 O O . ASP A 1 382 ? -26.259 -2.078 28.220 1.00 57.34 382 ASP A O 1
ATOM 2998 N N . THR A 1 383 ? -24.353 -2.869 29.108 1.00 51.84 383 THR A N 1
ATOM 2999 C CA . THR A 1 383 ? -24.329 -4.133 28.358 1.00 51.84 383 THR A CA 1
ATOM 3000 C C . THR A 1 383 ? -25.426 -5.078 28.806 1.00 51.84 383 THR A C 1
ATOM 3002 O O . THR A 1 383 ? -26.142 -5.633 27.973 1.00 51.84 383 THR A O 1
ATOM 3005 N N . LEU A 1 384 ? -25.583 -5.257 30.117 1.00 58.53 384 LEU A N 1
ATOM 3006 C CA . LEU A 1 384 ? -26.645 -6.078 30.692 1.00 58.53 384 LEU A CA 1
ATOM 3007 C C . LEU A 1 384 ? -28.023 -5.509 30.343 1.00 58.53 384 LEU A C 1
ATOM 3009 O O . LEU A 1 384 ? -28.918 -6.262 29.955 1.00 58.53 384 LEU A O 1
ATOM 3013 N N . SER A 1 385 ? -28.171 -4.184 30.395 1.00 64.56 385 SER A N 1
ATOM 3014 C CA . SER A 1 385 ? -29.382 -3.477 29.978 1.00 64.56 385 SER A CA 1
ATOM 3015 C C . SER A 1 385 ? -29.701 -3.717 28.499 1.00 64.56 385 SER A C 1
ATOM 3017 O O . SER A 1 385 ? -30.841 -4.045 28.161 1.00 64.56 385 SER A O 1
ATOM 3019 N N . LEU A 1 386 ? -28.705 -3.655 27.605 1.00 58.09 386 LEU A N 1
ATOM 3020 C CA . LEU A 1 386 ? -28.934 -3.891 26.178 1.00 58.09 386 LEU A CA 1
ATOM 3021 C C . LEU A 1 386 ? -29.185 -5.365 25.843 1.00 58.09 386 LEU A C 1
ATOM 3023 O O . LEU A 1 386 ? -30.045 -5.649 25.010 1.00 58.09 386 LEU A O 1
ATOM 3027 N N . ILE A 1 387 ? -28.486 -6.308 26.481 1.00 57.69 387 ILE A N 1
ATOM 3028 C CA . ILE A 1 387 ? -28.763 -7.745 26.325 1.00 57.69 387 ILE A CA 1
ATOM 3029 C C . ILE A 1 387 ? -30.193 -8.036 26.783 1.00 57.69 387 ILE A C 1
ATOM 3031 O O . ILE A 1 387 ? -30.943 -8.683 26.054 1.00 57.69 387 ILE A O 1
ATOM 3035 N N . SER A 1 388 ? -30.600 -7.488 27.930 1.00 62.88 388 SER A N 1
ATOM 3036 C CA . SER A 1 388 ? -31.968 -7.595 28.444 1.00 62.88 388 SER A CA 1
ATOM 3037 C C . SER A 1 388 ? -32.985 -6.987 27.473 1.00 62.88 388 SER A C 1
ATOM 3039 O O . SER A 1 388 ? -33.968 -7.633 27.112 1.00 62.88 388 SER A O 1
ATOM 3041 N N . HIS A 1 389 ? -32.723 -5.786 26.951 1.00 64.62 389 HIS A N 1
ATOM 3042 C CA . HIS A 1 389 ? -33.590 -5.139 25.967 1.00 64.62 389 HIS A CA 1
ATOM 3043 C C . HIS A 1 389 ? -33.693 -5.943 24.662 1.00 64.62 389 HIS A C 1
ATOM 3045 O O . HIS A 1 389 ? -34.787 -6.149 24.144 1.00 64.62 389 HIS A O 1
ATOM 3051 N N . THR A 1 390 ? -32.575 -6.459 24.154 1.00 57.06 390 THR A N 1
ATOM 3052 C CA . THR A 1 390 ? -32.519 -7.258 22.921 1.00 57.06 390 THR A CA 1
ATOM 3053 C C . THR A 1 390 ? -33.228 -8.599 23.095 1.00 57.06 390 THR A C 1
ATOM 3055 O O . THR A 1 390 ? -33.994 -9.000 22.220 1.00 57.06 390 THR A O 1
ATOM 3058 N N . MET A 1 391 ? -33.039 -9.267 24.239 1.00 58.91 391 MET A N 1
ATOM 3059 C CA . MET A 1 391 ? -33.799 -10.464 24.598 1.00 58.91 391 MET A CA 1
ATOM 3060 C C . MET A 1 391 ? -35.293 -10.166 24.666 1.00 58.91 391 MET A C 1
ATOM 3062 O O . MET A 1 391 ? -36.072 -10.911 24.084 1.00 58.91 391 MET A O 1
ATOM 3066 N N . ASN A 1 392 ? -35.696 -9.055 25.282 1.00 62.59 392 ASN A N 1
ATOM 3067 C CA . ASN A 1 392 ? -37.100 -8.651 25.358 1.00 62.59 392 ASN A CA 1
ATOM 3068 C C . ASN A 1 392 ? -37.696 -8.339 23.976 1.00 62.59 392 ASN A C 1
ATOM 3070 O O . ASN A 1 392 ? -38.826 -8.733 23.693 1.00 62.59 392 ASN A O 1
ATOM 3074 N N . VAL A 1 393 ? -36.943 -7.691 23.080 1.00 62.16 393 VAL A N 1
ATOM 3075 C CA . VAL A 1 393 ? -37.371 -7.430 21.694 1.00 62.16 393 VAL A CA 1
ATOM 3076 C C . VAL A 1 393 ? -37.500 -8.731 20.900 1.00 62.16 393 VAL A C 1
ATOM 3078 O O . VAL A 1 393 ? -38.484 -8.910 20.182 1.00 62.16 393 VAL A O 1
ATOM 3081 N N . LEU A 1 394 ? -36.547 -9.658 21.033 1.00 52.88 394 LEU A N 1
ATOM 3082 C CA . LEU A 1 394 ? -36.609 -10.975 20.391 1.00 52.88 394 LEU A CA 1
ATOM 3083 C C . LEU A 1 394 ? -37.780 -11.804 20.926 1.00 52.88 394 LEU A C 1
ATOM 3085 O O . LEU A 1 394 ? -38.509 -12.388 20.129 1.00 52.88 394 LEU A O 1
ATOM 3089 N N . TYR A 1 395 ? -38.007 -11.796 22.241 1.00 56.66 395 TYR A N 1
ATOM 3090 C CA . TYR A 1 395 ? -39.125 -12.483 22.889 1.00 56.66 395 TYR A CA 1
ATOM 3091 C C . TYR A 1 395 ? -40.470 -11.899 22.447 1.00 56.66 395 TYR A C 1
ATOM 3093 O O . TYR A 1 395 ? -41.383 -12.638 22.101 1.00 56.66 395 TYR A O 1
ATOM 3101 N N . SER A 1 396 ? -40.572 -10.570 22.365 1.00 57.47 396 SER A N 1
ATOM 3102 C CA . SER A 1 396 ? -41.757 -9.868 21.861 1.00 57.47 396 SER A CA 1
ATOM 3103 C C . SER A 1 396 ? -42.046 -10.197 20.392 1.00 57.47 396 SER A C 1
ATOM 3105 O O . SER A 1 396 ? -43.185 -10.505 20.044 1.00 57.47 396 SER A O 1
ATOM 3107 N N . LYS A 1 397 ? -41.020 -10.223 19.527 1.00 55.72 397 LYS A N 1
ATOM 3108 C CA . LYS A 1 397 ? -41.161 -10.646 18.122 1.00 55.72 397 LYS A CA 1
ATOM 3109 C C . LYS A 1 397 ? -41.582 -12.114 18.000 1.00 55.72 397 LYS A C 1
ATOM 3111 O O . LYS A 1 397 ? -42.425 -12.424 17.165 1.00 55.72 397 LYS A O 1
ATOM 3116 N N . LEU A 1 398 ? -41.037 -12.999 18.837 1.00 47.50 398 LEU A N 1
ATOM 3117 C CA . LEU A 1 398 ? -41.415 -14.415 18.893 1.00 47.50 398 LEU A CA 1
ATOM 3118 C C . LEU A 1 398 ? -42.861 -14.603 19.354 1.00 47.50 398 LEU A C 1
ATOM 3120 O O . LEU A 1 398 ? -43.591 -15.368 18.734 1.00 47.50 398 LEU A O 1
ATOM 3124 N N . MET A 1 399 ? -43.289 -13.876 20.388 1.00 62.50 399 MET A N 1
ATOM 3125 C CA . MET A 1 399 ? -44.671 -13.904 20.870 1.00 62.50 399 MET A CA 1
ATOM 3126 C C . MET A 1 399 ? -45.643 -13.373 19.816 1.00 62.50 399 MET A C 1
ATOM 3128 O O . MET A 1 399 ? -46.646 -14.023 19.553 1.00 62.50 399 MET A O 1
ATOM 3132 N N . LYS A 1 400 ? -45.308 -12.276 19.124 1.00 62.91 400 LYS A N 1
ATOM 3133 C CA . LYS A 1 400 ? -46.103 -11.782 17.987 1.00 62.91 400 LYS A CA 1
ATOM 3134 C C . LYS A 1 400 ? -46.212 -12.808 16.860 1.00 62.91 400 LYS A C 1
ATOM 3136 O O . LYS A 1 400 ? -47.305 -13.049 16.363 1.00 62.91 400 LYS A O 1
ATOM 3141 N N . ALA A 1 401 ? -45.100 -13.442 16.489 1.00 52.12 401 ALA A N 1
ATOM 3142 C CA . ALA A 1 401 ? -45.086 -14.471 15.452 1.00 52.12 401 ALA A CA 1
ATOM 3143 C C . ALA A 1 401 ? -45.870 -15.732 15.867 1.00 52.12 401 ALA A C 1
ATOM 3145 O O . ALA A 1 401 ? -46.503 -16.372 15.029 1.00 52.12 401 ALA A O 1
ATOM 3146 N N . LEU A 1 402 ? -45.850 -16.094 17.154 1.00 55.34 402 LEU A N 1
ATOM 3147 C CA . LEU A 1 402 ? -46.648 -17.190 17.712 1.00 55.34 402 LEU A CA 1
ATOM 3148 C C . LEU A 1 402 ? -48.142 -16.847 17.741 1.00 55.34 402 LEU A C 1
ATOM 3150 O O . LEU A 1 402 ? -48.953 -17.697 17.376 1.00 55.34 402 LEU A O 1
ATOM 3154 N N . ASP A 1 403 ? -48.502 -15.615 18.100 1.00 63.69 403 ASP A N 1
ATOM 3155 C CA . ASP A 1 403 ? -49.886 -15.135 18.092 1.00 63.69 403 ASP A CA 1
ATOM 3156 C C . ASP A 1 403 ? -50.455 -15.094 16.669 1.00 63.69 403 ASP A C 1
ATOM 3158 O O . ASP A 1 403 ? -51.542 -15.629 16.435 1.00 63.69 403 ASP A O 1
ATOM 3162 N N . GLU A 1 404 ? -49.696 -14.562 15.704 1.00 60.62 404 GLU A N 1
ATOM 3163 C CA . GLU A 1 404 ? -50.045 -14.554 14.275 1.00 60.62 404 GLU A CA 1
ATOM 3164 C C . GLU A 1 404 ? -50.213 -15.977 13.724 1.00 60.62 404 GLU A C 1
ATOM 3166 O O . GLU A 1 404 ? -51.181 -16.269 13.018 1.00 60.62 404 GLU A O 1
ATOM 3171 N N . LYS A 1 405 ? -49.329 -16.907 14.107 1.00 51.00 405 LYS A N 1
ATOM 3172 C CA . LYS A 1 405 ? -49.433 -18.319 13.716 1.00 51.00 405 LYS A CA 1
ATOM 3173 C C . LYS A 1 405 ? -50.624 -19.024 14.378 1.00 51.00 405 LYS A C 1
ATOM 3175 O O . LYS A 1 405 ? -51.251 -19.872 13.746 1.00 51.00 405 LYS A O 1
ATOM 3180 N N . SER A 1 406 ? -50.976 -18.670 15.618 1.00 55.03 406 SER A N 1
ATOM 3181 C CA . SER A 1 406 ? -52.176 -19.197 16.289 1.00 55.03 406 SER A CA 1
ATOM 3182 C C . SER A 1 406 ? -53.467 -18.676 15.652 1.00 55.03 406 SER A C 1
ATOM 3184 O O . SER A 1 406 ? -54.460 -19.401 15.589 1.00 55.03 406 SER A O 1
ATOM 3186 N N . PHE A 1 407 ? -53.445 -17.440 15.146 1.00 51.84 407 PHE A N 1
ATOM 3187 C CA . PHE A 1 407 ? -54.563 -16.826 14.440 1.00 51.84 407 PHE A CA 1
ATOM 3188 C C . PHE A 1 407 ? -54.792 -17.499 13.080 1.00 51.84 407 PHE A C 1
ATOM 3190 O O . PHE A 1 407 ? -55.921 -17.874 12.771 1.00 51.84 407 PHE A O 1
ATOM 3197 N N . LEU A 1 408 ? -53.717 -17.766 12.329 1.00 49.94 408 LEU A N 1
ATOM 3198 C CA . LEU A 1 408 ? -53.761 -18.514 11.065 1.00 49.94 408 LEU A CA 1
ATOM 3199 C C . LEU A 1 408 ? -54.269 -19.959 11.249 1.00 49.94 408 LEU A C 1
ATOM 3201 O O . LEU A 1 408 ? -55.146 -20.406 10.514 1.00 49.94 408 LEU A O 1
ATOM 3205 N N . MET A 1 409 ? -53.814 -20.661 12.292 1.00 50.66 409 MET A N 1
ATOM 3206 C CA . MET A 1 409 ? -54.277 -22.024 12.616 1.00 50.66 409 MET A CA 1
ATOM 3207 C C . MET A 1 409 ? -55.745 -22.082 13.084 1.00 50.66 409 MET A C 1
ATOM 3209 O O . MET A 1 409 ? -56.394 -23.124 12.974 1.00 50.66 409 MET A O 1
ATOM 3213 N N . LYS A 1 410 ? -56.287 -20.980 13.620 1.00 54.69 410 LYS A N 1
ATOM 3214 C CA . LYS A 1 410 ? -57.717 -20.855 13.950 1.00 54.69 410 LYS A CA 1
ATOM 3215 C C . LYS A 1 410 ? -58.566 -20.506 12.728 1.00 54.69 410 LYS A C 1
ATOM 3217 O O . LYS A 1 410 ? -59.715 -20.929 12.682 1.00 54.69 410 LYS A O 1
ATOM 3222 N N . SER A 1 411 ? -58.016 -19.786 11.747 1.00 51.41 411 SER A N 1
ATOM 3223 C CA . SER A 1 411 ? -58.716 -19.482 10.491 1.00 51.41 411 SER A CA 1
ATOM 3224 C C . SER A 1 411 ? -58.767 -20.648 9.500 1.00 51.41 411 SER A C 1
ATOM 3226 O O . SER A 1 411 ? -59.633 -20.643 8.642 1.00 51.41 411 SER A O 1
ATOM 3228 N N . GLU A 1 412 ? -57.881 -21.644 9.615 1.00 49.19 412 GLU A N 1
ATOM 3229 C CA . GLU A 1 412 ? -57.902 -22.864 8.780 1.00 49.19 412 GLU A CA 1
ATOM 3230 C C . GLU A 1 412 ? -58.816 -23.983 9.329 1.00 49.19 412 GLU A C 1
ATOM 3232 O O . GLU A 1 412 ? -59.019 -24.992 8.660 1.00 49.19 412 GLU A O 1
ATOM 3237 N N . ASN A 1 413 ? -59.372 -23.825 10.539 1.00 48.47 413 ASN A N 1
ATOM 3238 C CA . ASN A 1 413 ? -60.295 -24.784 11.176 1.00 48.47 413 ASN A CA 1
ATOM 3239 C C . ASN A 1 413 ? -61.771 -24.323 11.171 1.00 48.47 413 ASN A C 1
ATOM 3241 O O . ASN A 1 413 ? -62.607 -24.904 11.870 1.00 48.47 413 ASN A O 1
ATOM 3245 N N . HIS A 1 414 ? -62.089 -23.291 10.387 1.00 44.44 414 HIS A N 1
ATOM 3246 C CA . HIS A 1 414 ? -63.442 -22.886 9.999 1.00 44.44 414 HIS A CA 1
ATOM 3247 C C . HIS A 1 414 ? -63.559 -22.957 8.482 1.00 44.44 414 HIS A C 1
ATOM 3249 O O . HIS A 1 414 ? -64.666 -23.313 8.018 1.00 44.44 414 HIS A O 1
#

Foldseek 3Di:
DAAQDQDDPDPVQQLQKKKKFADPCVPDDQVNVCVLLPVLADWNHWHDDDGIIMTGHPDNNSLVVCCVPQQQPADPNTGIHMDRSNDDPLVVLQVVLVVLLVVLVPPDDDDDDDDPDDDDSLVVLLVSLVVCVVVVNPPSNVSSLVSNVVRCPDLVVVLVVQDPVVLVVLVVLLVVLQVQLVVVVVPLVSSLVSLVSSLVSLSSPPDDLVSLVSNLVSLLSSLVSLCVVLLVPPDPVSNLVSLVSSLVSLVVSVVSVVVNVVVDDPVPPCSVLVSLLSNLLSCQQVVNPCNVVSVVVVLPDPPDALVSLCSSLVSCCDPPRRDLVSNLVSLVSSLVRLVPDPVRPVVVNVVSLVVNLVSQDDDPPDPDDHDDVVVSVVSVVVSVVVVVVVVVVVVVVVVVVVVVVVVVVVVVVD

Sequence (414 aa):
MVSNVTNKIDSCSMNSRKFIGNLKILVVKKSDMEAIFLKYGKIVGCSVHKDFAFVQYVNERSAQAAVAGEDGRMIAGQVLDINLAAEPKVNRALQAIMTLENLLTDKEQEDNGLLTERGSPTMLLCLAAQFALKNEQRIPAGKALEYLAKHSEDPLKVLTALKKKEMDRLLTCLNTAWNLAVQSDKDPVTMREFFILSYKLSQFCPSDQVILIAQKTCLFMAAAVDLEQGRKASTTFEQVILLNRALEQIHKCKDIWNLLKQTGDFSNDPCETLLLLYEFEVKVKMNDPSLDSFLESVWELPHLKSKTCETIASLAMEMPACHPSIAFKALKKALLLHKKNDSADVLKYSKCMHNLINLSVPDEESSAKLCPLEEVWTNFEDTLSLISHTMNVLYSKLMKALDEKSFLMKSENH